Protein AF-A0A9N9MUC9-F1 (afdb_monomer)

Mean predicted aligned error: 13.29 Å

Nearest PDB structures (foldseek):
  4i04-assembly2_B  TM=9.229E-01  e=2.242E-34  Schistosoma mansoni
  4hwy-assembly1_A  TM=8.916E-01  e=1.954E-31  Trypanosoma brucei brucei TREU927
  7e3f-assembly1_A  TM=8.926E-01  e=2.584E-30  Trypanosoma brucei brucei TREU927
  4n4z-assembly1_A  TM=8.932E-01  e=3.618E-29  Trypanosoma brucei brucei
  3mor-assembly2_B  TM=9.149E-01  e=3.365E-27  Trypanosoma brucei

pLDDT: mean 87.18, std 14.9, range [22.72, 98.88]

Secondary structure (DSSP, 8-state):
----------------B---S-TTSHHHHHHHHHH-SSEEE--SS-GGGHHHHHHHT--BPP--S----PEEP---TTS---S-EEHHHH-GGGHHHHT---B-TTS--HHHHHHHHHHHHHHHHHTTTS--PPB-HHHHHHHS-TTTEETTEE-HHHHHHHHHHT-EEB--STT-TTSSS----SPPGGG-TT-S-SPPPPPPP--S-SSTTS-TTTTEE--SEEEEEESHHHHHHHHHHH--EEEEEEEETTGGGEEEEEE---B--EEEEEEEEEEEEEEETTEEEEEEE-SB-TTSTBTTEEEEE-SS-GGG--EEEEEE----TTSHHHHHHHHHH--SEEE--SS-GGGHHHHHHHTT-BPPPSS----PEEP---TTS---S-EEHHHH-GGGHHHHT---B-TTS--HHHHHHHHHHHHHHHHHTTTS--PPB-HHHHHHHSSSEETTEE-HHHHHHHHHHT-EEB--STT-GGG-S---SSPPGGG-SS-S-S--PPPPP--S-SSTTS-GGGGEE-EEEEEEE-SHHHHHHHHHHH--EEEEEEEEGGGGGEEEEEE------EEEEEEEEEEEEEEETTEEEEEEE-SB-TTSTBTTEEEEETTTTGGGTTSSEEEEEE-GGG-

Sequence (635 aa):
MKSLCVLFVAIGLASAFKIGLHPLSDEFIAEINSKQSTWTAGRNFKVEDYPYVKVISSGVKKSQGALKQVKKVVHDENQDIPESFDAREAWPECADVIGLIRDQSKCGSCWAFAAVESMSDRICIQSKGQRKTLVSAQDLTTCAGFRIGNCDGGYPSAAWDFWYQTGIVTGGLFNRTDQGCKAYSLPECDDHPNKCIDFVKTPDCVEQCDDATLTYAKEKTYGLEPYEIYGEKQMQLEILKNGPVEGTMEIFTDFSSYKSGIYQVVSQESLGEHAIKILGWGVENGVKYWLVANSWNERWGEAGYFRILRGKNEAAIGLASAFKIGLHPLSDEYIAEINSKQSSWRAGRNFEVDEYPYVKVLASGVKKPNGLLKQVKKVVHDENEDIPESFDAREAWPKCADVIGMIRDQSRCGSCWAFGAAESMSDRICIHSNGEKKTLVSAQDLLTCGSAGGCDGGYPSYAWESWYEQGIVSGGLYNRTDQGCKSYFLPTCDDHPTKCTDYVDTPECEKQCDDSSLTYKDQKTYGLENYEVTGEKQIQLEIMKNGPVEASMDVYEDFLNYKSGVYQVYSADYLGGHAIKMLGWGVENGVKYWLMANSWNERWGEAGYFKILRGENEAGIEYGVDAGLPDFSKF

InterPro domains:
  IPR000169 Cysteine peptidase, cysteine active site [PS00139] (104-115)
  IPR000169 Cysteine peptidase, cysteine active site [PS00139] (410-421)
  IPR000668 Peptidase C1A, papain C-terminal [PF00112] (81-317)
  IPR000668 Peptidase C1A, papain C-terminal [PF00112] (387-624)
  IPR000668 Peptidase C1A, papain C-terminal [PR00705] (104-119)
  IPR000668 Peptidase C1A, papain C-terminal [PR00705] (274-284)
  IPR000668 Peptidase C1A, papain C-terminal [PR00705] (289-295)
  IPR000668 Peptidase C1A, papain C-terminal [SM00645] (81-327)
  IPR000668 Peptidase C1A, papain C-terminal [SM00645] (387-629)
  IPR012599 Peptidase C1A, propeptide [PF08127] (24-54)
  IPR012599 Peptidase C1A, propeptide [PF08127] (330-361)
  IPR013128 Peptidase C1A [PTHR12411] (64-317)
  IPR025660 Cysteine peptidase, histidine active site [PS00639] (576-586)
  IPR025661 Cysteine peptidase, asparagine active site [PS00640] (289-308)
  IPR025661 Cysteine peptidase, asparagine active site [PS00640] (593-612)
  IPR038765 Papain-like cysteine peptidase superfamily [SSF54001] (22-318)
  IPR038765 Papain-like cysteine peptidase superfamily [SSF54001] (327-631)

Solvent-accessible surface area (backbone atoms only — not comparable to full-atom values): 33164 Å² total; per-residue (Å²): 134,83,86,83,76,84,76,78,80,86,79,79,75,64,82,49,39,87,69,100,52,59,68,57,38,71,68,37,33,52,52,52,49,72,74,50,82,56,37,42,53,41,88,64,56,58,64,84,38,51,70,35,53,42,44,52,29,30,4,37,51,82,82,86,66,87,67,74,87,63,47,73,63,81,70,81,79,87,63,90,74,71,77,54,47,48,50,43,73,76,37,63,78,31,23,73,59,58,62,57,60,45,61,48,33,70,23,7,33,31,19,33,42,16,44,26,52,22,49,19,30,26,47,8,58,78,48,70,41,75,38,85,54,41,36,15,41,38,44,46,37,33,61,59,35,84,90,32,21,31,32,89,16,16,35,52,70,47,47,46,45,40,25,44,57,72,35,34,29,22,5,33,56,63,79,31,50,90,37,42,28,32,29,24,84,59,63,56,55,89,78,41,96,78,50,58,72,71,85,52,80,61,64,78,60,67,92,56,28,74,34,82,91,50,51,40,74,77,40,42,44,68,43,73,48,52,31,37,34,62,47,72,70,44,47,52,53,43,35,74,75,58,37,42,26,20,32,42,31,53,32,34,50,54,61,67,21,46,38,46,57,42,43,72,75,52,44,61,52,70,54,35,29,29,36,27,25,41,42,34,34,30,64,58,97,86,42,42,26,36,34,32,45,40,51,69,27,50,85,30,40,56,62,13,25,50,30,34,49,47,93,73,48,51,52,60,50,53,51,33,42,46,70,50,81,69,70,52,68,53,33,71,66,35,32,50,50,52,49,73,76,47,77,58,37,42,52,39,89,59,54,59,64,80,45,50,59,31,51,46,42,48,32,30,2,32,54,82,77,94,65,89,71,82,86,64,48,74,61,82,72,82,81,88,62,89,76,69,78,54,47,47,48,41,72,76,38,63,79,32,23,77,59,59,64,56,61,44,57,47,38,64,27,6,35,30,20,27,43,12,42,22,52,22,51,17,32,24,38,9,58,79,44,76,41,75,38,82,54,36,35,11,36,36,43,39,37,37,64,35,85,23,44,33,28,88,16,17,36,49,67,39,37,41,40,29,25,37,77,70,37,34,29,22,4,34,56,54,85,30,57,91,38,36,31,30,36,28,88,57,65,61,53,91,80,44,98,57,82,58,68,68,86,50,80,62,63,79,61,69,93,58,28,75,36,82,90,50,55,43,80,81,38,28,40,34,28,69,44,47,32,29,34,59,43,65,68,43,44,53,52,45,34,75,76,59,36,42,30,21,28,35,30,56,33,34,46,52,61,67,21,43,38,48,56,42,43,71,92,79,52,88,51,74,64,27,25,30,30,26,27,39,41,35,32,30,66,58,98,89,42,44,25,35,34,33,44,39,50,67,26,52,82,28,41,56,64,13,25,52,31,34,48,48,82,72,47,50,53,46,42,44,49,70,24,33,42,66,47,66,29,73,90,67,99

Radius of gyration: 29.9 Å; Cα contacts (8 Å, |Δi|>4): 1540; chains: 1; bounding box: 76×68×93 Å

Organism: NCBI:txid467358

Structure (mmCIF, N/CA/C/O backbone):
data_AF-A0A9N9MUC9-F1
#
_entry.id   AF-A0A9N9MUC9-F1
#
loop_
_atom_site.group_PDB
_atom_site.id
_atom_site.type_symbol
_atom_site.label_atom_id
_atom_site.label_alt_id
_atom_site.label_comp_id
_atom_site.label_asym_id
_atom_site.label_entity_id
_atom_site.label_seq_id
_atom_site.pdbx_PDB_ins_code
_atom_site.Cartn_x
_atom_site.Cartn_y
_atom_site.Cartn_z
_atom_site.occupancy
_atom_site.B_iso_or_equiv
_atom_site.auth_seq_id
_atom_site.auth_comp_id
_atom_site.auth_asym_id
_atom_site.auth_atom_id
_atom_site.pdbx_PDB_model_num
ATOM 1 N N . MET A 1 1 ? -11.620 46.314 7.585 1.00 28.44 1 MET A N 1
ATOM 2 C CA . MET A 1 1 ? -13.059 45.966 7.587 1.00 28.44 1 MET A CA 1
ATOM 3 C C . MET A 1 1 ? -13.175 44.450 7.510 1.00 28.44 1 MET A C 1
ATOM 5 O O . MET A 1 1 ? -12.646 43.909 6.555 1.00 28.44 1 MET A O 1
ATOM 9 N N . LYS A 1 2 ? -13.820 43.837 8.527 1.00 28.92 2 LYS A N 1
ATOM 10 C CA . LYS A 1 2 ? -14.186 42.405 8.721 1.00 28.92 2 LYS A CA 1
ATOM 11 C C . LYS A 1 2 ? -13.001 41.415 8.634 1.00 28.92 2 LYS A C 1
ATOM 13 O O . LYS A 1 2 ? -12.548 41.128 7.543 1.00 28.92 2 LYS A O 1
ATOM 18 N N . SER A 1 3 ? -12.359 40.917 9.698 1.00 27.00 3 SER A N 1
ATOM 19 C CA . SER A 1 3 ? -12.833 40.267 10.936 1.00 27.00 3 SER A CA 1
ATOM 20 C C . SER A 1 3 ? -13.937 39.232 10.695 1.00 27.00 3 SER A C 1
ATOM 22 O O . SER A 1 3 ? -15.114 39.585 10.690 1.00 27.00 3 SER A O 1
ATOM 24 N N . LEU A 1 4 ? -13.546 37.968 10.490 1.00 26.67 4 LEU A N 1
ATOM 25 C CA . LEU A 1 4 ? -14.398 36.802 10.731 1.00 26.67 4 LEU A CA 1
ATOM 26 C C . LEU A 1 4 ? -13.796 36.038 11.916 1.00 26.67 4 LEU A C 1
ATOM 28 O O . LEU A 1 4 ? -12.959 35.152 11.777 1.00 26.67 4 LEU A O 1
ATOM 32 N N . CYS A 1 5 ? -14.194 36.485 13.102 1.00 24.03 5 CYS A N 1
ATOM 33 C CA . CYS A 1 5 ? -14.091 35.728 14.335 1.00 24.03 5 CYS A CA 1
ATOM 34 C C . CYS A 1 5 ? -14.993 34.498 14.164 1.00 24.03 5 CYS A C 1
ATOM 36 O O . CYS A 1 5 ? -16.197 34.660 13.950 1.00 24.03 5 CYS A O 1
ATOM 38 N N . VAL A 1 6 ? -14.431 33.289 14.204 1.00 28.08 6 VAL A N 1
ATOM 39 C CA . VAL A 1 6 ? -15.222 32.057 14.293 1.00 28.08 6 VAL A CA 1
ATOM 40 C C . VAL A 1 6 ? -15.877 32.070 15.671 1.00 28.08 6 VAL A C 1
ATOM 42 O O . VAL A 1 6 ? -15.235 31.832 16.691 1.00 28.08 6 VAL A O 1
ATOM 45 N N . LEU A 1 7 ? -17.149 32.463 15.698 1.00 22.72 7 LEU A N 1
ATOM 46 C CA . LEU A 1 7 ? -17.984 32.428 16.885 1.00 22.72 7 LEU A CA 1
ATOM 47 C C . LEU A 1 7 ? -18.225 30.950 17.226 1.00 22.72 7 LEU A C 1
ATOM 49 O O . LEU A 1 7 ? -19.012 30.279 16.562 1.00 22.72 7 LEU A O 1
ATOM 53 N N . PHE A 1 8 ? -17.552 30.444 18.259 1.00 26.22 8 PHE A N 1
ATOM 54 C CA . PHE A 1 8 ? -18.028 29.270 18.983 1.00 26.22 8 PHE A CA 1
ATOM 55 C C . PHE A 1 8 ? -19.387 29.636 19.584 1.00 26.22 8 PHE A C 1
ATOM 57 O O . PHE A 1 8 ? -19.472 30.384 20.558 1.00 26.22 8 PHE A O 1
ATOM 64 N N . VAL A 1 9 ? -20.467 29.159 18.970 1.00 24.09 9 VAL A N 1
ATOM 65 C CA . VAL A 1 9 ? -21.801 29.242 19.562 1.00 24.09 9 VAL A CA 1
ATOM 66 C C . VAL A 1 9 ? -21.855 28.198 20.676 1.00 24.09 9 VAL A C 1
ATOM 68 O O . VAL A 1 9 ? -22.184 27.038 20.456 1.00 24.09 9 VAL A O 1
ATOM 71 N N . ALA A 1 10 ? -21.476 28.621 21.881 1.00 33.66 10 ALA A N 1
ATOM 72 C CA . ALA A 1 10 ? -21.742 27.903 23.116 1.00 33.66 10 ALA A CA 1
ATOM 73 C C . ALA A 1 10 ? -23.249 27.957 23.395 1.00 33.66 10 ALA A C 1
ATOM 75 O O . ALA A 1 10 ? -23.755 28.950 23.916 1.00 33.66 10 ALA A O 1
ATOM 76 N N . ILE A 1 11 ? -23.981 26.904 23.030 1.00 29.80 11 ILE A N 1
ATOM 77 C CA . ILE A 1 11 ? -25.353 26.689 23.494 1.00 29.80 11 ILE A CA 1
ATOM 78 C C . ILE A 1 11 ? -25.487 25.222 23.899 1.00 29.80 11 ILE A C 1
ATOM 80 O O . ILE A 1 11 ? -25.649 24.348 23.053 1.00 29.80 11 ILE A O 1
ATOM 84 N N . GLY A 1 12 ? -25.454 24.981 25.215 1.00 29.58 12 GLY A N 1
ATOM 85 C CA . GLY A 1 12 ? -26.067 23.797 25.810 1.00 29.58 12 GLY A CA 1
ATOM 86 C C . GLY A 1 12 ? -25.203 22.865 26.658 1.00 29.58 12 GLY A C 1
ATOM 87 O O . GLY A 1 12 ? -25.660 21.748 26.866 1.00 29.58 12 GLY A O 1
ATOM 88 N N . LEU A 1 13 ? -24.041 23.282 27.181 1.00 38.06 13 LEU A N 1
ATOM 89 C CA . LEU A 1 13 ? -23.502 22.636 28.387 1.00 38.06 13 LEU A CA 1
ATOM 90 C C . LEU A 1 13 ? -24.505 22.900 29.519 1.00 38.06 13 LEU A C 1
ATOM 92 O O . LEU A 1 13 ? -24.774 24.062 29.841 1.00 38.06 13 LEU A O 1
ATOM 96 N N . ALA A 1 14 ? -25.063 21.852 30.129 1.00 44.03 14 ALA A N 1
ATOM 97 C CA . ALA A 1 14 ? -25.498 21.985 31.515 1.00 44.03 14 ALA A CA 1
ATOM 98 C C . ALA A 1 14 ? -24.294 22.551 32.279 1.00 44.03 14 ALA A C 1
ATOM 100 O O . ALA A 1 14 ? -23.177 22.084 32.079 1.00 44.03 14 ALA A O 1
ATOM 101 N N . SER A 1 15 ? -24.483 23.640 33.022 1.00 48.78 15 SER A N 1
ATOM 102 C CA . SER A 1 15 ? -23.395 24.440 33.582 1.00 48.78 15 SER A CA 1
ATOM 103 C C . SER A 1 15 ? -22.466 23.568 34.430 1.00 48.78 15 SER A C 1
ATOM 105 O O . SER A 1 15 ? -22.755 23.354 35.600 1.00 48.78 15 SER A O 1
ATOM 107 N N . ALA A 1 16 ? -21.375 23.044 33.865 1.00 57.81 16 ALA A N 1
ATOM 108 C CA . ALA A 1 16 ? -20.416 22.260 34.630 1.00 57.81 16 ALA A CA 1
ATOM 109 C C . ALA A 1 16 ? -19.943 23.099 35.825 1.00 57.81 16 ALA A C 1
ATOM 111 O O . ALA A 1 16 ? -19.820 24.322 35.713 1.00 57.81 16 ALA A O 1
ATOM 112 N N . PHE A 1 17 ? -19.677 22.477 36.972 1.00 64.06 17 PHE A N 1
ATOM 113 C CA . PHE A 1 17 ? -19.282 23.168 38.200 1.00 64.06 17 PHE A CA 1
ATOM 114 C C . PHE A 1 17 ? -17.884 22.751 38.659 1.00 64.06 17 PHE A C 1
ATOM 116 O O . PHE A 1 17 ? -17.465 21.604 38.500 1.00 64.06 17 PHE A O 1
ATOM 123 N N . LYS A 1 18 ? -17.163 23.677 39.297 1.00 65.69 18 LYS A N 1
ATOM 124 C CA . LYS A 1 18 ? -15.955 23.335 40.051 1.00 65.69 18 LYS A CA 1
ATOM 125 C C . LYS A 1 18 ? -16.369 22.681 41.368 1.00 65.69 18 LYS A C 1
ATOM 127 O O . LYS A 1 18 ? -17.005 23.325 42.200 1.00 65.69 18 LYS A O 1
ATOM 132 N N . ILE A 1 19 ? -16.006 21.418 41.554 1.00 66.56 19 ILE A N 1
ATOM 133 C CA . ILE A 1 19 ? -16.291 20.662 42.775 1.00 66.56 19 ILE A CA 1
ATOM 134 C C . ILE A 1 19 ? -14.982 20.592 43.565 1.00 66.56 19 ILE A C 1
ATOM 136 O O . ILE A 1 19 ? -14.027 19.964 43.133 1.00 66.56 19 ILE A O 1
ATOM 140 N N . GLY A 1 20 ? -14.898 21.292 44.699 1.00 70.50 20 GLY A N 1
ATOM 141 C CA . GLY A 1 20 ? -13.684 21.377 45.530 1.00 70.50 20 GLY A CA 1
ATOM 142 C C . GLY A 1 20 ? -13.406 20.134 46.386 1.00 70.50 20 GLY A C 1
ATOM 143 O O . GLY A 1 20 ? -12.823 20.264 47.459 1.00 70.50 20 GLY A O 1
ATOM 144 N N . LEU A 1 21 ? -13.877 18.963 45.953 1.00 82.19 21 LEU A N 1
ATOM 145 C CA . LEU A 1 21 ? -13.762 17.678 46.645 1.00 82.19 21 LEU A CA 1
ATOM 146 C C . LEU A 1 21 ? -12.802 16.771 45.874 1.00 82.19 21 LEU A C 1
ATOM 148 O O . LEU A 1 21 ? -12.574 16.973 44.683 1.00 82.19 21 LEU A O 1
ATOM 152 N N . HIS A 1 22 ? -12.239 15.764 46.541 1.00 86.06 22 HIS A N 1
ATOM 153 C CA . HIS A 1 22 ? -11.388 14.797 45.856 1.00 86.06 22 HIS A CA 1
ATOM 154 C C . HIS A 1 22 ? -12.237 13.984 44.854 1.00 86.06 22 HIS A C 1
ATOM 156 O O . HIS A 1 22 ? -13.222 13.388 45.286 1.00 86.06 22 HIS A O 1
ATOM 162 N N . PRO A 1 23 ? -11.869 13.887 43.559 1.00 85.56 23 PRO A N 1
ATOM 163 C CA . PRO A 1 23 ? -12.720 13.286 42.516 1.00 85.56 23 PRO A CA 1
ATOM 164 C C . PRO A 1 23 ? -13.192 11.849 42.756 1.00 85.56 23 PRO A C 1
ATOM 166 O O . PRO A 1 23 ? -14.202 11.420 42.216 1.00 85.56 23 PRO A O 1
ATOM 169 N N . LEU A 1 24 ? -12.465 11.100 43.587 1.00 86.12 24 LEU A N 1
ATOM 170 C CA . LEU A 1 24 ? -12.800 9.720 43.958 1.00 86.12 24 LEU A CA 1
ATOM 171 C C . LEU A 1 24 ? -13.434 9.579 45.361 1.00 86.12 24 LEU A C 1
ATOM 173 O O . LEU A 1 24 ? -13.513 8.464 45.889 1.00 86.12 24 LEU A O 1
ATOM 177 N N . SER A 1 25 ? -13.820 10.677 46.023 1.00 89.12 25 SER A N 1
ATOM 178 C CA . SER A 1 25 ? -14.441 10.634 47.358 1.00 89.12 25 SER A CA 1
ATOM 179 C C . SER A 1 25 ? -15.948 10.360 47.295 1.00 89.12 25 SER A C 1
ATOM 181 O O . SER A 1 25 ? -16.596 10.611 46.278 1.00 89.12 25 SER A O 1
ATOM 183 N N . ASP A 1 26 ? -16.522 9.837 48.384 1.00 91.69 26 ASP A N 1
ATOM 184 C CA . ASP A 1 26 ? -17.969 9.578 48.450 1.00 91.69 26 ASP A CA 1
ATOM 185 C C . ASP A 1 26 ? -18.775 10.885 48.423 1.00 91.69 26 ASP A C 1
ATOM 187 O O . ASP A 1 26 ? -19.865 10.934 47.856 1.00 91.69 26 ASP A O 1
ATOM 191 N N . GLU A 1 27 ? -18.220 11.971 48.969 1.00 91.75 27 GLU A N 1
ATOM 192 C CA . GLU A 1 27 ? -18.830 13.301 48.924 1.00 91.75 27 GLU A CA 1
ATOM 193 C C . GLU A 1 27 ? -18.894 13.836 47.492 1.00 91.75 27 GLU A C 1
ATOM 195 O O . GLU A 1 27 ? -19.902 14.425 47.108 1.00 91.75 27 GLU A O 1
ATOM 200 N N . PHE A 1 28 ? -17.849 13.609 46.685 1.00 89.06 28 PHE A N 1
ATOM 201 C CA . PHE A 1 28 ? -17.854 13.986 45.272 1.00 89.06 28 PHE A CA 1
ATOM 202 C C . PHE A 1 28 ? -18.942 13.217 44.511 1.00 89.06 28 PHE A C 1
ATOM 204 O O . PHE A 1 28 ? -19.733 13.821 43.792 1.00 89.06 28 PHE A O 1
ATOM 211 N N . ILE A 1 29 ? -19.052 11.903 44.730 1.00 92.06 29 ILE A N 1
ATOM 212 C CA . ILE A 1 29 ? -20.102 11.063 44.128 1.00 92.06 29 ILE A CA 1
ATOM 213 C C . ILE A 1 29 ? -21.504 11.551 44.528 1.00 92.06 29 ILE A C 1
ATOM 215 O O . ILE A 1 29 ? -22.387 11.677 43.675 1.00 92.06 29 ILE A O 1
ATOM 219 N N . ALA A 1 30 ? -21.718 11.846 45.813 1.00 90.12 30 ALA A N 1
ATOM 220 C CA . ALA A 1 30 ? -22.993 12.353 46.314 1.00 90.12 30 ALA A CA 1
ATOM 221 C C . ALA A 1 30 ? -23.352 13.711 45.689 1.00 90.12 30 ALA A C 1
ATOM 223 O O . ALA A 1 30 ? -24.498 13.918 45.287 1.00 90.12 30 ALA A O 1
ATOM 224 N N . GLU A 1 31 ? -22.372 14.605 45.546 1.00 87.56 31 GLU A N 1
ATOM 225 C CA . GLU A 1 31 ? -22.545 15.901 44.889 1.00 87.56 31 GLU A CA 1
ATOM 226 C C . GLU A 1 31 ? -22.970 15.733 43.422 1.00 87.56 31 GLU A C 1
ATOM 228 O O . GLU A 1 31 ? -23.917 16.390 42.985 1.00 87.56 31 GLU A O 1
ATOM 233 N N . ILE A 1 32 ? -22.331 14.829 42.669 1.00 89.31 32 ILE A N 1
ATOM 234 C CA . ILE A 1 32 ? -22.681 14.549 41.267 1.00 89.31 32 ILE A CA 1
ATOM 235 C C . ILE A 1 32 ? -24.118 14.037 41.157 1.00 89.31 32 ILE A C 1
ATOM 237 O O . ILE A 1 32 ? -24.907 14.579 40.382 1.00 89.31 32 ILE A O 1
ATOM 241 N N . ASN A 1 33 ? -24.485 13.050 41.976 1.00 91.25 33 ASN A N 1
ATOM 242 C CA . ASN A 1 33 ? -25.841 12.495 42.001 1.00 91.25 33 ASN A CA 1
ATOM 243 C C . ASN A 1 33 ? -26.903 13.525 42.428 1.00 91.25 33 ASN A C 1
ATOM 245 O O . ASN A 1 33 ? -28.070 13.378 42.079 1.00 91.25 33 ASN A O 1
ATOM 249 N N . SER A 1 34 ? -26.526 14.580 43.159 1.00 89.50 34 SER A N 1
ATOM 250 C CA . SER A 1 34 ? -27.452 15.665 43.512 1.00 89.50 34 SER A CA 1
ATOM 251 C C . SER A 1 34 ? -27.699 16.668 42.373 1.00 89.50 34 SER A C 1
ATOM 253 O O . SER A 1 34 ? -28.707 17.377 42.388 1.00 89.50 34 SER A O 1
ATOM 255 N N . LYS A 1 35 ? -26.789 16.746 41.391 1.00 85.19 35 LYS A N 1
ATOM 256 C CA . LYS A 1 35 ? -26.765 17.790 40.347 1.00 85.19 35 LYS A CA 1
ATOM 257 C C . LYS A 1 35 ? -27.328 17.366 38.999 1.00 85.19 35 LYS A C 1
ATOM 259 O O . LYS A 1 35 ? -27.641 18.230 38.182 1.00 85.19 35 LYS A O 1
ATOM 264 N N . GLN A 1 36 ? -27.440 16.069 38.755 1.00 86.50 36 GLN A N 1
ATOM 265 C CA . GLN A 1 36 ? -27.962 15.516 37.511 1.00 86.50 36 GLN A CA 1
ATOM 266 C C . GLN A 1 36 ? -28.775 14.251 37.796 1.00 86.50 36 GLN A C 1
ATOM 268 O O . GLN A 1 36 ? -28.694 13.689 38.884 1.00 86.50 36 GLN A O 1
ATOM 273 N N . SER A 1 37 ? -29.573 13.81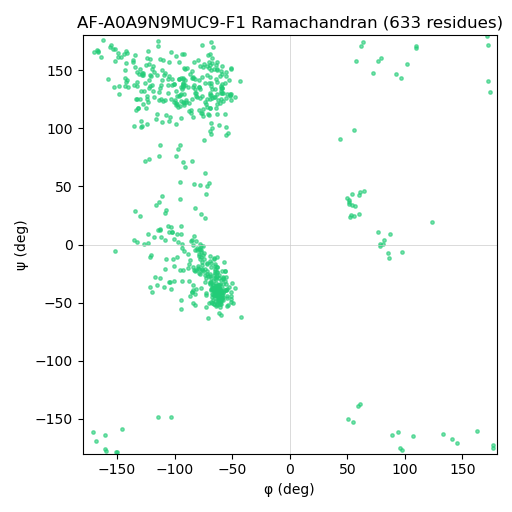9 36.820 1.00 86.50 37 SER A N 1
ATOM 274 C CA . SER A 1 37 ? -30.425 12.630 36.937 1.00 86.50 37 SER A CA 1
ATOM 275 C C . SER A 1 37 ? -30.347 11.673 35.746 1.00 86.50 37 SER A C 1
ATOM 277 O O . SER A 1 37 ? -31.084 10.689 35.718 1.00 86.50 37 SER A O 1
ATOM 279 N N . THR A 1 38 ? -29.513 11.950 34.739 1.00 87.69 38 THR A N 1
ATOM 280 C CA . THR A 1 38 ? -29.433 11.115 33.530 1.00 87.69 38 THR A CA 1
ATOM 281 C C . THR A 1 38 ? -28.510 9.919 33.703 1.00 87.69 38 THR A C 1
ATOM 283 O O . THR A 1 38 ? -28.641 8.955 32.955 1.00 87.69 38 THR A O 1
ATOM 286 N N . TRP A 1 39 ? -27.610 9.948 34.684 1.00 94.81 39 TRP A N 1
ATOM 287 C CA . TRP A 1 39 ? -26.716 8.845 35.014 1.00 94.81 39 TRP A CA 1
ATOM 288 C C . TRP A 1 39 ? -26.536 8.704 36.525 1.00 94.81 39 TRP A C 1
ATOM 290 O O . TRP A 1 39 ? -26.879 9.592 37.301 1.00 94.81 39 TRP A O 1
ATOM 300 N N . THR A 1 40 ? -26.015 7.563 36.963 1.00 95.94 40 THR A N 1
ATOM 301 C CA . THR A 1 40 ? -25.697 7.311 38.372 1.00 95.94 40 THR A CA 1
ATOM 302 C C . THR A 1 40 ? -24.188 7.263 38.548 1.00 95.94 40 THR A C 1
ATOM 304 O O . THR A 1 40 ? -23.512 6.449 37.911 1.00 95.94 40 THR A O 1
ATOM 307 N N . ALA A 1 41 ? -23.671 8.115 39.430 1.00 93.94 41 ALA A N 1
ATOM 308 C CA . ALA A 1 41 ? -22.297 8.062 39.899 1.00 93.94 41 ALA A CA 1
ATOM 309 C C . ALA A 1 41 ? -22.155 7.054 41.047 1.00 93.94 41 ALA A C 1
ATOM 311 O O . ALA A 1 41 ? -23.026 6.935 41.915 1.00 93.94 41 ALA A O 1
ATOM 312 N N . GLY A 1 42 ? -21.028 6.355 41.084 1.00 92.81 42 GLY A N 1
ATOM 313 C CA . GLY A 1 42 ? -20.660 5.402 42.117 1.00 92.81 42 GLY A CA 1
ATOM 314 C C . GLY A 1 42 ? -19.163 5.106 42.112 1.00 92.81 42 GLY A C 1
ATOM 315 O O . GLY A 1 42 ? -18.397 5.579 41.275 1.00 92.81 42 GLY A O 1
ATOM 316 N N . ARG A 1 43 ? -18.720 4.312 43.085 1.00 91.88 43 ARG A N 1
ATOM 317 C CA . ARG A 1 43 ? -17.299 4.010 43.263 1.00 91.88 43 ARG A CA 1
ATOM 318 C C . ARG A 1 43 ? -16.833 2.944 42.263 1.00 91.88 43 ARG A C 1
ATOM 320 O O . ARG A 1 43 ? -17.284 1.801 42.331 1.00 91.88 43 ARG A O 1
ATOM 327 N N . ASN A 1 44 ? -15.928 3.317 41.358 1.00 90.75 44 ASN A N 1
ATOM 328 C CA . ASN A 1 44 ? -15.151 2.380 40.528 1.00 90.75 44 ASN A CA 1
ATOM 329 C C . ASN A 1 44 ? -13.716 2.219 41.038 1.00 90.75 44 ASN A C 1
ATOM 331 O O . ASN A 1 44 ? -13.190 1.116 41.050 1.00 90.75 44 ASN A O 1
ATOM 335 N N . PHE A 1 45 ? -13.120 3.314 41.509 1.00 89.00 45 PHE A N 1
ATOM 336 C CA . PHE A 1 45 ? -11.729 3.373 41.949 1.00 89.00 45 PHE A CA 1
ATOM 337 C C . PHE A 1 45 ? -11.640 3.766 43.428 1.00 89.00 45 PHE A C 1
ATOM 339 O O . PHE A 1 45 ? -12.531 4.442 43.973 1.00 89.00 45 PHE A O 1
ATOM 346 N N . LYS A 1 46 ? -10.571 3.349 44.107 1.00 88.06 46 LYS A N 1
ATOM 347 C CA . LYS A 1 46 ? -10.269 3.818 45.464 1.00 88.06 46 LYS A CA 1
ATOM 348 C C . LYS A 1 46 ? -9.615 5.193 45.386 1.00 88.06 46 LYS A C 1
ATOM 350 O O . LYS A 1 46 ? -9.076 5.583 44.358 1.00 88.06 46 LYS A O 1
ATOM 355 N N . VAL A 1 47 ? -9.661 5.948 46.481 1.00 85.88 47 VAL A N 1
ATOM 356 C CA . VAL A 1 47 ? -9.110 7.314 46.525 1.00 85.88 47 VAL A CA 1
ATOM 357 C C . VAL A 1 47 ? -7.618 7.323 46.182 1.00 85.88 47 VAL A C 1
ATOM 359 O O . VAL A 1 47 ? -7.166 8.212 45.461 1.00 85.88 47 VAL A O 1
ATOM 362 N N . GLU A 1 48 ? -6.874 6.311 46.633 1.00 85.00 48 GLU A N 1
ATOM 363 C CA . GLU A 1 48 ? -5.450 6.148 46.333 1.00 85.00 48 GLU A CA 1
ATOM 364 C C . GLU A 1 48 ? -5.132 5.900 44.847 1.00 85.00 48 GLU A C 1
ATOM 366 O O . GLU A 1 48 ? -4.004 6.149 44.429 1.00 85.00 48 GLU A O 1
ATOM 371 N N . ASP A 1 49 ? -6.111 5.480 44.039 1.00 85.56 49 ASP A N 1
ATOM 372 C CA . ASP A 1 49 ? -5.917 5.140 42.624 1.00 85.56 49 ASP A CA 1
ATOM 373 C C . ASP A 1 49 ? -5.971 6.381 41.710 1.00 85.56 49 ASP A C 1
ATOM 375 O O . ASP A 1 49 ? -5.812 6.276 40.495 1.00 85.56 49 ASP A O 1
ATOM 379 N N . TYR A 1 50 ? -6.184 7.584 42.259 1.00 87.31 50 TYR A N 1
ATOM 380 C CA . TYR A 1 50 ? -6.347 8.798 41.452 1.00 87.31 50 TYR A CA 1
ATOM 381 C C . TYR A 1 50 ? -5.175 9.102 40.498 1.00 87.31 50 TYR A C 1
ATOM 383 O O . TYR A 1 50 ? -5.443 9.500 39.364 1.00 87.31 50 TYR A O 1
ATOM 391 N N . PRO A 1 51 ? -3.891 8.903 40.865 1.00 86.62 51 PRO A N 1
ATOM 392 C CA . PRO A 1 51 ? -2.788 9.037 39.912 1.00 86.62 51 PRO A CA 1
ATOM 393 C C . PRO A 1 51 ? -2.923 8.100 38.704 1.00 86.62 51 PRO A C 1
ATOM 395 O O . PRO A 1 51 ? -2.697 8.532 37.576 1.00 86.62 51 PRO A O 1
ATOM 398 N N . TYR A 1 52 ? -3.352 6.857 38.930 1.00 86.19 52 TYR A N 1
ATOM 399 C CA . TYR A 1 52 ? -3.611 5.877 37.876 1.00 86.19 52 TYR A CA 1
ATOM 400 C C . TYR A 1 52 ? -4.780 6.294 36.980 1.00 86.19 52 TYR A C 1
ATOM 402 O O . TYR A 1 52 ? -4.638 6.282 35.758 1.00 86.19 52 TYR A O 1
ATOM 410 N N . VAL A 1 53 ? -5.884 6.768 37.571 1.00 89.25 53 VAL A N 1
ATOM 411 C CA . VAL A 1 53 ? -7.050 7.273 36.824 1.00 89.25 53 VAL A CA 1
ATOM 412 C C . VAL A 1 53 ? -6.647 8.378 35.843 1.00 89.25 53 VAL A C 1
ATOM 414 O O . VAL A 1 53 ? -7.120 8.389 34.709 1.00 89.25 53 VAL A O 1
ATOM 417 N N . LYS A 1 54 ? -5.730 9.279 36.221 1.00 88.94 54 LYS A N 1
ATOM 418 C CA . LYS A 1 54 ? -5.240 10.324 35.303 1.00 88.94 54 LYS A CA 1
ATOM 419 C C . LYS A 1 54 ? -4.516 9.743 34.093 1.00 88.94 54 LYS A C 1
ATOM 421 O O . LYS A 1 54 ? -4.751 10.209 32.983 1.00 88.94 54 LYS A O 1
ATOM 426 N N . VAL A 1 55 ? -3.662 8.737 34.295 1.00 88.88 55 VAL A N 1
ATOM 427 C CA . VAL A 1 55 ? -2.899 8.098 33.207 1.00 88.88 55 VAL A CA 1
ATOM 428 C C . VAL A 1 55 ? -3.846 7.446 32.203 1.00 88.88 55 VAL A C 1
ATOM 430 O O . VAL A 1 55 ? -3.747 7.707 31.007 1.00 88.88 55 VAL A O 1
ATOM 433 N N . ILE A 1 56 ? -4.807 6.653 32.679 1.00 90.19 56 ILE A N 1
ATOM 434 C CA . ILE A 1 56 ? -5.736 5.942 31.787 1.00 90.19 56 ILE A CA 1
ATOM 435 C C . ILE A 1 56 ? -6.762 6.859 31.114 1.00 90.19 56 ILE A C 1
ATOM 437 O O . ILE A 1 56 ? -7.347 6.453 30.120 1.00 90.19 56 ILE A O 1
ATOM 441 N N . SER A 1 57 ? -6.956 8.079 31.630 1.00 91.06 57 SER A N 1
ATOM 442 C CA . SER A 1 57 ? -7.900 9.079 31.103 1.00 91.06 57 SER A CA 1
ATOM 443 C C . SER A 1 57 ? -7.294 10.042 30.075 1.00 91.06 57 SER A C 1
ATOM 445 O O . SER A 1 57 ? -8.015 10.886 29.551 1.00 91.06 57 SER A O 1
ATOM 447 N N . SER A 1 58 ? -5.979 9.987 29.826 1.00 89.44 58 SER A N 1
ATOM 448 C CA . SER A 1 58 ? -5.256 11.016 29.055 1.00 89.44 58 SER A CA 1
ATOM 449 C C . SER A 1 58 ? -4.297 10.451 28.001 1.00 89.44 58 SER A C 1
ATOM 451 O O . SER A 1 58 ? -3.285 11.064 27.667 1.00 89.44 58 SER A O 1
ATOM 453 N N . GLY A 1 59 ? -4.610 9.267 27.466 1.00 90.19 59 GLY A N 1
ATOM 454 C CA . GLY A 1 59 ? -3.759 8.562 26.504 1.00 90.19 59 GLY A CA 1
ATOM 455 C C . GLY A 1 59 ? -3.791 9.102 25.067 1.00 90.19 59 GLY A C 1
ATOM 456 O O . GLY A 1 59 ? -3.030 8.619 24.231 1.00 90.19 59 GLY A O 1
ATOM 457 N N . VAL A 1 60 ? -4.627 10.090 24.737 1.00 90.50 60 VAL A N 1
ATOM 458 C CA . VAL A 1 60 ? -4.650 10.697 23.394 1.00 90.50 60 VAL A CA 1
ATOM 459 C C . VAL A 1 60 ? -3.807 11.971 23.359 1.00 90.50 60 VAL A C 1
ATOM 461 O O . VAL A 1 60 ? -3.982 12.892 24.159 1.00 90.50 60 VAL A O 1
ATOM 464 N N . LYS A 1 61 ? -2.884 12.044 22.395 1.00 86.94 61 LYS A N 1
ATOM 465 C CA . LYS A 1 61 ? -2.045 13.221 22.143 1.00 86.94 61 LYS A CA 1
ATOM 466 C C . LYS A 1 61 ? -2.693 14.128 21.093 1.00 86.94 61 LYS A C 1
ATOM 468 O O . LYS A 1 61 ? -3.126 13.675 20.038 1.00 86.94 61 LYS A O 1
ATOM 473 N N . LYS A 1 62 ? -2.679 15.442 21.344 1.00 68.62 62 LYS A N 1
ATOM 474 C CA . LYS A 1 62 ? -3.115 16.461 20.371 1.00 68.62 62 LYS A CA 1
ATOM 475 C C . LYS A 1 62 ? -2.086 16.579 19.250 1.00 68.62 62 LYS A C 1
ATOM 477 O O . LYS A 1 62 ? -0.911 16.813 19.530 1.00 68.62 62 LYS A O 1
ATOM 482 N N . SER A 1 63 ? -2.510 16.439 17.994 1.00 57.16 63 SER A N 1
ATOM 483 C CA . SER A 1 63 ? -1.619 16.482 16.826 1.00 57.16 63 SER A CA 1
ATOM 484 C C . SER A 1 63 ? -0.812 17.790 16.773 1.00 57.16 63 SER A C 1
ATOM 486 O O . SER A 1 63 ? -1.373 18.864 16.538 1.00 57.16 63 SER A O 1
ATOM 488 N N . GLN A 1 64 ? 0.508 17.716 16.958 1.00 38.47 64 GLN A N 1
ATOM 489 C CA . GLN A 1 64 ? 1.429 18.822 16.690 1.00 38.47 64 GLN A CA 1
ATOM 490 C C . GLN A 1 64 ? 2.010 18.667 15.279 1.00 38.47 64 GLN A C 1
ATOM 492 O O . GLN A 1 64 ? 3.087 18.113 15.096 1.00 38.47 64 GLN A O 1
ATOM 497 N N . GLY A 1 65 ? 1.292 19.162 14.271 1.00 39.12 65 GLY A N 1
ATOM 498 C CA . GLY A 1 65 ? 1.766 19.168 12.883 1.00 39.12 65 GLY A CA 1
ATOM 499 C C . GLY A 1 65 ? 1.158 18.068 12.016 1.00 39.12 65 GLY A C 1
ATOM 500 O O . GLY A 1 65 ? 0.657 17.066 12.513 1.00 39.12 65 GLY A O 1
ATOM 501 N N . ALA A 1 66 ? 1.141 18.333 10.710 1.00 35.16 66 ALA A N 1
ATOM 502 C CA . ALA A 1 66 ? 0.397 17.610 9.687 1.00 35.16 66 ALA A CA 1
ATOM 503 C C . ALA A 1 66 ? 0.669 16.096 9.687 1.00 35.16 66 ALA A C 1
ATOM 505 O O . ALA A 1 66 ? 1.592 15.620 9.028 1.00 35.16 66 ALA A O 1
ATOM 506 N N . LEU A 1 67 ? -0.192 15.330 10.360 1.00 46.69 67 LEU A N 1
ATOM 507 C CA . LEU A 1 67 ? -0.517 13.991 9.882 1.00 46.69 67 LEU A CA 1
ATOM 508 C C . LEU A 1 67 ? -1.028 14.157 8.440 1.00 46.69 67 LEU A C 1
ATOM 510 O O . LEU A 1 67 ? -1.698 15.156 8.139 1.00 46.69 67 LEU A O 1
ATOM 514 N N . LYS A 1 68 ? -0.632 13.251 7.531 1.00 50.00 68 LYS A N 1
ATOM 515 C CA . LYS A 1 68 ? -1.117 13.230 6.136 1.00 50.00 68 LYS A CA 1
ATOM 516 C C . LYS A 1 68 ? -2.627 13.474 6.150 1.00 50.00 68 LYS A C 1
ATOM 518 O O . LYS A 1 68 ? -3.300 12.990 7.051 1.00 50.00 68 LYS A O 1
ATOM 523 N N . GLN A 1 69 ? -3.153 14.242 5.189 1.00 52.47 69 GLN A N 1
ATOM 524 C CA . GLN A 1 69 ? -4.602 14.428 5.076 1.00 52.47 69 GLN A CA 1
ATOM 525 C C . GLN A 1 69 ? -5.262 13.050 4.974 1.00 52.47 69 GLN A C 1
ATOM 527 O O . GLN A 1 69 ? -5.218 12.424 3.917 1.00 52.47 69 GLN A O 1
ATOM 532 N N . VAL A 1 70 ? -5.825 12.574 6.084 1.00 61.50 70 VAL A N 1
ATOM 533 C CA . VAL A 1 70 ? -6.573 11.326 6.118 1.00 61.50 70 VAL A CA 1
ATOM 534 C C . VAL A 1 70 ? -7.833 11.553 5.293 1.00 61.50 70 VAL A C 1
ATOM 536 O O . VAL A 1 70 ? -8.480 12.606 5.380 1.00 61.50 70 VAL A O 1
ATOM 539 N N . LYS A 1 71 ? -8.145 10.595 4.421 1.00 69.75 71 LYS A N 1
ATOM 540 C CA . LYS A 1 71 ? -9.299 10.685 3.531 1.00 69.75 71 LYS A CA 1
ATOM 541 C C . LYS A 1 71 ? -10.565 10.838 4.364 1.00 69.75 71 LYS A C 1
ATOM 543 O O . LYS A 1 71 ? -10.741 10.178 5.384 1.00 69.75 71 LYS A O 1
ATOM 548 N N . LYS A 1 72 ? -11.464 11.711 3.920 1.00 74.94 72 LYS A N 1
ATOM 549 C CA . LYS A 1 72 ? -12.774 11.888 4.548 1.00 74.94 72 LYS A CA 1
ATOM 550 C C . LYS A 1 72 ? -13.801 11.096 3.766 1.00 74.94 72 LYS A C 1
ATOM 552 O O . LYS A 1 72 ? -13.894 11.259 2.548 1.00 74.94 72 LYS A O 1
ATOM 557 N N . VAL A 1 73 ? -14.571 10.266 4.457 1.00 74.69 73 VAL A N 1
ATOM 558 C CA . VAL A 1 73 ? -15.668 9.510 3.845 1.00 74.69 73 VAL A CA 1
ATOM 559 C C . VAL A 1 73 ? -16.994 10.183 4.178 1.00 74.69 73 VAL A C 1
ATOM 561 O O . VAL A 1 73 ? -17.228 10.616 5.306 1.00 74.69 73 VAL A O 1
ATOM 564 N N . VAL A 1 74 ? -17.857 10.279 3.167 1.00 77.50 74 VAL A N 1
ATOM 565 C CA . VAL A 1 74 ? -19.227 10.778 3.289 1.00 77.50 74 VAL A CA 1
ATOM 566 C C . VAL A 1 74 ? -20.154 9.741 2.668 1.00 77.50 74 VAL A C 1
ATOM 568 O O . VAL A 1 74 ? -20.031 9.400 1.494 1.00 77.50 74 VAL A O 1
ATOM 571 N N . HIS A 1 75 ? -21.071 9.230 3.474 1.00 78.62 75 HIS A N 1
ATOM 572 C CA . HIS A 1 75 ? -22.133 8.317 3.080 1.00 78.62 75 HIS A CA 1
ATOM 573 C C . HIS A 1 75 ? -23.342 9.078 2.541 1.00 78.62 75 HIS A C 1
ATOM 575 O O . HIS A 1 75 ? -23.652 10.177 3.009 1.00 78.62 75 HIS A O 1
ATOM 581 N N . ASP A 1 76 ? -24.060 8.448 1.605 1.00 76.44 76 ASP A N 1
ATOM 582 C CA . ASP A 1 76 ? -25.373 8.922 1.162 1.00 76.44 76 ASP A CA 1
ATOM 583 C C . ASP A 1 76 ? -26.335 9.003 2.354 1.00 76.44 76 ASP A C 1
ATOM 585 O O . ASP A 1 76 ? -26.570 8.035 3.079 1.00 76.44 76 ASP A O 1
ATOM 589 N N . GLU A 1 77 ? -26.880 10.196 2.546 1.00 74.88 77 GLU A N 1
ATOM 590 C CA . GLU A 1 77 ? -27.746 10.556 3.653 1.00 74.88 77 GLU A CA 1
ATOM 591 C C . GLU A 1 77 ? -29.205 10.116 3.480 1.00 74.88 77 GLU A C 1
ATOM 593 O O . GLU A 1 77 ? -29.995 10.292 4.412 1.00 74.88 77 GLU A O 1
ATOM 598 N N . ASN A 1 78 ? -29.576 9.550 2.332 1.00 76.75 78 ASN A N 1
ATOM 599 C CA . ASN A 1 78 ? -30.939 9.084 2.059 1.00 76.75 78 ASN A CA 1
ATOM 600 C C . ASN A 1 78 ? -31.286 7.742 2.725 1.00 76.75 78 ASN A C 1
ATOM 602 O O . ASN A 1 78 ? -32.403 7.253 2.571 1.00 76.75 78 ASN A O 1
ATOM 606 N N . GLN A 1 79 ? -30.344 7.127 3.439 1.00 78.06 79 GLN A N 1
ATOM 607 C CA . GLN A 1 79 ? -30.557 5.849 4.104 1.00 78.06 79 GLN A CA 1
ATOM 608 C C . GLN A 1 79 ? -31.249 6.026 5.464 1.00 78.06 79 GLN A C 1
ATOM 610 O O . GLN A 1 79 ? -30.843 6.860 6.278 1.00 78.06 79 GLN A O 1
ATOM 615 N N . ASP A 1 80 ? -32.269 5.205 5.717 1.00 87.56 80 ASP A N 1
ATOM 616 C CA . ASP A 1 80 ? -32.977 5.174 6.996 1.00 87.56 80 ASP A CA 1
ATOM 617 C C . ASP A 1 80 ? -32.073 4.626 8.108 1.00 87.56 80 ASP A C 1
ATOM 619 O O . ASP A 1 80 ? -31.474 3.555 7.985 1.00 87.56 80 ASP A O 1
ATOM 623 N N . ILE A 1 81 ? -31.988 5.369 9.213 1.00 92.19 81 ILE A N 1
ATOM 624 C CA . ILE A 1 81 ? -31.192 5.014 10.390 1.00 92.19 81 ILE A CA 1
ATOM 625 C C . ILE A 1 81 ? -32.157 4.608 11.510 1.00 92.19 81 ILE A C 1
ATOM 627 O O . ILE A 1 81 ? -33.022 5.414 11.866 1.00 92.19 81 ILE A O 1
ATOM 631 N N . PRO A 1 82 ? -32.031 3.399 12.090 1.00 95.56 82 PRO A N 1
ATOM 632 C CA . PRO A 1 82 ? -32.907 2.966 13.174 1.00 95.56 82 PRO A CA 1
ATOM 633 C C . PRO A 1 82 ? -32.735 3.840 14.426 1.00 95.56 82 PRO A C 1
ATOM 635 O O . PRO A 1 82 ? -31.678 4.435 14.653 1.00 95.56 82 PRO A O 1
ATOM 638 N N . GLU A 1 83 ? -33.772 3.915 15.266 1.00 95.25 83 GLU A N 1
ATOM 639 C CA . GLU A 1 83 ? -33.740 4.719 16.499 1.00 95.25 83 GLU A CA 1
ATOM 640 C C . GLU A 1 83 ? -32.682 4.216 17.496 1.00 95.25 83 GLU A C 1
ATOM 642 O O . GLU A 1 83 ? -31.991 5.024 18.127 1.00 95.25 83 GLU A O 1
ATOM 647 N N . SER A 1 84 ? -32.504 2.895 17.569 1.00 97.56 84 SER A N 1
ATOM 648 C CA . SER A 1 84 ? -31.453 2.217 18.322 1.00 97.56 84 SER A CA 1
ATOM 649 C C . SER A 1 84 ? -30.722 1.191 17.465 1.00 97.56 84 SER A C 1
ATOM 651 O O . SER A 1 84 ? -31.288 0.617 16.535 1.00 97.56 84 SER A O 1
ATOM 653 N N . PHE A 1 85 ? -29.457 0.965 17.789 1.00 98.25 85 PHE A N 1
ATOM 654 C CA . PHE A 1 85 ? -28.589 0.011 17.120 1.00 98.25 85 PHE A CA 1
ATOM 655 C C . PHE A 1 85 ? -27.522 -0.480 18.094 1.00 98.25 85 PHE A C 1
ATOM 657 O O . PHE A 1 85 ? -26.900 0.330 18.782 1.00 98.25 85 PHE A O 1
ATOM 664 N N . ASP A 1 86 ? -27.284 -1.786 18.108 1.00 98.44 86 ASP A N 1
ATOM 665 C CA . ASP A 1 86 ? -26.199 -2.426 18.846 1.00 98.44 86 ASP A CA 1
ATOM 666 C C . ASP A 1 86 ? -25.482 -3.396 17.904 1.00 98.44 86 ASP A C 1
ATOM 668 O O . ASP A 1 86 ? -26.081 -4.356 17.413 1.00 98.44 86 ASP A O 1
ATOM 672 N N . ALA A 1 87 ? -24.197 -3.150 17.636 1.00 98.31 87 ALA A N 1
ATOM 673 C CA . ALA A 1 87 ? -23.411 -3.992 16.738 1.00 98.31 87 ALA A CA 1
ATOM 674 C C . ALA A 1 87 ? -23.361 -5.464 17.189 1.00 98.31 87 ALA A C 1
ATOM 676 O O . ALA A 1 87 ? -23.268 -6.360 16.353 1.00 98.31 87 ALA A O 1
ATOM 677 N N . ARG A 1 88 ? -23.471 -5.742 18.493 1.00 98.44 88 ARG A N 1
ATOM 678 C CA . ARG A 1 88 ? -23.462 -7.117 19.022 1.00 98.44 88 ARG A CA 1
ATOM 679 C C . ARG A 1 88 ? -24.719 -7.885 18.624 1.00 98.44 88 ARG A C 1
ATOM 681 O O . ARG A 1 88 ? -24.664 -9.093 18.429 1.00 98.44 88 ARG A O 1
ATOM 688 N N . GLU A 1 89 ? -25.843 -7.184 18.496 1.00 98.25 89 GLU A N 1
ATOM 689 C CA . GLU A 1 89 ? -27.114 -7.760 18.052 1.00 98.25 89 GLU A CA 1
ATOM 690 C C . GLU A 1 89 ? -27.203 -7.825 16.524 1.00 98.25 89 GLU A C 1
ATOM 692 O O . GLU A 1 89 ? -27.769 -8.771 15.979 1.00 98.25 89 GLU A O 1
ATOM 697 N N . ALA A 1 90 ? -26.635 -6.833 15.832 1.00 97.31 90 ALA A N 1
ATOM 698 C CA . ALA A 1 90 ? -26.635 -6.763 14.373 1.00 97.31 90 ALA A CA 1
ATOM 699 C C . ALA A 1 90 ? -25.744 -7.833 13.718 1.00 97.31 90 ALA A C 1
ATOM 701 O O . ALA A 1 90 ? -26.082 -8.322 12.640 1.00 97.31 90 ALA A O 1
ATOM 702 N N . TRP A 1 91 ? -24.645 -8.215 14.378 1.00 98.06 91 TRP A N 1
ATOM 703 C CA . TRP A 1 91 ? -23.712 -9.255 13.930 1.00 98.06 91 TRP A CA 1
ATOM 704 C C . TRP A 1 91 ? -23.519 -10.322 15.016 1.00 98.06 91 TRP A C 1
ATOM 706 O O . TRP A 1 91 ? -22.457 -10.381 15.648 1.00 98.06 91 TRP A O 1
ATOM 716 N N . PRO A 1 92 ? -24.532 -11.174 15.266 1.00 97.56 92 PRO A N 1
ATOM 717 C CA . PRO A 1 92 ? -24.502 -12.157 16.349 1.00 97.56 92 PRO A CA 1
ATOM 718 C C . PRO A 1 92 ? -23.363 -13.176 16.204 1.00 97.56 92 PRO A C 1
ATOM 720 O O . PRO A 1 92 ? -22.834 -13.666 17.200 1.00 97.56 92 PRO A O 1
ATOM 723 N N . GLU A 1 93 ? -22.935 -13.473 14.977 1.00 97.12 93 GLU A N 1
ATOM 724 C CA . GLU A 1 93 ? -21.778 -14.322 14.695 1.00 97.12 93 GLU A CA 1
ATOM 725 C C . GLU A 1 93 ? -20.454 -13.723 15.189 1.00 97.12 93 GLU A C 1
ATOM 727 O O . GLU A 1 93 ? -19.509 -14.476 15.419 1.00 97.12 93 GLU A O 1
ATOM 732 N N . CYS A 1 94 ? -20.402 -12.406 15.394 1.00 97.94 94 CYS A N 1
ATOM 733 C CA . CYS A 1 94 ? -19.249 -11.644 15.873 1.00 97.94 94 CYS A CA 1
ATOM 734 C C . CYS A 1 94 ? -19.455 -11.055 17.275 1.00 97.94 94 CYS A C 1
ATOM 736 O O . CYS A 1 94 ? -18.610 -10.291 17.741 1.00 97.94 94 CYS A O 1
ATOM 738 N N . ALA A 1 95 ? -20.557 -11.390 17.955 1.00 97.94 95 ALA A N 1
ATOM 739 C CA . ALA A 1 95 ? -20.931 -10.786 19.232 1.00 97.94 95 ALA A CA 1
ATOM 740 C C . ALA A 1 95 ? -19.883 -10.990 20.339 1.00 97.94 95 ALA A C 1
ATOM 742 O O . ALA A 1 95 ? -19.738 -10.131 21.199 1.00 97.94 95 ALA A O 1
ATOM 743 N N . ASP A 1 96 ? -19.132 -12.090 20.307 1.00 95.75 96 ASP A N 1
ATOM 744 C CA . ASP A 1 96 ? -18.031 -12.388 21.230 1.00 95.75 96 ASP A CA 1
ATOM 745 C C . ASP A 1 96 ? -16.776 -11.538 20.977 1.00 95.75 96 ASP A C 1
ATOM 747 O O . ASP A 1 96 ? -16.039 -11.254 21.916 1.00 95.75 96 ASP A O 1
ATOM 751 N N . VAL A 1 97 ? -16.546 -11.105 19.734 1.00 96.94 97 VAL A N 1
ATOM 752 C CA . VAL A 1 97 ? -15.446 -10.195 19.373 1.00 96.94 97 VAL A CA 1
ATOM 753 C C . VAL A 1 97 ? -15.852 -8.747 19.655 1.00 96.94 97 VAL A C 1
ATOM 755 O O . VAL A 1 97 ? -15.177 -8.058 20.414 1.00 96.94 97 VAL A O 1
ATOM 758 N N . ILE A 1 98 ? -17.015 -8.330 19.142 1.00 98.31 98 ILE A N 1
ATOM 759 C CA . ILE A 1 98 ? -17.582 -6.983 19.341 1.00 98.31 98 ILE A CA 1
ATOM 760 C C . ILE A 1 98 ? -17.815 -6.708 20.828 1.00 98.31 98 ILE A C 1
ATOM 762 O O . ILE A 1 98 ? -17.582 -5.600 21.325 1.00 98.31 98 ILE A O 1
ATOM 766 N N . GLY A 1 99 ? -18.275 -7.738 21.535 1.00 97.06 99 GLY A N 1
ATOM 767 C CA . GLY A 1 99 ? -18.578 -7.727 22.955 1.00 97.06 99 GLY A CA 1
ATOM 768 C C . GLY A 1 99 ? -17.358 -7.772 23.879 1.00 97.06 99 GLY A C 1
ATOM 769 O O . GLY A 1 99 ? -17.522 -7.621 25.085 1.00 97.06 99 GLY A O 1
ATOM 770 N N . LEU A 1 100 ? -16.152 -7.994 23.353 1.00 96.69 100 LEU A N 1
ATOM 771 C CA . LEU A 1 100 ? -14.957 -8.131 24.178 1.00 96.69 100 LEU A CA 1
ATOM 772 C C . LEU A 1 100 ? -14.542 -6.777 24.767 1.00 96.69 100 LEU A C 1
ATOM 774 O O . LEU A 1 100 ? -14.181 -5.861 24.026 1.00 96.69 100 LEU A O 1
ATOM 778 N N . ILE A 1 101 ? -14.535 -6.680 26.095 1.00 96.81 101 ILE A N 1
ATOM 779 C CA . ILE A 1 101 ? -13.951 -5.560 26.838 1.00 96.81 101 ILE A CA 1
ATOM 780 C C . ILE A 1 101 ? -12.505 -5.895 27.192 1.00 96.81 101 ILE A C 1
ATOM 782 O O . ILE A 1 101 ? -12.199 -7.003 27.637 1.00 96.81 101 ILE A O 1
ATOM 786 N N . ARG A 1 102 ? -11.603 -4.931 27.003 1.00 95.44 102 ARG A N 1
ATOM 787 C CA . ARG A 1 102 ? -10.179 -5.082 27.321 1.00 95.44 102 ARG A CA 1
ATOM 788 C C . ARG A 1 102 ? -9.755 -4.146 28.461 1.00 95.44 102 ARG A C 1
ATOM 790 O O . ARG A 1 102 ? -10.510 -3.279 28.900 1.00 95.44 102 ARG A O 1
ATOM 797 N N . ASP A 1 103 ? -8.532 -4.337 28.953 1.00 94.12 103 ASP A N 1
ATOM 798 C CA . ASP A 1 103 ? -7.918 -3.501 29.990 1.00 94.12 103 ASP A CA 1
ATOM 799 C C . ASP A 1 103 ? -6.568 -2.965 29.498 1.00 94.12 103 ASP A C 1
ATOM 801 O O . ASP A 1 103 ? -5.642 -3.733 29.225 1.00 94.12 103 ASP A O 1
ATOM 805 N N . GLN A 1 104 ? -6.447 -1.642 29.388 1.00 92.81 104 GLN A N 1
ATOM 806 C CA . GLN A 1 104 ? -5.191 -0.979 29.027 1.00 92.81 104 GLN A CA 1
ATOM 807 C C . GLN A 1 104 ? -4.166 -0.974 30.169 1.00 92.81 104 GLN A C 1
ATOM 809 O O . GLN A 1 104 ? -3.005 -0.600 29.962 1.00 92.81 104 GLN A O 1
ATOM 814 N N . SER A 1 105 ? -4.557 -1.420 31.366 1.00 90.81 105 SER A N 1
ATOM 815 C CA . SER A 1 105 ? -3.764 -1.369 32.588 1.00 90.81 105 SER A CA 1
ATOM 816 C C . SER A 1 105 ? -3.310 0.071 32.869 1.00 90.81 105 SER A C 1
ATOM 818 O O . SER A 1 105 ? -3.957 1.043 32.488 1.00 90.81 105 SER A O 1
ATOM 820 N N . LYS A 1 106 ? -2.188 0.258 33.555 1.00 87.06 106 LYS A N 1
ATOM 821 C CA . LYS A 1 106 ? -1.591 1.560 33.900 1.00 87.06 106 LYS A CA 1
ATOM 822 C C . LYS A 1 106 ? -0.756 2.186 32.775 1.00 87.06 106 LYS A C 1
ATOM 824 O O . LYS A 1 106 ? 0.223 2.883 33.034 1.00 87.06 106 LYS A O 1
ATOM 829 N N . CYS A 1 107 ? -1.140 1.920 31.533 1.00 90.94 107 CYS A N 1
ATOM 830 C CA . CYS A 1 107 ? -0.540 2.460 30.320 1.00 90.94 107 CYS A CA 1
ATOM 831 C C . CYS A 1 107 ? -1.554 3.393 29.648 1.00 90.94 107 CYS A C 1
ATOM 833 O O . CYS A 1 107 ? -2.732 3.055 29.523 1.00 90.94 107 CYS A O 1
ATOM 835 N N . GLY A 1 108 ? -1.120 4.572 29.200 1.00 93.19 108 GLY A N 1
ATOM 836 C CA . GLY A 1 108 ? -1.938 5.504 28.417 1.00 93.19 108 GLY A CA 1
ATOM 837 C C . GLY A 1 108 ? -2.164 5.028 26.976 1.00 93.19 108 GLY A C 1
ATOM 838 O O . GLY A 1 108 ? -2.022 5.812 26.047 1.00 93.19 108 GLY A O 1
ATOM 839 N N . SER A 1 109 ? -2.456 3.744 26.764 1.00 95.06 109 SER A N 1
ATOM 840 C CA . SER A 1 109 ? -2.557 3.095 25.451 1.00 95.06 109 SER A CA 1
ATOM 841 C C . SER A 1 109 ? -3.977 3.049 24.882 1.00 95.06 109 SER A C 1
ATOM 843 O O . SER A 1 109 ? -4.213 2.325 23.923 1.00 95.06 109 SER A O 1
ATOM 845 N N . CYS A 1 110 ? -4.933 3.827 25.401 1.00 95.88 110 CYS A N 1
ATOM 846 C CA . CYS A 1 110 ? -6.313 3.826 24.893 1.00 95.88 110 CYS A CA 1
ATOM 847 C C . CYS A 1 110 ? -6.417 4.059 23.376 1.00 95.88 110 CYS A C 1
ATOM 849 O O . CYS A 1 110 ? -7.221 3.407 22.720 1.00 95.88 110 CYS A O 1
ATOM 851 N N . TRP A 1 111 ? -5.545 4.908 22.815 1.00 94.94 111 TRP A N 1
ATOM 852 C CA . TRP A 1 111 ? -5.401 5.150 21.371 1.00 94.94 111 TRP A CA 1
ATOM 853 C C . TRP A 1 111 ? -5.071 3.880 20.568 1.00 94.94 111 TRP A C 1
ATOM 855 O O . TRP A 1 111 ? -5.415 3.771 19.400 1.00 94.94 111 TRP A O 1
ATOM 865 N N . ALA A 1 112 ? -4.381 2.915 21.178 1.00 96.69 112 ALA A N 1
ATOM 866 C CA . ALA A 1 112 ? -4.103 1.628 20.564 1.00 96.69 112 ALA A CA 1
ATOM 867 C C . ALA A 1 112 ? -5.271 0.661 20.781 1.00 96.69 112 ALA A C 1
ATOM 869 O O . ALA A 1 112 ? -5.650 -0.055 19.861 1.00 96.69 112 ALA A O 1
ATOM 870 N N . PHE A 1 113 ? -5.859 0.652 21.981 1.00 97.75 113 PHE A N 1
ATOM 871 C CA . PHE A 1 113 ? -6.960 -0.246 22.342 1.00 97.75 113 PHE A CA 1
ATOM 872 C C . PHE A 1 113 ? -8.217 0.007 21.511 1.00 97.75 113 PHE A C 1
ATOM 874 O O . PHE A 1 113 ? -8.708 -0.916 20.865 1.00 97.75 113 PHE A O 1
ATOM 881 N N . ALA A 1 114 ? -8.695 1.249 21.459 1.00 96.94 114 ALA A N 1
ATOM 882 C CA . ALA A 1 114 ? -9.896 1.593 20.706 1.00 96.94 114 ALA A CA 1
ATOM 883 C C . ALA A 1 114 ? -9.740 1.300 19.200 1.00 96.94 114 ALA A C 1
ATOM 885 O O . ALA A 1 114 ? -10.673 0.788 18.567 1.00 96.94 114 ALA A O 1
ATOM 886 N N . ALA A 1 115 ? -8.544 1.541 18.651 1.00 95.94 115 ALA A N 1
ATOM 887 C CA . ALA A 1 115 ? -8.179 1.158 17.293 1.00 95.94 115 ALA A CA 1
ATOM 888 C C . ALA A 1 115 ? -8.240 -0.368 17.094 1.00 95.94 115 ALA A C 1
ATOM 890 O O . ALA A 1 115 ? -9.028 -0.839 16.274 1.00 95.94 115 ALA A O 1
ATOM 891 N N . VAL A 1 116 ? -7.479 -1.167 17.857 1.00 97.62 116 VAL A N 1
ATOM 892 C CA . VAL A 1 116 ? -7.412 -2.627 17.630 1.00 97.62 116 VAL A CA 1
ATOM 893 C C . VAL A 1 116 ? -8.709 -3.357 17.961 1.00 97.62 116 VAL A C 1
ATOM 895 O O . VAL A 1 116 ? -8.998 -4.384 17.346 1.00 97.62 116 VAL A O 1
ATOM 898 N N . GLU A 1 117 ? -9.513 -2.853 18.897 1.00 98.25 117 GLU A N 1
ATOM 899 C CA . GLU A 1 117 ? -10.852 -3.385 19.159 1.00 98.25 117 GLU A CA 1
ATOM 900 C C . GLU A 1 117 ? -11.754 -3.163 17.943 1.00 98.25 117 GLU A C 1
ATOM 902 O O . GLU A 1 117 ? -12.345 -4.115 17.440 1.00 98.25 117 GLU A O 1
ATOM 907 N N . SER A 1 118 ? -11.779 -1.946 17.395 1.00 97.19 118 SER A N 1
ATOM 908 C CA . SER A 1 118 ? -12.543 -1.644 16.179 1.00 97.19 118 SER A CA 1
ATOM 909 C C . SER A 1 118 ? -12.031 -2.437 14.968 1.00 97.19 118 SER A C 1
ATOM 911 O O . SER A 1 118 ? -12.829 -2.941 14.179 1.00 97.19 118 SER A O 1
ATOM 913 N N . MET A 1 119 ? -10.712 -2.610 14.823 1.00 96.50 119 MET A N 1
ATOM 914 C CA . MET A 1 119 ? -10.112 -3.449 13.774 1.00 96.50 119 MET A CA 1
ATOM 915 C C . MET A 1 119 ? -10.553 -4.912 13.905 1.00 96.50 119 MET A C 1
ATOM 917 O O . MET A 1 119 ? -10.973 -5.511 12.917 1.00 96.50 119 MET A O 1
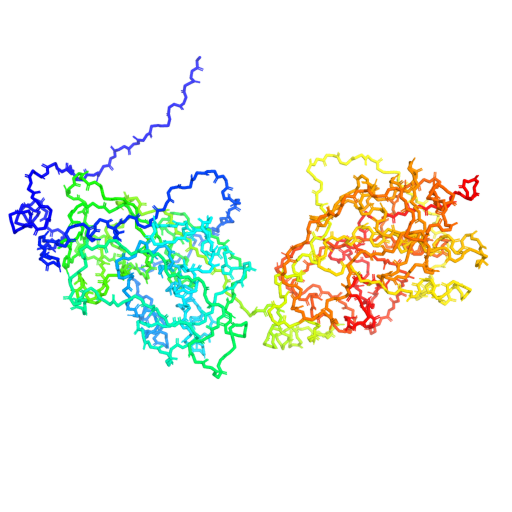ATOM 921 N N . SER A 1 120 ? -10.506 -5.476 15.118 1.00 97.12 120 SER A N 1
ATOM 922 C CA . SER A 1 120 ? -10.914 -6.865 15.396 1.00 97.12 120 SER A CA 1
ATOM 923 C C . SER A 1 120 ? -12.382 -7.098 15.031 1.00 97.12 120 SER A C 1
ATOM 925 O O . SER A 1 120 ? -12.713 -8.053 14.322 1.00 97.12 120 SER A O 1
ATOM 927 N N . ASP A 1 121 ? -13.254 -6.179 15.452 1.00 97.81 121 ASP A N 1
ATOM 928 C CA . ASP A 1 121 ? -14.690 -6.225 15.175 1.00 97.81 121 ASP A CA 1
ATOM 929 C C . ASP A 1 121 ? -14.952 -6.218 13.670 1.00 97.81 121 ASP A C 1
ATOM 931 O O . ASP A 1 121 ? -15.679 -7.063 13.141 1.00 97.81 121 ASP A O 1
ATOM 935 N N . ARG A 1 122 ? -14.303 -5.296 12.956 1.00 95.50 122 ARG A N 1
ATOM 936 C CA . ARG A 1 122 ? -14.456 -5.147 11.510 1.00 95.50 122 ARG A CA 1
ATOM 937 C C . ARG A 1 122 ? -13.912 -6.351 10.743 1.00 95.50 122 ARG A C 1
ATOM 939 O O . ARG A 1 122 ? -14.545 -6.752 9.767 1.00 95.50 122 ARG A O 1
ATOM 946 N N . ILE A 1 123 ? -12.798 -6.961 11.168 1.00 92.56 123 ILE A N 1
ATOM 947 C CA . ILE A 1 123 ? -12.287 -8.204 10.556 1.00 92.56 123 ILE A CA 1
ATOM 948 C C . ILE A 1 123 ? -13.362 -9.295 10.637 1.00 92.56 123 ILE A C 1
ATOM 950 O O . ILE A 1 123 ? -13.639 -9.972 9.642 1.00 92.56 123 ILE A O 1
ATOM 954 N N . CYS A 1 124 ? -14.009 -9.441 11.794 1.00 94.62 124 CYS A N 1
ATOM 955 C CA . CYS A 1 124 ? -15.073 -10.422 11.968 1.00 94.62 124 CYS A CA 1
ATOM 956 C C . CYS A 1 124 ? -16.300 -10.107 11.106 1.00 94.62 124 CYS A C 1
ATOM 958 O O . CYS A 1 124 ? -16.740 -10.961 10.334 1.00 94.62 124 CYS A O 1
ATOM 960 N N . ILE A 1 125 ? -16.813 -8.877 11.179 1.00 92.25 125 ILE A N 1
ATOM 961 C CA . ILE A 1 125 ? -18.014 -8.449 10.446 1.00 92.25 125 ILE A CA 1
ATOM 962 C C . ILE A 1 125 ? -17.827 -8.644 8.939 1.00 92.25 125 ILE A C 1
ATOM 964 O O 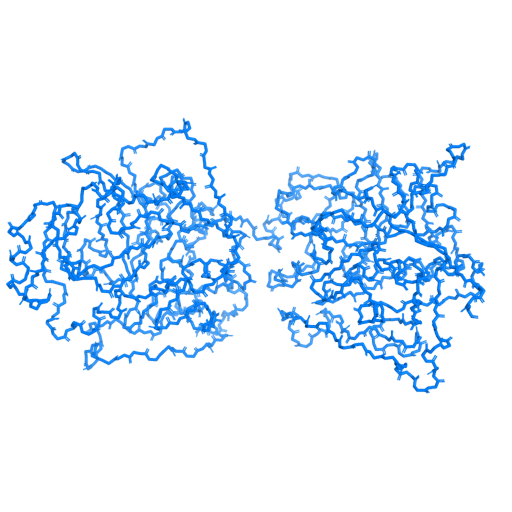. ILE A 1 125 ? -18.668 -9.237 8.264 1.00 92.25 125 ILE A O 1
ATOM 968 N N . GLN A 1 126 ? -16.694 -8.198 8.400 1.00 88.31 126 GLN A N 1
ATOM 969 C CA . GLN A 1 126 ? -16.463 -8.195 6.955 1.00 88.31 126 GLN A CA 1
ATOM 970 C C . GLN A 1 126 ? -16.084 -9.582 6.422 1.00 88.31 126 GLN A C 1
ATOM 972 O O . GLN A 1 126 ? -16.385 -9.905 5.273 1.00 88.31 126 GLN A O 1
ATOM 977 N N . SER A 1 127 ? -15.537 -10.451 7.278 1.00 83.50 127 SER A N 1
ATOM 978 C CA . SER A 1 127 ? -15.400 -11.883 6.988 1.00 83.50 127 SER A CA 1
ATOM 979 C C . SER A 1 127 ? -16.683 -12.688 7.238 1.00 83.50 127 SER A C 1
ATOM 981 O O . SER A 1 127 ? -16.667 -13.908 7.080 1.00 83.50 127 SER A O 1
ATOM 983 N N . LYS A 1 128 ? -17.797 -12.044 7.622 1.00 87.00 128 LYS A N 1
ATOM 984 C CA . LYS A 1 128 ? -19.079 -12.696 7.949 1.00 87.00 128 LYS A CA 1
ATOM 985 C C . LYS A 1 128 ? -18.922 -13.788 9.015 1.00 87.00 128 LYS A C 1
ATOM 987 O O . LYS A 1 128 ? -19.413 -14.907 8.857 1.00 87.00 128 LYS A O 1
ATOM 992 N N . GLY A 1 129 ? -18.145 -13.491 10.055 1.00 89.00 129 GLY A N 1
ATOM 993 C CA . GLY A 1 129 ? -17.866 -14.403 11.165 1.00 89.00 129 GLY A CA 1
ATOM 994 C C . GLY A 1 129 ? -16.826 -15.490 10.880 1.00 89.00 129 GLY A C 1
ATOM 995 O O . GLY A 1 129 ? -16.510 -16.263 11.783 1.00 89.00 129 GLY A O 1
ATOM 996 N N . GLN A 1 130 ? -16.265 -15.564 9.667 1.00 85.88 130 GLN A N 1
ATOM 997 C CA . GLN A 1 130 ? -15.259 -16.579 9.325 1.00 85.88 130 GLN A CA 1
ATOM 998 C C . GLN A 1 130 ? -13.913 -16.334 10.019 1.00 85.88 130 GLN A C 1
ATOM 1000 O O . GLN A 1 130 ? -13.171 -17.284 10.266 1.00 85.88 130 GLN A O 1
ATOM 1005 N N . ARG A 1 131 ? -13.588 -15.077 10.345 1.00 88.00 131 ARG A N 1
ATOM 1006 C CA . ARG A 1 131 ? -12.339 -14.695 11.018 1.00 88.00 131 ARG A CA 1
ATOM 1007 C C . ARG A 1 131 ? -12.632 -13.922 12.298 1.00 88.00 131 ARG A C 1
ATOM 1009 O O . ARG A 1 131 ? -12.922 -12.734 12.261 1.00 88.00 131 ARG A O 1
ATOM 1016 N N . LYS A 1 132 ? -12.485 -14.579 13.446 1.00 92.94 132 LYS A N 1
ATOM 1017 C CA . LYS A 1 132 ? -12.621 -13.964 14.779 1.00 92.94 132 LYS A CA 1
ATOM 1018 C C . LYS A 1 132 ? -11.270 -13.529 15.341 1.00 92.94 132 LYS A C 1
ATOM 1020 O O . LYS A 1 132 ? -10.844 -13.968 16.405 1.00 92.94 132 LYS A O 1
ATOM 1025 N N . THR A 1 133 ? -10.548 -12.735 14.562 1.00 90.50 133 THR A N 1
ATOM 1026 C CA . THR A 1 133 ? -9.176 -12.343 14.884 1.00 90.50 133 THR A CA 1
ATOM 1027 C C . THR A 1 133 ? -9.159 -11.192 15.884 1.00 90.50 133 THR A C 1
ATOM 1029 O O . THR A 1 133 ? -9.772 -10.156 15.645 1.00 90.50 133 THR A O 1
ATOM 1032 N N . LEU A 1 134 ? -8.406 -11.355 16.973 1.00 96.50 134 LEU A N 1
ATOM 1033 C CA . LEU A 1 134 ? -8.069 -10.263 17.882 1.00 96.50 134 LEU A CA 1
ATOM 1034 C C . LEU A 1 134 ? -6.770 -9.613 17.412 1.00 96.50 134 LEU A C 1
ATOM 1036 O O . LEU A 1 134 ? -5.758 -10.297 17.291 1.00 96.50 134 LEU A O 1
ATOM 1040 N N . VAL A 1 135 ? -6.796 -8.311 17.142 1.00 97.31 135 VAL A N 1
ATOM 1041 C CA . VAL A 1 135 ? -5.606 -7.526 16.785 1.00 97.31 135 VAL A CA 1
ATOM 1042 C C . VAL A 1 135 ? -4.870 -7.103 18.063 1.00 97.31 135 VAL A C 1
ATOM 1044 O O . VAL A 1 135 ? -5.502 -6.725 19.060 1.00 97.31 135 VAL A O 1
ATOM 1047 N N . SER A 1 136 ? -3.538 -7.205 18.053 1.00 97.75 136 SER A N 1
ATOM 1048 C CA . SER A 1 136 ? -2.699 -7.028 19.239 1.00 97.75 136 SER A CA 1
ATOM 1049 C C . SER A 1 136 ? -2.541 -5.559 19.633 1.00 97.75 136 SER A C 1
ATOM 1051 O O . SER A 1 136 ? -1.852 -4.782 18.971 1.00 97.75 136 SER A O 1
ATOM 1053 N N . ALA A 1 137 ? -3.103 -5.193 20.789 1.00 97.00 137 ALA A N 1
ATOM 1054 C CA . ALA A 1 137 ? -2.815 -3.903 21.420 1.00 97.00 137 ALA A CA 1
ATOM 1055 C C . ALA A 1 137 ? -1.345 -3.804 21.864 1.00 97.00 137 ALA A C 1
ATOM 1057 O O . ALA A 1 137 ? -0.786 -2.709 21.902 1.00 97.00 137 ALA A O 1
ATOM 1058 N N . GLN A 1 138 ? -0.718 -4.942 22.196 1.00 96.31 138 GLN A N 1
ATOM 1059 C CA . GLN A 1 138 ? 0.685 -5.010 22.597 1.00 96.31 138 GLN A CA 1
ATOM 1060 C C . GLN A 1 138 ? 1.590 -4.568 21.454 1.00 96.31 138 GLN A C 1
ATOM 1062 O O . GLN A 1 138 ? 2.408 -3.672 21.641 1.00 96.31 138 GLN A O 1
ATOM 1067 N N . ASP A 1 139 ? 1.399 -5.169 20.283 1.00 96.81 139 ASP A N 1
ATOM 1068 C CA . ASP A 1 139 ? 2.208 -4.904 19.100 1.00 96.81 139 ASP A CA 1
ATOM 1069 C C . ASP A 1 139 ? 2.090 -3.447 18.647 1.00 96.81 139 ASP A C 1
ATOM 1071 O O . ASP A 1 139 ? 3.090 -2.746 18.500 1.00 96.81 139 ASP A O 1
ATOM 1075 N N . LEU A 1 140 ? 0.859 -2.937 18.550 1.00 96.31 140 LEU A N 1
ATOM 1076 C CA . LEU A 1 140 ? 0.626 -1.538 18.204 1.00 96.31 140 LEU A CA 1
ATOM 1077 C C . LEU A 1 140 ? 1.241 -0.575 19.234 1.00 96.31 140 LEU A C 1
ATOM 1079 O O . LEU A 1 140 ? 1.845 0.425 18.856 1.00 96.31 140 LEU A O 1
ATOM 1083 N N . THR A 1 141 ? 1.130 -0.869 20.533 1.00 95.19 141 THR A N 1
ATOM 1084 C CA . THR A 1 141 ? 1.649 0.022 21.586 1.00 95.19 141 THR A CA 1
ATOM 1085 C C . THR A 1 141 ? 3.178 0.063 21.621 1.00 95.19 141 THR A C 1
ATOM 1087 O O . THR A 1 141 ? 3.741 1.104 21.967 1.00 95.19 141 THR A O 1
ATOM 1090 N N . THR A 1 142 ? 3.866 -1.041 21.304 1.00 93.88 142 THR A N 1
ATOM 1091 C CA . THR A 1 142 ? 5.327 -1.131 21.475 1.00 93.88 142 THR A CA 1
ATOM 1092 C C . THR A 1 142 ? 6.119 -1.037 20.179 1.00 93.88 142 THR A C 1
ATOM 1094 O O . THR A 1 142 ? 7.214 -0.475 20.202 1.00 93.88 142 THR A O 1
ATOM 1097 N N . CYS A 1 143 ? 5.585 -1.521 19.055 1.00 89.88 143 CYS A N 1
ATOM 1098 C CA . CYS A 1 143 ? 6.303 -1.619 17.780 1.00 89.88 143 CYS A CA 1
ATOM 1099 C C . CYS A 1 143 ? 5.954 -0.517 16.768 1.00 89.88 143 CYS A C 1
ATOM 1101 O O . CYS A 1 143 ? 6.710 -0.299 15.825 1.00 89.88 143 CYS A O 1
ATOM 1103 N N . ALA A 1 144 ? 4.891 0.265 16.990 1.00 84.06 144 ALA A N 1
ATOM 1104 C CA . ALA A 1 144 ? 4.569 1.408 16.127 1.00 84.06 144 ALA A CA 1
ATOM 1105 C C . ALA A 1 144 ? 5.571 2.575 16.230 1.00 84.06 144 ALA A C 1
ATOM 1107 O O . ALA A 1 144 ? 5.625 3.458 15.375 1.00 84.06 144 ALA A O 1
ATOM 1108 N N . GLY A 1 145 ? 6.402 2.579 17.272 1.00 79.19 145 GLY A N 1
ATOM 1109 C CA . GLY A 1 145 ? 7.424 3.594 17.485 1.00 79.19 145 GLY A CA 1
ATOM 1110 C C . GLY A 1 145 ? 6.887 4.905 18.070 1.00 79.19 145 GLY A C 1
ATOM 1111 O O . GLY A 1 145 ? 5.708 5.250 18.005 1.00 79.19 145 GLY A O 1
ATOM 1112 N N . PHE A 1 146 ? 7.806 5.689 18.641 1.00 73.50 146 PHE A N 1
ATOM 1113 C CA . PHE A 1 146 ? 7.477 6.859 19.467 1.00 73.50 146 PHE A CA 1
ATOM 1114 C C . PHE A 1 146 ? 6.728 7.986 18.731 1.00 73.50 146 PHE A C 1
ATOM 1116 O O . PHE A 1 146 ? 6.140 8.850 19.381 1.00 73.50 146 PHE A O 1
ATOM 1123 N N . ARG A 1 147 ? 6.781 8.015 17.389 1.00 72.19 147 ARG A N 1
ATOM 1124 C CA . ARG A 1 147 ? 6.081 9.017 16.566 1.00 72.19 147 ARG A CA 1
ATOM 1125 C C . ARG A 1 147 ? 4.577 8.752 16.475 1.00 72.19 147 ARG A C 1
ATOM 1127 O O . ARG A 1 147 ? 3.836 9.694 16.220 1.00 72.19 147 ARG A O 1
ATOM 1134 N N . ILE A 1 148 ? 4.148 7.509 16.700 1.00 82.56 148 ILE A N 1
ATOM 1135 C CA . ILE A 1 148 ? 2.739 7.104 16.703 1.00 82.56 148 ILE A CA 1
ATOM 1136 C C . ILE A 1 148 ? 2.201 7.144 18.132 1.00 82.56 148 ILE A C 1
ATOM 1138 O O . ILE A 1 148 ? 1.239 7.857 18.415 1.00 82.56 148 ILE A O 1
ATOM 1142 N N . GLY A 1 149 ? 2.849 6.441 19.056 1.00 87.81 149 GLY A N 1
ATOM 1143 C CA . GLY A 1 149 ? 2.406 6.417 20.441 1.00 87.81 149 GLY A CA 1
ATOM 1144 C C . GLY A 1 149 ? 3.151 5.410 21.299 1.00 87.81 149 GLY A C 1
ATOM 1145 O O . GLY A 1 149 ? 3.978 4.642 20.818 1.00 87.81 149 GLY A O 1
ATOM 1146 N N . ASN A 1 150 ? 2.887 5.479 22.600 1.00 92.44 150 ASN A N 1
ATOM 1147 C CA . ASN A 1 150 ? 3.438 4.606 23.633 1.00 92.44 150 ASN A CA 1
ATOM 1148 C C . ASN A 1 150 ? 2.544 4.685 24.898 1.00 92.44 150 ASN A C 1
ATOM 1150 O O . ASN A 1 150 ? 1.420 5.191 24.826 1.00 92.44 150 ASN A O 1
ATOM 1154 N N . CYS A 1 151 ? 3.026 4.238 26.066 1.00 92.50 151 CYS A N 1
ATOM 1155 C CA . CYS A 1 151 ? 2.284 4.367 27.331 1.00 92.50 151 CYS A CA 1
ATOM 1156 C C . CYS A 1 151 ? 2.139 5.802 27.867 1.00 92.50 151 CYS A C 1
ATOM 1158 O O . CYS A 1 151 ? 1.351 6.004 28.789 1.00 92.50 151 CYS A O 1
ATOM 1160 N N . ASP A 1 152 ? 2.835 6.792 27.297 1.00 90.69 152 ASP A N 1
ATOM 1161 C CA . ASP A 1 152 ? 2.610 8.222 27.569 1.00 90.69 152 ASP A CA 1
ATOM 1162 C C . ASP A 1 152 ? 1.502 8.815 26.677 1.00 90.69 152 ASP A C 1
ATOM 1164 O O . ASP A 1 152 ? 1.287 10.027 26.664 1.00 90.69 152 ASP A O 1
ATOM 1168 N N . GLY A 1 153 ? 0.869 7.986 25.846 1.00 91.56 153 GLY A N 1
ATOM 1169 C CA . GLY A 1 153 ? -0.161 8.374 24.896 1.00 91.56 153 GLY A CA 1
ATOM 1170 C C . GLY A 1 153 ? 0.278 8.318 23.436 1.00 91.56 153 GLY A C 1
ATOM 1171 O O . GLY A 1 153 ? 1.464 8.171 23.112 1.00 91.56 153 GLY A O 1
ATOM 1172 N N . GLY A 1 154 ? -0.685 8.474 22.537 1.00 91.75 154 GLY A N 1
ATOM 1173 C CA . GLY A 1 154 ? -0.489 8.333 21.098 1.00 91.75 154 GLY A CA 1
ATOM 1174 C C . GLY A 1 154 ? -1.563 9.017 20.266 1.00 91.75 154 GLY A C 1
ATOM 1175 O O . GLY A 1 154 ? -2.444 9.697 20.796 1.00 91.75 154 GLY A O 1
ATOM 1176 N N . TYR A 1 155 ? -1.442 8.866 18.952 1.00 89.44 155 TYR A N 1
ATOM 1177 C CA . TYR A 1 155 ? -2.318 9.485 17.963 1.00 89.44 155 TYR A CA 1
ATOM 1178 C C . TYR A 1 155 ? -3.237 8.424 17.331 1.00 89.44 155 TYR A C 1
ATOM 1180 O O . TYR A 1 155 ? -2.742 7.597 16.564 1.00 89.44 155 TYR A O 1
ATOM 1188 N N . PRO A 1 156 ? -4.557 8.459 17.596 1.00 89.25 156 PRO A N 1
ATOM 1189 C CA . PRO A 1 156 ? -5.533 7.515 17.042 1.00 89.25 156 PRO A CA 1
ATOM 1190 C C . PRO A 1 156 ? -5.436 7.318 15.523 1.00 89.25 156 PRO A C 1
ATOM 1192 O O . PRO A 1 156 ? -5.276 6.203 15.042 1.00 89.25 156 PRO A O 1
ATOM 1195 N N . SER A 1 157 ? -5.415 8.395 14.732 1.00 83.00 157 SER A N 1
ATOM 1196 C CA . SER A 1 157 ? -5.308 8.287 13.266 1.00 83.00 157 SER A CA 1
ATOM 1197 C C . SER A 1 157 ? -4.016 7.605 12.802 1.00 83.00 157 SER A C 1
ATOM 1199 O O . SER A 1 157 ? -4.034 6.828 11.849 1.00 83.00 157 SER A O 1
ATOM 1201 N N . ALA A 1 158 ? -2.909 7.814 13.518 1.00 85.81 158 ALA A N 1
ATOM 1202 C CA . ALA A 1 158 ? -1.637 7.178 13.197 1.00 85.81 158 ALA A CA 1
ATOM 1203 C C . ALA A 1 158 ? -1.625 5.668 13.516 1.00 85.81 158 ALA A C 1
ATOM 1205 O O . ALA A 1 158 ? -0.856 4.926 12.904 1.00 85.81 158 ALA A O 1
ATOM 1206 N N . ALA A 1 159 ? -2.488 5.189 14.422 1.00 90.75 159 ALA A N 1
ATOM 1207 C CA . ALA A 1 159 ? -2.673 3.756 14.654 1.00 90.75 159 ALA A CA 1
ATOM 1208 C C . ALA A 1 159 ? -3.273 3.049 13.432 1.00 90.75 159 ALA A C 1
ATOM 1210 O O . ALA A 1 159 ? -2.798 1.986 13.028 1.00 90.75 159 ALA A O 1
ATOM 1211 N N . TRP A 1 160 ? -4.285 3.656 12.808 1.00 88.50 160 TRP A N 1
ATOM 1212 C CA . TRP A 1 160 ? -4.885 3.126 11.583 1.00 88.50 160 TRP A CA 1
ATOM 1213 C C . TRP A 1 160 ? -3.924 3.200 10.392 1.00 88.50 160 TRP A C 1
ATOM 1215 O O . TRP A 1 160 ? -3.845 2.249 9.614 1.00 88.50 160 TRP A O 1
ATOM 1225 N N . ASP A 1 161 ? -3.140 4.278 10.283 1.00 81.88 161 ASP A N 1
ATOM 1226 C CA . ASP A 1 161 ? -2.059 4.375 9.293 1.00 81.88 161 ASP A CA 1
ATOM 1227 C C . ASP A 1 161 ? -1.019 3.264 9.475 1.00 81.88 161 ASP A C 1
ATOM 1229 O O . ASP A 1 161 ? -0.577 2.670 8.493 1.00 81.88 161 ASP A O 1
ATOM 1233 N N . PHE A 1 162 ? -0.642 2.946 10.715 1.00 85.00 162 PHE A N 1
ATOM 1234 C CA . PHE A 1 162 ? 0.300 1.863 10.995 1.00 85.00 162 PHE A CA 1
ATOM 1235 C C . PHE A 1 162 ? -0.248 0.502 10.575 1.00 85.00 162 PHE A C 1
ATOM 1237 O O . PHE A 1 162 ? 0.462 -0.293 9.960 1.00 85.00 162 PHE A O 1
ATOM 1244 N N . TRP A 1 163 ? -1.529 0.247 10.838 1.00 87.94 163 TRP A N 1
ATOM 1245 C CA . TRP A 1 163 ? -2.180 -0.977 10.388 1.00 87.94 163 TRP A CA 1
ATOM 1246 C C . TRP A 1 163 ? -2.212 -1.108 8.857 1.00 87.94 163 TRP A C 1
ATOM 1248 O O . TRP A 1 163 ? -2.035 -2.205 8.329 1.00 87.94 163 TRP A O 1
ATOM 1258 N N . TYR A 1 164 ? -2.370 0.007 8.138 1.00 79.94 164 TYR A N 1
ATOM 1259 C CA . TYR A 1 164 ? -2.300 0.054 6.673 1.00 79.94 164 TYR A CA 1
ATOM 1260 C C . TYR A 1 164 ? -0.876 -0.099 6.114 1.00 79.94 164 TYR A C 1
ATOM 1262 O O . TYR A 1 164 ? -0.647 -0.761 5.096 1.00 79.94 164 TYR A O 1
ATOM 1270 N N . GLN A 1 165 ? 0.100 0.569 6.722 1.00 72.12 165 GLN A N 1
ATOM 1271 C CA . GLN A 1 165 ? 1.460 0.644 6.186 1.00 72.12 165 GLN A CA 1
ATOM 1272 C C . GLN A 1 165 ? 2.308 -0.553 6.595 1.00 72.12 165 GLN A C 1
ATOM 1274 O O . GLN A 1 165 ? 3.045 -1.080 5.769 1.00 72.12 165 GLN A O 1
ATOM 1279 N N . THR A 1 166 ? 2.183 -0.984 7.846 1.00 80.31 166 THR A N 1
ATOM 1280 C CA . THR A 1 166 ? 3.090 -1.949 8.472 1.00 80.31 166 THR A CA 1
ATOM 1281 C C . THR A 1 166 ? 2.385 -3.240 8.868 1.00 80.31 166 THR A C 1
ATOM 1283 O O . THR A 1 166 ? 3.034 -4.289 8.899 1.00 80.31 166 THR A O 1
ATOM 1286 N N . GLY A 1 167 ? 1.083 -3.178 9.153 1.00 85.38 167 GLY A N 1
ATOM 1287 C CA . GLY A 1 167 ? 0.307 -4.282 9.714 1.00 85.38 167 GLY A CA 1
ATOM 1288 C C . GLY A 1 167 ? 0.559 -4.484 11.211 1.00 85.38 167 GLY A C 1
ATOM 1289 O O . GLY A 1 167 ? 1.591 -4.076 11.742 1.00 85.38 167 GLY A O 1
ATOM 1290 N N . ILE A 1 168 ? -0.398 -5.117 11.888 1.00 93.25 168 ILE A N 1
ATOM 1291 C CA . ILE A 1 168 ? -0.370 -5.402 13.331 1.00 93.25 168 ILE A CA 1
ATOM 1292 C C . ILE A 1 168 ? -0.663 -6.885 13.530 1.00 93.25 168 ILE A C 1
ATOM 1294 O O . ILE A 1 168 ? -1.626 -7.402 12.950 1.00 93.25 168 ILE A O 1
ATOM 1298 N N . VAL A 1 169 ? 0.139 -7.581 14.334 1.00 92.94 169 VAL A N 1
ATOM 1299 C CA . VAL A 1 169 ? -0.065 -9.018 14.570 1.00 92.94 169 VAL A CA 1
ATOM 1300 C C . VAL A 1 169 ? -1.323 -9.315 15.386 1.00 92.94 169 VAL A C 1
ATOM 1302 O O . VAL A 1 169 ? -1.896 -8.444 16.047 1.00 92.94 169 VAL A O 1
ATOM 1305 N N . THR A 1 170 ? -1.766 -10.569 15.359 1.00 96.19 170 THR A N 1
ATOM 1306 C CA . THR A 1 170 ? -2.843 -11.046 16.233 1.00 96.19 170 THR A CA 1
ATOM 1307 C C . THR A 1 170 ? -2.425 -11.020 17.709 1.00 96.19 170 THR A C 1
ATOM 1309 O O . THR A 1 170 ? -1.246 -11.147 18.040 1.00 96.19 170 THR A O 1
ATOM 1312 N N . GLY A 1 171 ? -3.371 -10.837 18.628 1.00 95.00 171 GLY A N 1
ATOM 1313 C CA . GLY A 1 171 ? -3.077 -10.769 20.055 1.00 95.00 171 GLY A CA 1
ATOM 1314 C C . GLY A 1 171 ? -4.276 -10.420 20.928 1.00 95.00 171 GLY A C 1
ATOM 1315 O O . GLY A 1 171 ? -4.997 -9.457 20.658 1.00 95.00 171 GLY A O 1
ATOM 1316 N N . GLY A 1 172 ? -4.472 -11.205 21.983 1.00 89.56 172 GLY A N 1
ATOM 1317 C CA . GLY A 1 172 ? -5.612 -11.098 22.886 1.00 89.56 172 GLY A CA 1
ATOM 1318 C C . GLY A 1 172 ? -5.312 -10.427 24.224 1.00 89.56 172 GLY A C 1
ATOM 1319 O O . GLY A 1 172 ? -4.489 -9.515 24.335 1.00 89.56 172 GLY A O 1
ATOM 1320 N N . LEU A 1 173 ? -6.043 -10.877 25.244 1.00 92.19 173 LEU A N 1
ATOM 1321 C CA . LEU A 1 173 ? -6.018 -10.329 26.599 1.00 92.19 173 LEU A CA 1
ATOM 1322 C C . LEU A 1 173 ? -4.688 -10.599 27.319 1.00 92.19 173 LEU A C 1
ATOM 1324 O O . LEU A 1 173 ? -3.817 -11.318 26.824 1.00 92.19 173 LEU A O 1
ATOM 1328 N N . PHE A 1 174 ? -4.549 -10.027 28.516 1.00 89.12 174 PHE A N 1
ATOM 1329 C CA . PHE A 1 174 ? -3.359 -10.188 29.341 1.00 89.12 174 PHE A CA 1
ATOM 1330 C C . PHE A 1 174 ? -2.970 -11.663 29.523 1.00 89.12 174 PHE A C 1
ATOM 1332 O O . PHE A 1 174 ? -3.771 -12.477 29.984 1.00 89.12 174 PHE A O 1
ATOM 1339 N N . ASN A 1 175 ? -1.724 -11.994 29.169 1.00 80.00 175 ASN A N 1
ATOM 1340 C CA . ASN A 1 175 ? -1.122 -13.321 29.350 1.00 80.00 175 ASN A CA 1
ATOM 1341 C C . ASN A 1 175 ? -1.904 -14.495 28.708 1.00 80.00 175 ASN A C 1
ATOM 1343 O O . ASN A 1 175 ? -1.793 -15.643 29.143 1.00 80.00 175 ASN A O 1
ATOM 1347 N N . ARG A 1 176 ? -2.704 -14.221 27.669 1.00 86.06 176 ARG A N 1
ATOM 1348 C CA . ARG A 1 176 ? -3.437 -15.225 26.883 1.00 86.06 176 ARG A CA 1
ATOM 1349 C C . ARG A 1 176 ? -2.701 -15.553 25.589 1.00 86.06 176 ARG A C 1
ATOM 1351 O O . ARG A 1 176 ? -3.079 -15.105 24.510 1.00 86.06 176 ARG A O 1
ATOM 1358 N N . THR A 1 177 ? -1.638 -16.347 25.698 1.00 82.69 177 THR A N 1
ATOM 1359 C CA . THR A 1 177 ? -0.814 -16.771 24.547 1.00 82.69 177 THR A CA 1
ATOM 1360 C C . THR A 1 177 ? -1.563 -17.678 23.566 1.00 82.69 177 THR A C 1
ATOM 1362 O O . THR A 1 177 ? -1.094 -17.909 22.462 1.00 82.69 177 THR A O 1
ATOM 1365 N N . ASP A 1 178 ? -2.733 -18.192 23.953 1.00 83.62 178 ASP A N 1
ATOM 1366 C CA . ASP A 1 178 ? -3.654 -18.941 23.094 1.00 83.62 178 ASP A CA 1
ATOM 1367 C C . ASP A 1 178 ? -4.528 -18.035 22.204 1.00 83.62 178 ASP A C 1
ATOM 1369 O O . ASP A 1 178 ? -5.316 -18.530 21.401 1.00 83.62 178 ASP A O 1
ATOM 1373 N N . GLN A 1 179 ? -4.407 -16.709 22.339 1.00 88.19 179 GLN A N 1
ATOM 1374 C CA . GLN A 1 179 ? -5.207 -15.711 21.622 1.00 88.19 179 GLN A CA 1
ATOM 1375 C C . GLN A 1 179 ? -4.381 -14.918 20.595 1.00 88.19 179 GLN A C 1
ATOM 1377 O O . GLN A 1 179 ? -4.540 -13.704 20.464 1.00 88.19 179 GLN A O 1
ATOM 1382 N N . GLY A 1 180 ? -3.506 -15.599 19.855 1.00 91.88 180 GLY A N 1
ATOM 1383 C CA . GLY A 1 180 ? -2.731 -15.022 18.754 1.00 91.88 180 GLY A CA 1
ATOM 1384 C C . GLY A 1 180 ? -1.249 -14.821 19.069 1.00 91.88 180 GLY A C 1
ATOM 1385 O O . GLY A 1 180 ? -0.711 -15.380 20.019 1.00 91.88 180 GLY A O 1
ATOM 1386 N N . CYS A 1 181 ? -0.581 -14.027 18.238 1.00 94.94 181 CYS A N 1
ATOM 1387 C CA . CYS A 1 181 ? 0.864 -13.845 18.252 1.00 94.94 181 CYS A CA 1
ATOM 1388 C C . CYS A 1 181 ? 1.377 -13.125 19.499 1.00 94.94 181 CYS A C 1
ATOM 1390 O O . CYS A 1 181 ? 2.323 -13.605 20.118 1.00 94.94 181 CYS A O 1
ATOM 1392 N N . LYS A 1 182 ? 0.797 -11.973 19.856 1.00 95.88 182 LYS A N 1
ATOM 1393 C CA . LYS A 1 182 ? 1.275 -11.134 20.963 1.00 95.88 182 LYS A CA 1
ATOM 1394 C C . LYS A 1 182 ? 0.171 -10.749 21.932 1.00 95.88 182 LYS A C 1
ATOM 1396 O O . LYS A 1 182 ? -0.580 -9.804 21.679 1.00 95.88 182 LYS A O 1
ATOM 1401 N N . ALA A 1 183 ? 0.106 -11.443 23.062 1.00 94.62 183 ALA A N 1
ATOM 1402 C CA . ALA A 1 183 ? -0.798 -11.111 24.155 1.00 94.62 183 ALA A CA 1
ATOM 1403 C C . ALA A 1 183 ? -0.382 -9.797 24.839 1.00 94.62 183 ALA A C 1
ATOM 1405 O O . ALA A 1 183 ? 0.790 -9.410 24.832 1.00 94.62 183 ALA A O 1
ATOM 1406 N N . TYR A 1 184 ? -1.339 -9.102 25.459 1.00 94.94 184 TYR A N 1
ATOM 1407 C CA . TYR A 1 184 ? -1.007 -7.921 26.254 1.00 94.94 184 TYR A CA 1
ATOM 1408 C C . TYR A 1 184 ? -0.148 -8.312 27.464 1.00 94.94 184 TYR A C 1
ATOM 1410 O O . TYR A 1 184 ? -0.431 -9.293 28.151 1.00 94.94 184 TYR A O 1
ATOM 1418 N N . SER A 1 185 ? 0.928 -7.569 27.718 1.00 90.94 185 SER A N 1
ATOM 1419 C CA . SER A 1 185 ? 1.927 -7.937 28.735 1.00 90.94 185 SER A CA 1
ATOM 1420 C C . SER A 1 185 ? 1.745 -7.238 30.084 1.00 90.94 185 SER A C 1
ATOM 1422 O O . SER A 1 185 ? 2.394 -7.614 31.061 1.00 90.94 185 SER A O 1
ATOM 1424 N N . LEU A 1 186 ? 0.875 -6.226 30.163 1.00 89.06 186 LEU A N 1
ATOM 1425 C CA . LEU A 1 186 ? 0.625 -5.485 31.398 1.00 89.06 186 LEU A CA 1
ATOM 1426 C C . LEU A 1 186 ? -0.582 -6.080 32.146 1.00 89.06 186 LEU A C 1
ATOM 1428 O O . LEU A 1 186 ? -1.657 -6.163 31.552 1.00 89.06 186 LEU A O 1
ATOM 1432 N N . PRO A 1 187 ? -0.425 -6.489 33.421 1.00 84.44 187 PRO A N 1
ATOM 1433 C CA . PRO A 1 187 ? -1.503 -7.105 34.195 1.00 84.44 187 PRO A CA 1
ATOM 1434 C C . PRO A 1 187 ? -2.600 -6.102 34.553 1.00 84.44 187 PRO A C 1
ATOM 1436 O O . PRO A 1 187 ? -2.355 -4.895 34.630 1.00 84.44 187 PRO A O 1
ATOM 1439 N N . GLU A 1 188 ? -3.800 -6.611 34.827 1.00 80.81 188 GLU A N 1
ATOM 1440 C CA . GLU A 1 188 ? -4.899 -5.806 35.364 1.00 80.81 188 GLU A CA 1
ATOM 1441 C C . GLU A 1 188 ? -4.517 -5.171 36.709 1.00 80.81 188 GLU A C 1
ATOM 1443 O O . GLU A 1 188 ? -3.755 -5.727 37.509 1.00 80.81 188 GLU A O 1
ATOM 1448 N N . CYS A 1 189 ? -5.078 -3.996 36.994 1.00 71.12 189 CYS A N 1
ATOM 1449 C CA . CYS A 1 189 ? -4.737 -3.251 38.205 1.00 71.12 189 CYS A CA 1
ATOM 1450 C C . CYS A 1 189 ? -5.142 -3.918 39.521 1.00 71.12 189 CYS A C 1
ATOM 1452 O O . CYS A 1 189 ? -4.470 -3.706 40.535 1.00 71.12 189 CYS A O 1
ATOM 1454 N N . ASP A 1 190 ? -6.167 -4.767 39.504 1.00 61.56 190 ASP A N 1
ATOM 1455 C CA . ASP A 1 190 ? -6.605 -5.509 40.690 1.00 61.56 190 ASP A CA 1
ATOM 1456 C C . ASP A 1 190 ? -5.685 -6.697 41.037 1.00 61.56 190 ASP A C 1
ATOM 1458 O O . ASP A 1 190 ? -5.662 -7.126 42.191 1.00 61.56 190 ASP A O 1
ATOM 1462 N N . ASP A 1 191 ? -4.848 -7.143 40.093 1.00 54.84 191 ASP A N 1
ATOM 1463 C CA . ASP A 1 191 ? -3.894 -8.249 40.266 1.00 54.84 191 ASP A CA 1
ATOM 1464 C C . ASP A 1 191 ? -2.464 -7.773 40.604 1.00 54.84 191 ASP A C 1
ATOM 1466 O O . ASP A 1 191 ? -1.535 -8.574 40.750 1.00 54.84 191 ASP A O 1
ATOM 1470 N N . HIS A 1 192 ? -2.246 -6.460 40.754 1.00 56.47 192 HIS A N 1
ATOM 1471 C CA . HIS A 1 192 ? -0.927 -5.900 41.052 1.00 56.47 192 HIS A CA 1
ATOM 1472 C C . HIS A 1 192 ? -0.529 -6.063 42.543 1.00 56.47 192 HIS A C 1
ATOM 1474 O O . HIS A 1 192 ? -1.207 -5.520 43.419 1.00 56.47 192 HIS A O 1
ATOM 1480 N N . PRO A 1 193 ? 0.643 -6.662 42.866 1.00 45.91 193 PRO A N 1
ATOM 1481 C CA . PRO A 1 193 ? 1.086 -6.875 44.253 1.00 45.91 193 PRO A CA 1
ATOM 1482 C C . PRO A 1 193 ? 1.276 -5.588 45.078 1.00 45.91 193 PRO A C 1
ATOM 1484 O O . PRO A 1 193 ? 1.160 -5.621 46.299 1.00 45.91 193 PRO A O 1
ATOM 1487 N N . ASN A 1 194 ? 1.554 -4.456 44.417 1.00 53.47 194 ASN A N 1
ATOM 1488 C CA . ASN A 1 194 ? 1.811 -3.154 45.050 1.00 53.47 194 ASN A CA 1
ATOM 1489 C C . ASN A 1 194 ? 0.741 -2.090 44.737 1.00 53.47 194 ASN A C 1
ATOM 1491 O O . ASN A 1 194 ? 0.968 -0.917 45.030 1.00 53.47 194 ASN A O 1
ATOM 1495 N N . LYS A 1 195 ? -0.416 -2.485 44.174 1.00 58.03 195 LYS A N 1
ATOM 1496 C CA . LYS A 1 195 ? -1.427 -1.585 43.577 1.00 58.03 195 LYS A CA 1
ATOM 1497 C C . LYS A 1 195 ? -0.841 -0.707 42.443 1.00 58.03 195 LYS A C 1
ATOM 1499 O O . LYS A 1 195 ? 0.368 -0.510 42.334 1.00 58.03 195 LYS A O 1
ATOM 1504 N N . CYS A 1 196 ? -1.679 -0.195 41.543 1.00 64.19 196 CYS A N 1
ATOM 1505 C CA . CYS A 1 196 ? -1.259 0.614 40.386 1.00 64.19 196 CYS A CA 1
ATOM 1506 C C . CYS A 1 196 ? -0.825 2.046 40.764 1.00 64.19 196 CYS A C 1
ATOM 1508 O O . CYS A 1 196 ? -1.434 3.015 40.333 1.00 64.19 196 CYS A O 1
ATOM 1510 N N . ILE A 1 197 ? 0.216 2.200 41.587 1.00 57.72 197 ILE A N 1
ATOM 1511 C CA . ILE A 1 197 ? 0.633 3.512 42.119 1.00 57.72 197 ILE A CA 1
ATOM 1512 C C . ILE A 1 197 ? 1.719 4.171 41.242 1.00 57.72 197 ILE A C 1
ATOM 1514 O O . ILE A 1 197 ? 1.730 5.392 41.098 1.00 57.72 197 ILE A O 1
ATOM 1518 N N . ASP A 1 198 ? 2.581 3.374 40.595 1.00 63.22 198 ASP A N 1
ATOM 1519 C CA . ASP A 1 198 ? 3.719 3.862 39.799 1.00 63.22 198 ASP A CA 1
ATOM 1520 C C . ASP A 1 198 ? 3.500 3.738 38.282 1.00 63.22 198 ASP A C 1
ATOM 1522 O O . ASP A 1 198 ? 3.072 2.686 37.787 1.00 63.22 198 ASP A O 1
ATOM 1526 N N . PHE A 1 199 ? 3.880 4.792 37.548 1.00 67.31 199 PHE A N 1
ATOM 1527 C CA . PHE A 1 199 ? 3.864 4.866 36.082 1.00 67.31 199 PHE A CA 1
ATOM 1528 C C . PHE A 1 199 ? 4.613 3.690 35.425 1.00 67.31 199 PHE A C 1
ATOM 1530 O O . PHE A 1 199 ? 5.658 3.255 35.916 1.00 67.31 199 PHE A O 1
ATOM 1537 N N . VAL A 1 200 ? 4.096 3.172 34.304 1.00 79.81 200 VAL A N 1
ATOM 1538 C CA . VAL A 1 200 ? 4.740 2.085 33.545 1.00 79.81 200 VAL A CA 1
ATOM 1539 C C . VAL A 1 200 ? 5.501 2.620 32.356 1.00 79.81 200 VAL A C 1
ATOM 1541 O O . VAL A 1 200 ? 4.935 3.231 31.456 1.00 79.81 200 VAL A O 1
ATOM 1544 N N . LYS A 1 201 ? 6.790 2.280 32.309 1.00 86.44 201 LYS A N 1
ATOM 1545 C CA . LYS A 1 201 ? 7.563 2.373 31.077 1.00 86.44 201 LYS A CA 1
ATOM 1546 C C . LYS A 1 201 ? 6.966 1.413 30.045 1.00 86.44 201 LYS A C 1
ATOM 1548 O O . LYS A 1 201 ? 6.804 0.230 30.336 1.00 86.44 201 LYS A O 1
ATOM 1553 N N . THR A 1 202 ? 6.708 1.920 28.843 1.00 90.12 202 THR A N 1
ATOM 1554 C CA . THR A 1 202 ? 6.314 1.114 27.680 1.00 90.12 202 THR A CA 1
ATOM 1555 C C . THR A 1 202 ? 7.239 -0.100 27.530 1.00 90.12 202 THR A C 1
ATOM 1557 O O . THR A 1 202 ? 8.461 0.099 27.528 1.00 90.12 202 THR A O 1
ATOM 1560 N N . PRO A 1 203 ? 6.700 -1.332 27.433 1.00 91.12 203 PRO A N 1
ATOM 1561 C CA . PRO A 1 203 ? 7.513 -2.509 27.152 1.00 91.12 203 PRO A CA 1
ATOM 1562 C C . PRO A 1 203 ? 8.263 -2.362 25.824 1.00 91.12 203 PRO A C 1
ATOM 1564 O O . PRO A 1 203 ? 7.827 -1.632 24.932 1.00 91.12 203 PRO A O 1
ATOM 1567 N N . ASP A 1 204 ? 9.393 -3.049 25.693 1.00 90.38 204 ASP A N 1
ATOM 1568 C CA . ASP A 1 204 ? 10.181 -3.000 24.462 1.00 90.38 204 ASP A CA 1
ATOM 1569 C C . ASP A 1 204 ? 9.430 -3.699 23.307 1.00 90.38 204 ASP A C 1
ATOM 1571 O O . ASP A 1 204 ? 8.650 -4.633 23.522 1.00 90.38 204 ASP A O 1
ATOM 1575 N N . CYS A 1 205 ? 9.651 -3.247 22.069 1.00 92.00 205 CYS A N 1
ATOM 1576 C CA . CYS A 1 205 ? 9.144 -3.947 20.888 1.00 92.00 205 CYS A CA 1
ATOM 1577 C C . CYS A 1 205 ? 9.857 -5.295 20.733 1.00 92.00 205 CYS A C 1
ATOM 1579 O O . CYS A 1 205 ? 11.087 -5.350 20.692 1.00 92.00 205 CYS A O 1
ATOM 1581 N N . VAL A 1 206 ? 9.081 -6.374 20.629 1.00 92.94 206 VAL A N 1
ATOM 1582 C CA . VAL A 1 206 ? 9.587 -7.731 20.404 1.00 92.94 206 VAL A CA 1
ATOM 1583 C C . VAL A 1 206 ? 8.839 -8.331 19.218 1.00 92.94 206 VAL A C 1
ATOM 1585 O O . VAL A 1 206 ? 7.714 -8.804 19.370 1.00 92.94 206 VAL A O 1
ATOM 1588 N N . GLU A 1 207 ? 9.486 -8.347 18.053 1.00 91.44 207 GLU A N 1
ATOM 1589 C CA . GLU A 1 207 ? 8.946 -8.871 16.786 1.00 91.44 207 GLU A CA 1
ATOM 1590 C C . GLU A 1 207 ? 8.992 -10.411 16.710 1.00 91.44 207 GLU A C 1
ATOM 1592 O O . GLU A 1 207 ? 9.528 -11.018 15.783 1.00 91.44 207 GLU A O 1
ATOM 1597 N N . GLN A 1 208 ? 8.473 -11.076 17.740 1.00 91.94 208 GLN A N 1
ATOM 1598 C CA . GLN A 1 208 ? 8.391 -12.536 17.845 1.00 91.94 208 GLN A CA 1
ATOM 1599 C C . GLN A 1 208 ? 7.077 -12.907 18.511 1.00 91.94 208 GLN A C 1
ATOM 1601 O O . GLN A 1 208 ? 6.704 -12.247 19.468 1.00 91.94 208 GLN A O 1
ATOM 1606 N N . CYS A 1 209 ? 6.382 -13.954 18.080 1.00 93.06 209 CYS A N 1
ATOM 1607 C CA . CYS A 1 209 ? 5.170 -14.375 18.785 1.00 93.06 209 CYS A CA 1
ATOM 1608 C C . CYS A 1 209 ? 5.498 -14.989 20.156 1.00 93.06 209 CYS A C 1
ATOM 1610 O O . CYS A 1 209 ? 6.585 -15.531 20.358 1.00 93.06 209 CYS A O 1
ATOM 1612 N N . ASP A 1 210 ? 4.567 -14.881 21.104 1.00 92.88 210 ASP A N 1
ATOM 1613 C CA . ASP A 1 210 ? 4.655 -15.534 22.414 1.00 92.88 210 ASP A CA 1
ATOM 1614 C C . ASP A 1 210 ? 4.549 -17.061 22.264 1.00 92.88 210 ASP A C 1
ATOM 1616 O O . ASP A 1 210 ? 5.247 -17.810 22.948 1.00 92.88 210 ASP A O 1
ATOM 1620 N N . ASP A 1 211 ? 3.719 -17.521 21.322 1.00 89.44 211 ASP A N 1
ATOM 1621 C CA . ASP A 1 211 ? 3.690 -18.905 20.857 1.00 89.44 211 ASP A CA 1
ATOM 1622 C C . ASP A 1 211 ? 4.726 -19.113 19.740 1.00 89.44 211 ASP A C 1
ATOM 1624 O O . ASP A 1 211 ? 4.615 -18.554 18.647 1.00 89.44 211 ASP A O 1
ATOM 1628 N N . ALA A 1 212 ? 5.721 -19.961 20.004 1.00 87.50 212 ALA A N 1
ATOM 1629 C CA . ALA A 1 212 ? 6.797 -20.277 19.065 1.00 87.50 212 ALA A CA 1
ATOM 1630 C C . ALA A 1 212 ? 6.336 -21.027 17.797 1.00 87.50 212 ALA A C 1
ATOM 1632 O O . ALA A 1 212 ? 7.123 -21.177 16.861 1.00 87.50 212 ALA A O 1
ATOM 1633 N N . THR A 1 213 ? 5.097 -21.527 17.751 1.00 88.19 213 THR A N 1
ATOM 1634 C CA . THR A 1 213 ? 4.509 -22.136 16.546 1.00 88.19 213 THR A CA 1
ATOM 1635 C C . THR A 1 213 ? 4.009 -21.097 15.543 1.00 88.19 213 THR A C 1
ATOM 1637 O O . THR A 1 213 ? 3.885 -21.401 14.353 1.00 88.19 213 THR A O 1
ATOM 1640 N N . LEU A 1 214 ? 3.768 -19.866 15.998 1.00 85.94 214 LEU A N 1
ATOM 1641 C CA . LEU A 1 214 ? 3.345 -18.747 15.169 1.00 85.94 214 LEU A CA 1
ATOM 1642 C C . LEU A 1 214 ? 4.556 -17.953 14.670 1.00 85.94 214 LEU A C 1
ATOM 1644 O O . LEU A 1 214 ? 5.611 -17.893 15.301 1.00 85.94 214 LEU A O 1
ATOM 1648 N N . THR A 1 215 ? 4.412 -17.321 13.508 1.00 85.56 215 THR A N 1
ATOM 1649 C CA . THR A 1 215 ? 5.453 -16.456 12.937 1.00 85.56 215 THR A CA 1
ATOM 1650 C C . THR A 1 215 ? 4.959 -15.021 12.922 1.00 85.56 215 THR A C 1
ATOM 1652 O O . THR A 1 215 ? 3.941 -14.744 12.295 1.00 85.56 215 THR A O 1
ATOM 1655 N N . TYR A 1 216 ? 5.716 -14.108 13.535 1.00 82.94 216 TYR A N 1
ATOM 1656 C CA . TYR A 1 216 ? 5.329 -12.703 13.693 1.00 82.94 216 TYR A CA 1
ATOM 1657 C C . TYR A 1 216 ? 4.888 -12.058 12.369 1.00 82.94 216 TYR A C 1
ATOM 1659 O O . TYR A 1 216 ? 3.783 -11.538 12.274 1.00 82.94 216 TYR A O 1
ATOM 1667 N N . ALA A 1 217 ? 5.677 -12.208 11.301 1.00 75.25 217 ALA A N 1
ATOM 1668 C CA . ALA A 1 217 ? 5.325 -11.671 9.984 1.00 75.25 217 ALA A CA 1
ATOM 1669 C C . ALA A 1 217 ? 4.042 -12.280 9.378 1.00 75.25 217 ALA A C 1
ATOM 1671 O O . ALA A 1 217 ? 3.283 -11.574 8.724 1.00 75.25 217 ALA A O 1
ATOM 1672 N N . LYS A 1 218 ? 3.767 -13.572 9.614 1.00 76.50 218 LYS A N 1
ATOM 1673 C CA . LYS A 1 218 ? 2.575 -14.257 9.074 1.00 76.50 218 LYS A CA 1
ATOM 1674 C C . LYS A 1 218 ? 1.299 -13.922 9.839 1.00 76.50 218 LYS A C 1
ATOM 1676 O O . LYS A 1 218 ? 0.215 -14.003 9.276 1.00 76.50 218 LYS A O 1
ATOM 1681 N N . GLU A 1 219 ? 1.437 -13.551 11.107 1.00 87.06 219 GLU A N 1
ATOM 1682 C CA . GLU A 1 219 ? 0.318 -13.167 11.965 1.00 87.06 219 GLU A CA 1
ATOM 1683 C C . GLU A 1 219 ? -0.105 -11.710 11.772 1.00 87.06 219 GLU A C 1
ATOM 1685 O O . GLU A 1 219 ? -1.098 -11.280 12.364 1.00 87.06 219 GLU A O 1
ATOM 1690 N N . LYS A 1 220 ? 0.618 -10.938 10.949 1.00 84.81 220 LYS A N 1
ATOM 1691 C CA . LYS A 1 220 ? 0.233 -9.566 10.638 1.00 84.81 220 LYS A CA 1
ATOM 1692 C C . LYS A 1 220 ? -1.119 -9.527 9.942 1.00 84.81 220 LYS A C 1
ATOM 1694 O O . LYS A 1 220 ? -1.352 -10.125 8.894 1.00 84.81 220 LYS A O 1
ATOM 1699 N N . THR A 1 221 ? -2.009 -8.757 10.541 1.00 85.38 221 THR A N 1
ATOM 1700 C CA . THR A 1 221 ? -3.227 -8.274 9.914 1.00 85.38 221 THR A CA 1
ATOM 1701 C C . THR A 1 221 ? -2.938 -6.913 9.310 1.00 85.38 221 THR A C 1
ATOM 1703 O O . THR A 1 221 ? -2.196 -6.116 9.885 1.00 85.38 221 THR A O 1
ATOM 1706 N N . TYR A 1 222 ? -3.542 -6.646 8.163 1.00 81.81 222 TYR A N 1
ATOM 1707 C CA . TYR A 1 222 ? -3.382 -5.389 7.456 1.00 81.81 222 TYR A CA 1
ATOM 1708 C C . TYR A 1 222 ? -4.745 -4.824 7.143 1.00 81.81 222 TYR A C 1
ATOM 1710 O O . TYR A 1 222 ? -5.697 -5.557 6.855 1.00 81.81 222 TYR A O 1
ATOM 1718 N N . GLY A 1 223 ? -4.792 -3.509 7.135 1.00 75.06 223 GLY A N 1
ATOM 1719 C CA . GLY A 1 223 ? -5.868 -2.800 6.501 1.00 75.06 223 GLY A CA 1
ATOM 1720 C C . GLY A 1 223 ? -5.513 -2.353 5.064 1.00 75.06 223 GLY A C 1
ATOM 1721 O O . GLY A 1 223 ? -4.345 -2.156 4.767 1.00 75.06 223 GLY A O 1
ATOM 1722 N N . LEU A 1 224 ? -6.522 -2.116 4.210 1.00 71.25 224 LEU A N 1
ATOM 1723 C CA . LEU A 1 224 ? -6.528 -1.355 2.946 1.00 71.25 224 LEU A CA 1
ATOM 1724 C C . LEU A 1 224 ? -6.405 0.191 3.005 1.00 71.25 224 LEU A C 1
ATOM 1726 O O . LEU A 1 224 ? -5.461 0.713 2.449 1.00 71.25 224 LEU A O 1
ATOM 1730 N N . GLU A 1 225 ? -7.331 0.970 3.590 1.00 75.75 225 GLU A N 1
ATOM 1731 C CA . GLU A 1 225 ? -7.203 2.447 3.654 1.00 75.75 225 GLU A CA 1
ATOM 1732 C C . GLU A 1 225 ? -7.845 3.060 4.923 1.00 75.75 225 GLU A C 1
ATOM 1734 O O . GLU A 1 225 ? -9.021 2.779 5.202 1.00 75.75 225 GLU A O 1
ATOM 1739 N N . PRO A 1 226 ? -7.119 3.914 5.682 1.00 80.94 226 PRO A N 1
ATOM 1740 C CA . PRO A 1 226 ? -7.660 4.622 6.838 1.00 80.94 226 PRO A CA 1
ATOM 1741 C C . PRO A 1 226 ? -8.423 5.882 6.424 1.00 80.94 226 PRO A C 1
ATOM 1743 O O . PRO A 1 226 ? -8.021 6.607 5.510 1.00 80.94 226 PRO A O 1
ATOM 1746 N N . TYR A 1 227 ? -9.523 6.169 7.118 1.00 81.75 227 TYR A N 1
ATOM 1747 C CA . TYR A 1 227 ? -10.329 7.359 6.869 1.00 81.75 227 TYR A CA 1
ATOM 1748 C C . TYR A 1 227 ? -10.971 7.921 8.136 1.00 81.75 227 TYR A C 1
ATOM 1750 O O . TYR A 1 227 ? -11.144 7.241 9.146 1.00 81.75 227 TYR A O 1
ATOM 1758 N N . GLU A 1 228 ? -11.372 9.185 8.049 1.00 83.56 228 GLU A N 1
ATOM 1759 C CA . GLU A 1 228 ? -12.089 9.891 9.104 1.00 83.56 228 GLU A CA 1
ATOM 1760 C C . GLU A 1 228 ? -13.548 10.138 8.719 1.00 83.56 228 GLU A C 1
ATOM 1762 O O . GLU A 1 228 ? -13.887 10.417 7.560 1.00 83.56 228 GLU A O 1
ATOM 1767 N N . ILE A 1 229 ? -14.411 10.088 9.731 1.00 81.94 229 ILE A N 1
ATOM 1768 C CA . ILE A 1 229 ? -15.843 10.352 9.636 1.00 81.94 229 ILE A CA 1
ATOM 1769 C C . ILE A 1 229 ? -16.194 11.499 10.568 1.00 81.94 229 ILE A C 1
ATOM 1771 O O . ILE A 1 229 ? -15.768 11.556 11.723 1.00 81.94 229 ILE A O 1
ATOM 1775 N N . TYR A 1 230 ? -17.021 12.403 10.053 1.00 80.44 230 TYR A N 1
ATOM 1776 C CA . TYR A 1 230 ? -17.424 13.609 10.750 1.00 80.44 230 TYR A CA 1
ATOM 1777 C C . TYR A 1 230 ? -18.941 13.717 10.794 1.00 80.44 230 TYR A C 1
ATOM 1779 O O . TYR A 1 230 ? -19.615 13.639 9.767 1.00 80.44 230 TYR A O 1
ATOM 1787 N N . GLY A 1 231 ? -19.459 13.995 11.985 1.00 80.19 231 GLY A N 1
ATOM 1788 C CA . GLY A 1 231 ? -20.876 14.253 12.202 1.00 80.19 231 GLY A CA 1
ATOM 1789 C C . GLY A 1 231 ? -21.681 13.007 12.565 1.00 80.19 231 GLY A C 1
ATOM 1790 O O . GLY A 1 231 ? -21.436 11.899 12.095 1.00 80.19 231 GLY A O 1
ATOM 1791 N N . GLU A 1 232 ? -22.694 13.226 13.403 1.00 85.56 232 GLU A N 1
ATOM 1792 C CA . GLU A 1 232 ? -23.507 12.174 14.023 1.00 85.56 232 GLU A CA 1
ATOM 1793 C C . GLU A 1 232 ? -24.096 11.197 13.001 1.00 85.56 232 GLU A C 1
ATOM 1795 O O . GLU A 1 232 ? -23.907 9.989 13.118 1.00 85.56 232 GLU A O 1
ATOM 1800 N N . LYS A 1 233 ? -24.772 11.721 11.973 1.00 86.75 233 LYS A N 1
ATOM 1801 C CA . LYS A 1 233 ? -25.443 10.901 10.961 1.00 86.75 233 LYS A CA 1
ATOM 1802 C C . LYS A 1 233 ? -24.455 10.033 10.181 1.00 86.75 233 LYS A C 1
ATOM 1804 O O . LYS A 1 233 ? -24.724 8.864 9.934 1.00 86.75 233 LYS A O 1
ATOM 1809 N N . GLN A 1 234 ? -23.298 10.591 9.834 1.00 87.12 234 GLN A N 1
ATOM 1810 C CA . GLN A 1 234 ? -22.253 9.888 9.092 1.00 87.12 234 GLN A CA 1
ATOM 1811 C C . GLN A 1 234 ? -21.616 8.780 9.935 1.00 87.12 234 GLN A C 1
ATOM 1813 O O . GLN A 1 234 ? -21.406 7.680 9.431 1.00 87.12 234 GLN A O 1
ATOM 1818 N N . MET A 1 235 ? -21.398 9.025 11.231 1.00 89.19 235 MET A N 1
ATOM 1819 C CA . MET A 1 235 ? -20.938 7.997 12.170 1.00 89.19 235 MET A CA 1
ATOM 1820 C C . MET A 1 235 ? -21.957 6.862 12.319 1.00 89.19 235 MET A C 1
ATOM 1822 O O . MET A 1 235 ? -21.575 5.697 12.293 1.00 89.19 235 MET A O 1
ATOM 1826 N N . GLN A 1 236 ? -23.255 7.173 12.424 1.00 92.56 236 GLN A N 1
ATOM 1827 C CA . GLN A 1 236 ? -24.299 6.141 12.468 1.00 92.56 236 GLN A CA 1
ATOM 1828 C C . GLN A 1 236 ? -24.315 5.301 11.182 1.00 92.56 236 GLN A C 1
ATOM 1830 O O . GLN A 1 236 ? -24.362 4.077 11.260 1.00 92.56 236 GLN A O 1
ATOM 1835 N N . LEU A 1 237 ? -24.248 5.942 10.009 1.00 89.81 237 LEU A N 1
ATOM 1836 C CA . LEU A 1 237 ? -24.220 5.251 8.714 1.00 89.81 237 LEU A CA 1
ATOM 1837 C C . LEU A 1 237 ? -22.975 4.380 8.549 1.00 89.81 237 LEU A C 1
ATOM 1839 O O . LEU A 1 237 ? -23.078 3.269 8.034 1.00 89.81 237 LEU A O 1
ATOM 1843 N N . GLU A 1 238 ? -21.820 4.861 9.003 1.00 92.38 238 GLU A N 1
ATOM 1844 C CA . GLU A 1 238 ? -20.600 4.066 9.018 1.00 92.38 238 GLU A CA 1
ATOM 1845 C C . GLU A 1 238 ? -20.767 2.823 9.890 1.00 92.38 238 GLU A C 1
ATOM 1847 O O . GLU A 1 238 ? -20.518 1.714 9.418 1.00 92.38 238 GLU A O 1
ATOM 1852 N N . ILE A 1 239 ? -21.183 3.005 11.147 1.00 94.88 239 ILE A N 1
ATOM 1853 C CA . ILE A 1 239 ? -21.317 1.900 12.097 1.00 94.88 239 ILE A CA 1
ATOM 1854 C C . ILE A 1 239 ? -22.317 0.875 11.564 1.00 94.88 239 ILE A C 1
ATOM 1856 O O . ILE A 1 239 ? -22.037 -0.316 11.623 1.00 94.88 239 ILE A O 1
ATOM 1860 N N . LEU A 1 240 ? -23.429 1.328 10.976 1.00 93.06 240 LEU A N 1
ATOM 1861 C CA . LEU A 1 240 ? -24.455 0.471 10.380 1.00 93.06 240 LEU A CA 1
ATOM 1862 C C . LEU A 1 240 ? -23.918 -0.390 9.224 1.00 93.06 240 LEU A C 1
ATOM 1864 O O . LEU A 1 240 ? -24.339 -1.532 9.062 1.00 93.06 240 LEU A O 1
ATOM 1868 N N . LYS A 1 241 ? -23.027 0.163 8.396 1.00 90.38 241 LYS A N 1
ATOM 1869 C CA . LYS A 1 241 ? -22.514 -0.507 7.191 1.00 90.38 241 LYS A CA 1
ATOM 1870 C C . LYS A 1 241 ? -21.314 -1.397 7.477 1.00 90.38 241 LYS A C 1
ATOM 1872 O O . LYS A 1 241 ? -21.233 -2.500 6.948 1.00 90.38 241 LYS A O 1
ATOM 1877 N N . ASN A 1 242 ? -20.380 -0.887 8.272 1.00 92.19 242 ASN A N 1
ATOM 1878 C CA . ASN A 1 242 ? -19.022 -1.413 8.347 1.00 92.19 242 ASN A CA 1
ATOM 1879 C C . ASN A 1 242 ? -18.633 -1.880 9.752 1.00 92.19 242 ASN A C 1
ATOM 1881 O O . ASN A 1 242 ? -17.579 -2.497 9.893 1.00 92.19 242 ASN A O 1
ATOM 1885 N N . GLY A 1 243 ? -19.457 -1.611 10.768 1.00 95.75 243 GLY A N 1
ATOM 1886 C CA . GLY A 1 243 ? -19.200 -1.983 12.156 1.00 95.75 243 GLY A CA 1
ATOM 1887 C C . GLY A 1 243 ? -18.559 -0.876 13.005 1.00 95.75 243 GLY A C 1
ATOM 1888 O O . GLY A 1 243 ? -18.383 0.253 12.536 1.00 95.75 243 GLY A O 1
ATOM 1889 N N . PRO A 1 244 ? -18.210 -1.190 14.267 1.00 97.81 244 PRO A N 1
ATOM 1890 C CA . PRO A 1 244 ? -17.717 -0.229 15.257 1.00 97.81 244 PRO A CA 1
ATOM 1891 C C . PRO A 1 244 ? -16.557 0.653 14.776 1.00 97.81 244 PRO A C 1
ATOM 1893 O O . PRO A 1 244 ? -15.780 0.264 13.900 1.00 97.81 244 PRO A O 1
ATOM 1896 N N . VAL A 1 245 ? -16.458 1.856 15.339 1.00 95.69 245 VAL A N 1
ATOM 1897 C CA . VAL A 1 245 ? -15.445 2.871 14.996 1.00 95.69 245 VAL A CA 1
ATOM 1898 C C . VAL A 1 245 ? -14.671 3.308 16.234 1.00 95.69 245 VAL A C 1
ATOM 1900 O O . VAL A 1 245 ? -15.205 3.277 17.346 1.00 95.69 245 VAL A O 1
ATOM 1903 N N . GLU A 1 246 ? -13.446 3.788 16.034 1.00 94.94 246 GLU A N 1
ATOM 1904 C CA . GLU A 1 246 ? -12.705 4.476 17.086 1.00 94.94 246 GLU A CA 1
ATOM 1905 C C . GLU A 1 246 ? -13.165 5.936 17.150 1.00 94.94 246 GLU A C 1
ATOM 1907 O O . GLU A 1 246 ? -13.202 6.622 16.131 1.00 94.94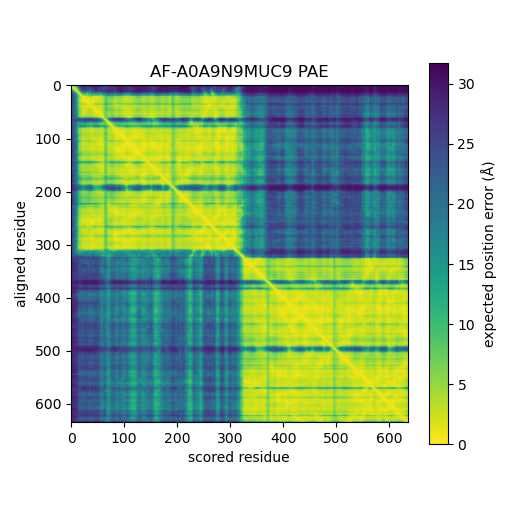 246 GLU A O 1
ATOM 1912 N N . GLY A 1 247 ? -13.495 6.427 18.341 1.00 91.00 247 GLY A N 1
ATOM 1913 C CA . GLY A 1 247 ? -13.742 7.842 18.609 1.00 91.00 247 GLY A CA 1
ATOM 1914 C C . GLY A 1 247 ? -12.828 8.366 19.709 1.00 91.00 247 GLY A C 1
ATOM 1915 O O . GLY A 1 247 ? -12.219 7.594 20.448 1.00 91.00 247 GLY A O 1
ATOM 1916 N N . THR A 1 248 ? -12.761 9.685 19.855 1.00 89.19 248 THR A N 1
ATOM 1917 C CA . THR A 1 248 ? -12.102 10.330 20.996 1.00 89.19 248 THR A CA 1
ATOM 1918 C C . THR A 1 248 ? -13.089 11.178 21.785 1.00 89.19 248 THR A C 1
ATOM 1920 O O . THR A 1 248 ? -14.071 11.690 21.243 1.00 89.19 248 THR A O 1
ATOM 1923 N N . MET A 1 249 ? -12.839 11.310 23.086 1.00 89.06 249 MET A N 1
ATOM 1924 C CA . MET A 1 249 ? -13.602 12.183 23.972 1.00 89.06 249 MET A CA 1
ATOM 1925 C C . MET A 1 249 ? -12.701 12.837 25.016 1.00 89.06 249 MET A C 1
ATOM 1927 O O . MET A 1 249 ? -11.699 12.263 25.445 1.00 89.06 249 MET A O 1
ATOM 1931 N N . GLU A 1 250 ? -13.077 14.033 25.451 1.00 87.38 250 GLU A N 1
ATOM 1932 C CA . GLU A 1 250 ? -12.475 14.674 26.614 1.00 87.38 250 GLU A CA 1
ATOM 1933 C C . GLU A 1 250 ? -13.016 14.033 27.899 1.00 87.38 250 GLU A C 1
ATOM 1935 O O . GLU A 1 250 ? -14.228 13.919 28.097 1.00 87.38 250 GLU A O 1
ATOM 1940 N N . ILE A 1 251 ? -12.119 13.603 28.783 1.00 89.62 251 ILE A N 1
ATOM 1941 C CA . ILE A 1 251 ? -12.476 12.996 30.063 1.00 89.62 251 ILE A CA 1
ATOM 1942 C C . ILE A 1 251 ? -12.460 14.056 31.148 1.00 89.62 251 ILE A C 1
ATOM 1944 O O . ILE A 1 251 ? -11.460 14.739 31.350 1.00 89.62 251 ILE A O 1
ATOM 1948 N N . PHE A 1 252 ? -13.547 14.135 31.908 1.00 88.81 252 PHE A N 1
ATOM 1949 C CA . PHE A 1 252 ? -13.650 14.982 33.088 1.00 88.81 252 PHE A CA 1
ATOM 1950 C C . PHE A 1 252 ? -13.562 14.146 34.366 1.00 88.81 252 PHE A C 1
ATOM 1952 O O . PHE A 1 252 ? -13.826 12.942 34.369 1.00 88.81 252 PHE A O 1
ATOM 1959 N N . THR A 1 253 ? -13.180 14.783 35.474 1.00 87.50 253 THR A N 1
ATOM 1960 C CA . THR A 1 253 ? -12.999 14.124 36.783 1.00 87.50 253 THR A CA 1
ATOM 1961 C C . THR A 1 253 ? -14.174 13.245 37.229 1.00 87.50 253 THR A C 1
ATOM 1963 O O . THR A 1 253 ? -13.960 12.200 37.848 1.00 87.50 253 THR A O 1
ATOM 1966 N N . ASP A 1 254 ? -15.403 13.619 36.878 1.00 88.06 254 ASP A N 1
ATOM 1967 C CA . ASP A 1 254 ? -16.617 12.873 37.208 1.00 88.06 254 ASP A CA 1
ATOM 1968 C C . ASP A 1 254 ? -16.812 11.569 36.431 1.00 88.06 254 ASP A C 1
ATOM 1970 O O . ASP A 1 254 ? -17.427 10.644 36.965 1.00 88.06 254 ASP A O 1
ATOM 1974 N N . PHE A 1 255 ? -16.249 11.436 35.231 1.00 93.88 255 PHE A N 1
ATOM 1975 C CA . PHE A 1 255 ? -16.424 10.250 34.390 1.00 93.88 255 PHE A CA 1
ATOM 1976 C C . PHE A 1 255 ? -15.908 8.971 35.057 1.00 93.88 255 PHE A C 1
ATOM 1978 O O . PHE A 1 255 ? -16.514 7.906 34.947 1.00 93.88 255 PHE A O 1
ATOM 1985 N N . SER A 1 256 ? -14.834 9.084 35.844 1.00 91.69 256 SER A N 1
ATOM 1986 C CA . SER A 1 256 ? -14.277 7.969 36.620 1.00 91.69 256 SER A CA 1
ATOM 1987 C C . SER A 1 256 ? -15.298 7.317 37.567 1.00 91.69 256 SER A C 1
ATOM 1989 O O . SER A 1 256 ? -15.166 6.138 37.906 1.00 91.69 256 SER A O 1
ATOM 1991 N N . SER A 1 257 ? -16.350 8.048 37.950 1.00 92.88 257 SER A N 1
ATOM 1992 C CA . SER A 1 257 ? -17.428 7.583 38.825 1.00 92.88 257 SER A CA 1
ATOM 1993 C C . SER A 1 257 ? -18.647 7.011 38.090 1.00 92.88 257 SER A C 1
ATOM 1995 O O . SER A 1 257 ? -19.604 6.602 38.738 1.00 92.88 257 SER A O 1
ATOM 1997 N N . TYR A 1 258 ? -18.659 6.953 36.757 1.00 96.44 258 TYR A N 1
ATOM 1998 C CA . TYR A 1 258 ? -19.806 6.440 36.003 1.00 96.44 258 TYR A CA 1
ATOM 1999 C C . TYR A 1 258 ? -20.162 4.987 36.376 1.00 96.44 258 TYR A C 1
ATOM 2001 O O . TYR A 1 258 ? -19.294 4.111 36.386 1.00 96.44 258 TYR A O 1
ATOM 2009 N N . LYS A 1 259 ? -21.443 4.717 36.669 1.00 95.88 259 LYS A N 1
ATOM 2010 C CA . LYS A 1 259 ? -21.966 3.356 36.898 1.00 95.88 259 LYS A CA 1
ATOM 2011 C C . LYS A 1 259 ? -23.056 2.931 35.928 1.00 95.88 259 LYS A C 1
ATOM 2013 O O . LYS A 1 259 ? -23.088 1.766 35.559 1.00 95.88 259 LYS A O 1
ATOM 2018 N N . SER A 1 260 ? -23.981 3.823 35.584 1.00 97.19 260 SER A N 1
ATOM 2019 C CA . SER A 1 260 ? -25.068 3.508 34.648 1.00 97.19 260 SER A CA 1
ATOM 2020 C C . SER A 1 260 ? -25.788 4.757 34.156 1.00 97.19 260 SER A C 1
ATOM 2022 O O . SER A 1 260 ? -25.649 5.831 34.746 1.00 97.19 260 SER A O 1
ATOM 2024 N N . GLY A 1 261 ? -26.590 4.603 33.104 1.00 96.56 261 GLY A N 1
ATOM 2025 C CA . GLY A 1 261 ? -27.402 5.669 32.506 1.00 96.56 261 GLY A CA 1
ATOM 2026 C C . GLY A 1 261 ? -26.651 6.451 31.429 1.00 96.56 261 GLY A C 1
ATOM 2027 O O . GLY A 1 261 ? -25.632 5.997 30.921 1.00 96.56 261 GLY A O 1
ATOM 2028 N N . ILE A 1 262 ? -27.147 7.626 31.055 1.00 96.00 262 ILE A N 1
ATOM 2029 C CA . ILE A 1 262 ? -26.588 8.451 29.977 1.00 96.00 262 ILE A CA 1
ATOM 2030 C C . ILE A 1 262 ? -25.712 9.553 30.573 1.00 96.00 262 ILE A C 1
ATOM 2032 O O . ILE A 1 262 ? -26.213 10.554 31.101 1.00 96.00 262 ILE A O 1
ATOM 2036 N N . TYR A 1 263 ? -24.399 9.357 30.471 1.00 94.12 263 TYR A N 1
ATOM 2037 C CA . TYR A 1 263 ? -23.381 10.285 30.941 1.00 94.12 263 TYR A CA 1
ATOM 2038 C C . TYR A 1 263 ? -23.513 11.653 30.263 1.00 94.12 263 TYR A C 1
ATOM 2040 O O . TYR A 1 263 ? -23.695 11.765 29.045 1.00 94.12 263 TYR A O 1
ATOM 2048 N N . GLN A 1 264 ? -23.416 12.682 31.099 1.00 87.56 264 GLN A N 1
ATOM 2049 C CA . GLN A 1 264 ? -23.319 14.097 30.754 1.00 87.56 264 GLN A CA 1
ATOM 2050 C C . GLN A 1 264 ? -22.331 14.733 31.723 1.00 87.56 264 GLN A C 1
ATOM 2052 O O . GLN A 1 264 ? -22.336 14.388 32.911 1.00 87.56 264 GLN A O 1
ATOM 2057 N N . VAL A 1 265 ? -21.512 15.654 31.226 1.00 83.81 265 VAL A N 1
ATOM 2058 C CA . VAL A 1 265 ? -20.456 16.280 32.018 1.00 83.81 265 VAL A CA 1
ATOM 2059 C C . VAL A 1 265 ? -21.078 17.188 33.083 1.00 83.81 265 VAL A C 1
ATOM 2061 O O . VAL A 1 265 ? -21.899 18.057 32.791 1.00 83.81 265 VAL A O 1
ATOM 2064 N N . VAL A 1 266 ? -20.667 17.008 34.337 1.00 83.44 266 VAL A N 1
ATOM 2065 C CA . VAL A 1 266 ? -21.071 17.829 35.491 1.00 83.44 266 VAL A CA 1
ATOM 2066 C C . VAL A 1 266 ? -19.874 18.577 36.073 1.00 83.44 266 VAL A C 1
ATOM 2068 O O . VAL A 1 266 ? -20.016 19.704 36.555 1.00 83.44 266 VAL A O 1
ATOM 2071 N N . SER A 1 267 ? -18.691 17.966 36.058 1.00 79.56 267 SER A N 1
ATOM 2072 C CA . SER A 1 267 ? -17.455 18.550 36.585 1.00 79.56 267 SER A CA 1
ATOM 2073 C C . SER A 1 267 ? -16.721 19.409 35.546 1.00 79.56 267 SER A C 1
ATOM 2075 O O . SER A 1 267 ? -16.765 19.129 34.356 1.00 79.56 267 SER A O 1
ATOM 2077 N N . GLN A 1 268 ? -16.040 20.476 35.984 1.00 77.19 268 GLN A N 1
ATOM 2078 C CA . GLN A 1 268 ? -15.254 21.348 35.087 1.00 77.19 268 GLN A CA 1
ATOM 2079 C C . GLN A 1 268 ? -13.805 20.885 34.857 1.00 77.19 268 GLN A C 1
ATOM 2081 O O . GLN A 1 268 ? -13.145 21.400 33.957 1.00 77.19 268 GLN A O 1
ATOM 2086 N N . GLU A 1 269 ? -13.265 19.996 35.696 1.00 84.56 269 GLU A N 1
ATOM 2087 C CA . GLU A 1 269 ? -11.851 19.609 35.627 1.00 84.56 269 GLU A CA 1
ATOM 2088 C C . GLU A 1 269 ? -11.645 18.499 34.591 1.00 84.56 269 GLU A C 1
ATOM 2090 O O . GLU A 1 269 ? -12.075 17.363 34.791 1.00 84.56 269 GLU A O 1
ATOM 2095 N N . SER A 1 270 ? -10.991 18.860 33.486 1.00 87.12 270 SER A N 1
ATOM 2096 C CA . SER A 1 270 ? -10.564 17.942 32.429 1.00 87.12 270 SER A CA 1
ATOM 2097 C C . SER A 1 270 ? -9.298 17.192 32.844 1.00 87.12 270 SER A C 1
ATOM 2099 O O . SER A 1 270 ? -8.354 17.781 33.378 1.00 87.12 270 SER A O 1
ATOM 2101 N N . LEU A 1 271 ? -9.292 15.885 32.599 1.00 88.19 271 LEU A N 1
ATOM 2102 C CA . LEU A 1 271 ? -8.165 14.984 32.814 1.00 88.19 271 LEU A CA 1
ATOM 2103 C C . LEU A 1 271 ? -7.339 14.774 31.540 1.00 88.19 271 LEU A C 1
ATOM 2105 O O . LEU A 1 271 ? -6.170 14.414 31.649 1.00 88.19 271 LEU A O 1
ATOM 2109 N N . GLY A 1 272 ? -7.912 15.018 30.360 1.00 88.00 272 GLY A N 1
ATOM 2110 C CA . GLY A 1 272 ? -7.261 14.811 29.068 1.00 88.00 272 GLY A CA 1
ATOM 2111 C C . GLY A 1 272 ? -8.211 14.244 28.018 1.00 88.00 272 GLY A C 1
ATOM 2112 O O . GLY A 1 272 ? -9.425 14.238 28.204 1.00 88.00 272 GLY A O 1
ATOM 2113 N N . GLU A 1 273 ? -7.648 13.780 26.905 1.00 90.38 273 GLU A N 1
ATOM 2114 C CA . GLU A 1 273 ? -8.395 13.091 25.850 1.00 90.38 273 GLU A CA 1
ATOM 2115 C C . GLU A 1 273 ? -8.168 11.577 25.927 1.00 90.38 273 GLU A C 1
ATOM 2117 O O . GLU A 1 273 ? -7.059 11.100 26.198 1.00 90.38 273 GLU A O 1
ATOM 2122 N N . HIS A 1 274 ? -9.229 10.825 25.653 1.00 93.44 274 HIS A N 1
ATOM 2123 C CA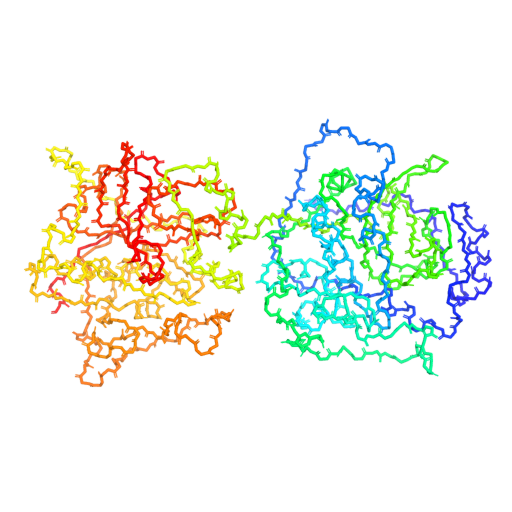 . HIS A 1 274 ? -9.278 9.369 25.722 1.00 93.44 274 HIS A CA 1
ATOM 2124 C C . HIS A 1 274 ? -9.922 8.799 24.462 1.00 93.44 274 HIS A C 1
ATOM 2126 O O . HIS A 1 274 ? -10.896 9.361 23.957 1.00 93.44 274 HIS A O 1
ATOM 2132 N N . ALA A 1 275 ? -9.377 7.697 23.951 1.00 94.62 275 ALA A N 1
ATOM 2133 C CA . ALA A 1 275 ? -9.927 6.998 22.796 1.00 94.62 275 ALA A CA 1
ATOM 2134 C C . ALA A 1 275 ? -10.854 5.864 23.246 1.00 94.62 275 ALA A C 1
ATOM 2136 O O . ALA A 1 275 ? -10.613 5.214 24.263 1.00 94.62 275 ALA A O 1
ATOM 2137 N N . ILE A 1 276 ? -11.925 5.653 22.489 1.00 95.88 276 ILE A N 1
ATOM 2138 C CA . ILE A 1 276 ? -13.042 4.767 22.822 1.00 95.88 276 ILE A CA 1
ATOM 2139 C C . ILE A 1 276 ? -13.550 4.036 21.579 1.00 95.88 276 ILE A C 1
ATOM 2141 O O . ILE A 1 276 ? -13.437 4.544 20.462 1.00 95.88 276 ILE A O 1
ATOM 2145 N N . LYS A 1 277 ? -14.189 2.880 21.765 1.00 97.81 277 LYS A N 1
ATOM 2146 C CA . LYS A 1 277 ? -14.888 2.177 20.683 1.00 97.81 277 LYS A CA 1
ATOM 2147 C C . LYS A 1 277 ? -16.383 2.491 20.710 1.00 97.81 277 LYS A C 1
ATOM 2149 O O . LYS A 1 277 ? -17.080 2.138 21.661 1.00 97.81 277 LYS A O 1
ATOM 2154 N N . ILE A 1 278 ? -16.899 3.105 19.647 1.00 97.38 278 ILE A N 1
ATOM 2155 C CA . ILE A 1 278 ? -18.331 3.390 19.475 1.00 97.38 278 ILE A CA 1
ATOM 2156 C C . ILE A 1 278 ? -18.951 2.265 18.645 1.00 97.38 278 ILE A C 1
ATOM 2158 O O . ILE A 1 278 ? -18.572 2.058 17.492 1.00 97.38 278 ILE A O 1
ATOM 2162 N N . LEU A 1 279 ? -19.919 1.551 19.222 1.00 98.19 279 LEU A N 1
ATOM 2163 C CA . LEU A 1 279 ? -20.504 0.342 18.625 1.00 98.19 279 LEU A CA 1
ATOM 2164 C C . LEU A 1 279 ? -22.026 0.401 18.441 1.00 98.19 279 LEU A C 1
ATOM 2166 O O . LEU A 1 279 ? -22.636 -0.564 17.986 1.00 98.19 279 LEU A O 1
ATOM 2170 N N . GLY A 1 280 ? -22.663 1.514 18.799 1.00 97.81 280 GLY A N 1
ATOM 2171 C CA . GLY A 1 280 ? -24.107 1.632 18.665 1.00 97.81 280 GLY A CA 1
ATOM 2172 C C . GLY A 1 280 ? -24.675 2.934 19.196 1.00 97.81 280 GLY A C 1
ATOM 2173 O O . GLY A 1 280 ? -23.943 3.834 19.601 1.00 97.81 280 GLY A O 1
ATOM 2174 N N . TRP A 1 281 ? -25.996 3.040 19.195 1.00 97.75 281 TRP A N 1
ATOM 2175 C CA . TRP A 1 281 ? -26.731 4.200 19.694 1.00 97.75 281 TRP A CA 1
ATOM 2176 C C . TRP A 1 281 ? -28.131 3.802 20.153 1.00 97.75 281 TRP A C 1
ATOM 2178 O O . TRP A 1 281 ? -28.625 2.718 19.854 1.00 97.75 281 TRP A O 1
ATOM 2188 N N . GLY A 1 282 ? -28.808 4.709 20.846 1.00 97.00 282 GLY A N 1
ATOM 2189 C CA . GLY A 1 282 ? -30.209 4.519 21.194 1.00 97.00 282 GLY A CA 1
ATOM 2190 C C . GLY A 1 282 ? -30.866 5.771 21.738 1.00 97.00 282 GLY A C 1
ATOM 2191 O O . GLY A 1 282 ? -30.314 6.878 21.657 1.00 97.00 282 GLY A O 1
ATOM 2192 N N . VAL A 1 283 ? -32.065 5.570 22.275 1.00 95.44 283 VAL A N 1
ATOM 2193 C CA . VAL A 1 283 ? -32.855 6.574 22.982 1.00 95.44 283 VAL A CA 1
ATOM 2194 C C . VAL A 1 283 ? -33.381 5.937 24.260 1.00 95.44 283 VAL A C 1
ATOM 2196 O O . VAL A 1 283 ? -34.044 4.907 24.210 1.00 95.44 283 VAL A O 1
ATOM 2199 N N . GLU A 1 284 ? -33.110 6.554 25.404 1.00 93.44 284 GLU A N 1
ATOM 2200 C CA . GLU A 1 284 ? -33.701 6.159 26.684 1.00 93.44 284 GLU A CA 1
ATOM 2201 C C . GLU A 1 284 ? -34.400 7.374 27.286 1.00 93.44 284 GLU A C 1
ATOM 2203 O O . GLU A 1 284 ? -33.806 8.444 27.411 1.00 93.44 284 GLU A O 1
ATOM 2208 N N . ASN A 1 285 ? -35.688 7.239 27.617 1.00 90.81 285 ASN A N 1
ATOM 2209 C CA . ASN A 1 285 ? -36.498 8.322 28.192 1.00 90.81 285 ASN A CA 1
ATOM 2210 C C . ASN A 1 285 ? -36.443 9.638 27.380 1.00 90.81 285 ASN A C 1
ATOM 2212 O O . ASN A 1 285 ? -36.431 10.733 27.940 1.00 90.81 285 ASN A O 1
ATOM 2216 N N . GLY A 1 286 ? -36.386 9.536 26.046 1.00 89.19 286 GLY A N 1
ATOM 2217 C CA . GLY A 1 286 ? -36.285 10.682 25.133 1.00 89.19 286 GLY A CA 1
ATOM 2218 C C . GLY A 1 286 ? -34.881 11.290 25.006 1.00 89.19 286 GLY A C 1
ATOM 2219 O O . GLY A 1 286 ? -34.699 12.245 24.251 1.00 89.19 286 GLY A O 1
ATOM 2220 N N . VAL A 1 287 ? -33.879 10.745 25.701 1.00 90.50 287 VAL A N 1
ATOM 2221 C CA . VAL A 1 287 ? -32.482 11.181 25.626 1.00 90.50 287 VAL A CA 1
ATOM 2222 C C . VAL A 1 287 ? -31.711 10.255 24.690 1.00 90.50 287 VAL A C 1
ATOM 2224 O O . VAL A 1 287 ? -31.626 9.048 24.907 1.00 90.50 287 VAL A O 1
ATOM 2227 N N . LYS A 1 288 ? -31.142 10.830 23.628 1.00 94.06 288 LYS A N 1
ATOM 2228 C CA . LYS A 1 288 ? -30.301 10.108 22.667 1.00 94.06 288 LYS A CA 1
ATOM 2229 C C . LYS A 1 288 ? -28.935 9.805 23.275 1.00 94.06 288 LYS A C 1
ATOM 2231 O O . LYS A 1 288 ? -28.330 10.691 23.878 1.00 94.06 288 LYS A O 1
ATOM 2236 N N . TYR A 1 289 ? -28.408 8.610 23.032 1.00 95.19 289 TYR A N 1
ATOM 2237 C CA . TYR A 1 289 ? -27.067 8.229 23.474 1.00 95.19 289 TYR A CA 1
ATOM 2238 C C . TYR A 1 289 ? -26.266 7.493 22.396 1.00 95.19 289 TYR A C 1
ATOM 2240 O O . TYR A 1 289 ? -26.840 6.937 21.455 1.00 95.19 289 TYR A O 1
ATOM 2248 N N . TRP A 1 290 ? -24.943 7.507 22.552 1.00 96.44 290 TRP A N 1
ATOM 2249 C CA . TRP A 1 290 ? -24.001 6.566 21.944 1.00 96.44 290 TRP A CA 1
ATOM 2250 C C . TRP A 1 290 ? -23.743 5.411 22.911 1.00 96.44 290 TRP A C 1
ATOM 2252 O O . TRP A 1 290 ? -23.597 5.651 24.110 1.00 96.44 290 TRP A O 1
ATOM 2262 N N . LEU A 1 291 ? -23.702 4.181 22.399 1.00 98.06 291 LEU A N 1
ATOM 2263 C CA . LEU A 1 291 ? -23.251 2.991 23.120 1.00 98.06 291 LEU A CA 1
ATOM 2264 C C . LEU A 1 291 ? -21.754 2.812 22.868 1.00 98.06 291 LEU A C 1
ATOM 2266 O O . LEU A 1 291 ? -21.326 2.702 21.712 1.00 98.06 291 LEU A O 1
ATOM 2270 N N . VAL A 1 292 ? -20.976 2.792 23.945 1.00 98.19 292 VAL A N 1
ATOM 2271 C CA . VAL A 1 292 ? -19.518 2.875 23.884 1.00 98.19 292 VAL A CA 1
ATOM 2272 C C . VAL A 1 292 ? -18.883 1.811 24.775 1.00 98.19 292 VAL A C 1
ATOM 2274 O O . VAL A 1 292 ? -19.328 1.596 25.902 1.00 98.19 292 VAL A O 1
ATOM 2277 N N . ALA A 1 293 ? -17.843 1.152 24.269 1.00 98.31 293 ALA A N 1
ATOM 2278 C CA . ALA A 1 293 ? -16.970 0.274 25.040 1.00 98.31 293 ALA A CA 1
ATOM 2279 C C . ALA A 1 293 ? -15.737 1.053 25.520 1.00 98.31 293 ALA A C 1
ATOM 2281 O O . ALA A 1 293 ? -15.141 1.824 24.761 1.00 98.31 293 ALA A O 1
ATOM 2282 N N . ASN A 1 294 ? -15.381 0.860 26.789 1.00 96.50 294 ASN A N 1
ATOM 2283 C CA . ASN A 1 294 ? -14.187 1.427 27.403 1.00 96.50 294 ASN A CA 1
ATOM 2284 C C . ASN A 1 294 ? -13.087 0.358 27.536 1.00 96.50 294 ASN A C 1
ATOM 2286 O O . ASN A 1 294 ? -13.356 -0.839 27.464 1.00 96.50 294 ASN A O 1
ATOM 2290 N N . SER A 1 295 ? -11.856 0.794 27.794 1.00 96.00 295 SER A N 1
ATOM 2291 C CA . SER A 1 295 ? -10.659 -0.048 27.926 1.00 96.00 295 SER A CA 1
ATOM 2292 C C . SER A 1 295 ? -10.173 -0.162 29.378 1.00 96.00 295 SER A C 1
ATOM 2294 O O . SER A 1 295 ? -8.973 -0.267 29.635 1.00 96.00 295 SER A O 1
ATOM 2296 N N . TRP A 1 296 ? -11.095 -0.079 30.346 1.00 94.25 296 TRP A N 1
ATOM 2297 C CA . TRP A 1 296 ? -10.822 -0.081 31.794 1.00 94.25 296 TRP A CA 1
ATOM 2298 C C . TRP A 1 296 ? -11.419 -1.308 32.498 1.00 94.25 296 TRP A C 1
ATOM 2300 O O . TRP A 1 296 ? -11.859 -1.189 33.639 1.00 94.25 296 TRP A O 1
ATOM 2310 N N . ASN A 1 297 ? -11.451 -2.455 31.809 1.00 92.69 297 ASN A N 1
ATOM 2311 C CA . ASN A 1 297 ? -12.043 -3.730 32.233 1.00 92.69 297 ASN A CA 1
ATOM 2312 C C . ASN A 1 297 ? -13.565 -3.726 32.493 1.00 92.69 297 ASN A C 1
ATOM 2314 O O . ASN A 1 297 ? -14.245 -2.701 32.513 1.00 92.69 297 ASN A O 1
ATOM 2318 N N . GLU A 1 298 ? -14.110 -4.930 32.684 1.00 93.69 298 GLU A N 1
ATOM 2319 C CA . GLU A 1 298 ? -15.547 -5.176 32.854 1.00 93.69 298 GLU A CA 1
ATOM 2320 C C . GLU A 1 298 ? -16.094 -4.761 34.232 1.00 93.69 298 GLU A C 1
ATOM 2322 O O . GLU A 1 298 ? -17.305 -4.707 34.427 1.00 93.69 298 GLU A O 1
ATOM 2327 N N . ARG A 1 299 ? -15.246 -4.466 35.227 1.00 91.62 299 ARG A N 1
ATOM 2328 C CA . ARG A 1 299 ? -15.707 -4.054 36.571 1.00 91.62 299 ARG A CA 1
ATOM 2329 C C . ARG A 1 299 ? -16.113 -2.580 36.616 1.00 91.62 299 ARG A C 1
ATOM 2331 O O . ARG A 1 299 ? -16.815 -2.158 37.544 1.00 91.62 299 ARG A O 1
ATOM 2338 N N . TRP A 1 300 ? -15.670 -1.798 35.637 1.00 94.75 300 TRP A N 1
ATOM 2339 C CA . TRP A 1 300 ? -16.016 -0.392 35.486 1.00 94.75 300 TRP A CA 1
ATOM 2340 C C . TRP A 1 300 ? -17.350 -0.214 34.739 1.00 94.75 300 TRP A C 1
ATOM 2342 O O . TRP A 1 300 ? -17.649 -0.949 33.804 1.00 94.75 300 TRP A O 1
ATOM 2352 N N . GLY A 1 301 ? -18.150 0.785 35.126 1.00 96.38 301 GLY A N 1
ATOM 2353 C CA . GLY A 1 301 ? -19.360 1.170 34.387 1.00 96.38 301 GLY A CA 1
ATOM 2354 C C . GLY A 1 301 ? -20.411 0.058 34.249 1.00 96.38 301 GLY A C 1
ATOM 2355 O O . GLY A 1 301 ? -20.685 -0.682 35.196 1.00 96.38 301 GLY A O 1
ATOM 2356 N N . GLU A 1 302 ? -21.005 -0.043 33.060 1.00 97.44 302 GLU A N 1
ATOM 2357 C CA . GLU A 1 302 ? -22.025 -1.031 32.690 1.00 97.44 302 GLU A CA 1
ATOM 2358 C C . GLU A 1 302 ? -21.357 -2.277 32.085 1.00 97.44 302 GLU A C 1
ATOM 2360 O O . GLU A 1 302 ? -21.499 -2.551 30.897 1.00 97.44 302 GLU A O 1
ATOM 2365 N N . ALA A 1 303 ? -20.596 -3.019 32.895 1.00 96.56 303 ALA A N 1
ATOM 2366 C CA . ALA A 1 303 ? -19.784 -4.158 32.448 1.00 96.56 303 ALA A CA 1
ATOM 2367 C C . ALA A 1 303 ? -18.707 -3.775 31.408 1.00 96.56 303 ALA A C 1
ATOM 2369 O O . ALA A 1 303 ? -18.567 -4.423 30.377 1.00 96.56 303 ALA A O 1
ATOM 2370 N N . GLY A 1 304 ? -17.988 -2.675 31.648 1.00 96.56 304 GLY A N 1
ATOM 2371 C CA . GLY A 1 304 ? -16.993 -2.092 30.738 1.00 96.56 304 GLY A CA 1
ATOM 2372 C C . GLY A 1 304 ? -17.572 -1.134 29.695 1.00 96.56 304 GLY A C 1
ATOM 2373 O O . GLY A 1 304 ? -16.831 -0.381 29.061 1.00 96.56 304 GLY A O 1
ATOM 2374 N N . TYR A 1 305 ? -18.896 -1.107 29.544 1.00 98.50 305 TYR A N 1
ATOM 2375 C CA . TYR A 1 305 ? -19.589 -0.179 28.658 1.00 98.50 305 TYR A CA 1
ATOM 2376 C C . TYR A 1 305 ? -20.033 1.086 29.382 1.00 98.50 305 TYR A C 1
ATOM 2378 O O . TYR A 1 305 ? -20.136 1.150 30.611 1.00 98.50 305 TYR A O 1
ATOM 2386 N N . PHE A 1 306 ? -20.353 2.096 28.587 1.00 98.12 306 PHE A N 1
ATOM 2387 C CA . PHE A 1 306 ? -21.094 3.257 29.037 1.00 98.12 306 PHE A CA 1
ATOM 2388 C C . PHE A 1 306 ? -21.949 3.829 27.915 1.00 98.12 306 PHE A C 1
ATOM 2390 O O . PHE A 1 306 ? -21.771 3.537 26.726 1.00 98.12 306 PHE A O 1
ATOM 2397 N N . ARG A 1 307 ? -22.888 4.681 28.312 1.00 97.25 307 ARG A N 1
ATOM 2398 C CA . ARG A 1 307 ? -23.731 5.443 27.398 1.00 97.25 307 ARG A CA 1
ATOM 2399 C C . ARG A 1 307 ? -23.489 6.921 27.621 1.00 97.25 307 ARG A C 1
ATOM 2401 O O . ARG A 1 307 ? -23.499 7.381 28.758 1.00 97.25 307 ARG A O 1
ATOM 2408 N N . ILE A 1 308 ? -23.278 7.668 26.544 1.00 93.12 308 ILE A N 1
ATOM 2409 C CA . ILE A 1 308 ? -23.004 9.112 26.587 1.00 93.12 308 ILE A CA 1
ATOM 2410 C C . ILE A 1 308 ? -23.959 9.866 25.675 1.00 93.12 308 ILE A C 1
ATOM 2412 O O . ILE A 1 308 ? -24.367 9.354 24.632 1.00 93.12 308 ILE A O 1
ATOM 2416 N N . LEU A 1 309 ? -24.336 11.079 26.080 1.00 89.50 309 LEU A N 1
ATOM 2417 C CA . LEU A 1 309 ? -25.259 11.929 25.339 1.00 89.50 309 LEU A CA 1
ATOM 2418 C C . LEU A 1 309 ? -24.840 12.106 23.868 1.00 89.50 309 LEU A C 1
ATOM 2420 O O . LEU A 1 309 ? -23.724 12.517 23.555 1.00 89.50 309 LEU A O 1
ATOM 2424 N N . ARG A 1 310 ? -25.783 11.853 22.957 1.00 88.62 310 ARG A N 1
ATOM 2425 C CA . ARG A 1 310 ? -25.604 11.989 21.504 1.00 88.62 310 ARG A CA 1
ATOM 2426 C C . ARG A 1 310 ? -26.301 13.243 20.966 1.00 88.62 310 ARG A C 1
ATOM 2428 O O . ARG A 1 310 ? -27.376 13.618 21.430 1.00 88.62 310 ARG A O 1
ATOM 2435 N N . GLY A 1 311 ? -25.689 13.876 19.961 1.00 73.75 311 GLY A N 1
ATOM 2436 C CA . GLY A 1 311 ? -26.265 14.993 19.195 1.00 73.75 311 GLY A CA 1
ATOM 2437 C C . GLY A 1 311 ? -26.048 16.395 19.764 1.00 73.75 311 GLY A C 1
ATOM 2438 O O . GLY A 1 311 ? -26.618 17.359 19.256 1.00 73.75 311 GLY A O 1
ATOM 2439 N N . LYS A 1 312 ? -25.205 16.531 20.794 1.00 70.00 312 LYS A N 1
ATOM 2440 C CA . LYS A 1 312 ? -24.764 17.832 21.332 1.00 70.00 312 LYS A CA 1
ATOM 2441 C C . LYS A 1 312 ? -23.245 18.032 21.342 1.00 70.00 312 LYS A C 1
ATOM 2443 O O . LYS A 1 312 ? -22.781 19.016 21.904 1.00 70.00 312 LYS A O 1
ATOM 2448 N N . ASN A 1 313 ? -22.487 17.125 20.712 1.00 64.56 313 ASN A N 1
ATOM 2449 C CA . ASN A 1 313 ? -21.021 17.080 20.803 1.00 64.56 313 AS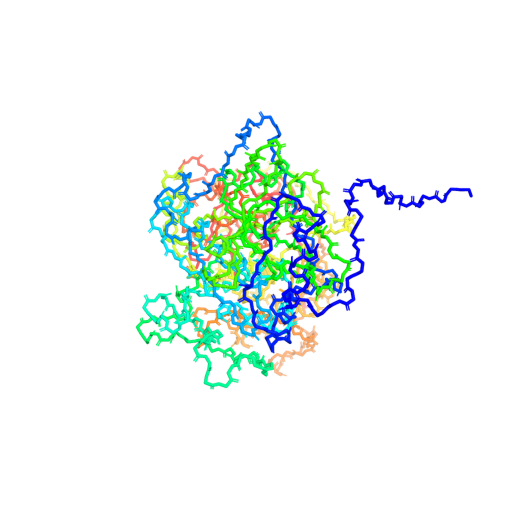N A CA 1
ATOM 2450 C C . ASN A 1 313 ? -20.537 17.089 22.272 1.00 64.56 313 ASN A C 1
ATOM 2452 O O . ASN A 1 313 ? -19.573 17.769 22.623 1.00 64.56 313 ASN A O 1
ATOM 2456 N N . GLU A 1 314 ? -21.272 16.382 23.139 1.00 56.22 314 GLU A N 1
ATOM 2457 C CA . GLU A 1 314 ? -20.954 16.250 24.562 1.00 56.22 314 GLU A CA 1
ATOM 2458 C C . GLU A 1 314 ? -19.569 15.608 24.708 1.00 56.22 314 GLU A C 1
ATOM 2460 O O . GLU A 1 314 ? -19.260 14.655 23.990 1.00 56.22 314 GLU A O 1
ATOM 2465 N N . ALA A 1 315 ? -18.726 16.155 25.592 1.00 55.00 315 ALA A N 1
ATOM 2466 C CA . ALA A 1 315 ? -17.327 15.739 25.754 1.00 55.00 315 ALA A CA 1
ATOM 2467 C C . ALA A 1 315 ? -16.498 15.743 24.445 1.00 55.00 315 ALA A C 1
ATOM 2469 O O . ALA A 1 315 ? -15.525 15.005 24.321 1.00 55.00 315 ALA A O 1
ATOM 2470 N N . ALA A 1 316 ? -16.886 16.568 23.462 1.00 58.50 316 ALA A N 1
ATOM 2471 C CA . ALA A 1 316 ? -16.254 16.667 22.145 1.00 58.50 316 ALA A CA 1
ATOM 2472 C C . ALA A 1 316 ? -16.263 15.371 21.301 1.00 58.50 316 ALA A C 1
ATOM 2474 O O . ALA A 1 316 ? -15.425 15.217 20.411 1.00 58.50 316 ALA A O 1
ATOM 2475 N N . ILE A 1 317 ? -17.234 14.470 21.515 1.00 55.94 317 ILE A N 1
ATOM 2476 C CA . ILE A 1 317 ? -17.452 13.312 20.629 1.00 55.94 317 ILE A CA 1
ATOM 2477 C C . ILE A 1 317 ? -17.967 13.797 19.267 1.00 55.94 317 ILE A C 1
ATOM 2479 O O . ILE A 1 317 ? -19.172 13.995 19.070 1.00 55.94 317 ILE A O 1
ATOM 2483 N N . GLY A 1 318 ? -17.049 13.980 18.317 1.00 43.03 318 GLY A N 1
ATOM 2484 C CA . GLY A 1 318 ? -17.379 14.486 16.979 1.00 43.03 318 GLY A CA 1
ATOM 2485 C C . GLY A 1 318 ? -16.460 14.035 15.843 1.00 43.03 318 GLY A C 1
ATOM 2486 O O . GLY A 1 318 ? -16.762 14.334 14.685 1.00 43.03 318 GLY A O 1
ATOM 2487 N N . LEU A 1 319 ? -15.378 13.317 16.157 1.00 54.66 319 LEU A N 1
ATOM 2488 C CA . LEU A 1 319 ? -14.449 12.731 15.194 1.00 54.66 319 LEU A CA 1
ATOM 2489 C C . LEU A 1 319 ? -14.347 11.228 15.449 1.00 54.66 319 LEU A C 1
ATOM 2491 O O . LEU A 1 319 ? -14.096 10.815 16.583 1.00 54.66 319 LEU A O 1
ATOM 2495 N N . ALA A 1 320 ? -14.537 10.434 14.398 1.00 56.66 320 ALA A N 1
ATOM 2496 C CA . ALA A 1 320 ? -14.292 9.001 14.437 1.00 56.66 320 ALA A CA 1
ATOM 2497 C C . ALA A 1 320 ? -13.335 8.583 13.321 1.00 56.66 320 ALA A C 1
ATOM 2499 O O . ALA A 1 320 ? -13.459 9.044 12.183 1.00 56.66 320 ALA A O 1
ATOM 2500 N N . SER A 1 321 ? -12.411 7.692 13.656 1.00 52.44 321 SER A N 1
ATOM 2501 C CA . SER A 1 321 ? -11.507 7.038 12.719 1.00 52.44 321 SER A CA 1
ATOM 2502 C C . SER A 1 321 ? -12.024 5.638 12.423 1.00 52.44 321 SER A C 1
ATOM 2504 O O . SER A 1 321 ? -12.511 4.918 13.301 1.00 52.44 321 SER A O 1
ATOM 2506 N N . ALA A 1 322 ? -11.951 5.264 11.156 1.00 52.19 322 ALA A N 1
ATOM 2507 C CA . ALA A 1 322 ? -12.421 3.987 10.664 1.00 52.19 322 ALA A CA 1
ATOM 2508 C C . ALA A 1 322 ? -11.593 3.552 9.461 1.00 52.19 322 ALA A C 1
ATOM 2510 O O . ALA A 1 322 ? -10.627 4.202 9.054 1.00 52.19 322 ALA A O 1
ATOM 2511 N N . PHE A 1 323 ? -11.963 2.396 8.920 1.00 46.41 323 PHE A N 1
ATOM 2512 C CA . PHE A 1 323 ? -11.116 1.698 7.981 1.00 46.41 323 PHE A CA 1
ATOM 2513 C C . PHE A 1 323 ? -11.887 0.733 7.084 1.00 46.41 323 PHE A C 1
ATOM 2515 O O . PHE A 1 323 ? -12.806 0.045 7.549 1.00 46.41 323 PHE A O 1
ATOM 2522 N N . LYS A 1 324 ? -11.483 0.651 5.811 1.00 47.66 324 LYS A N 1
ATOM 2523 C CA . LYS A 1 324 ? -12.077 -0.234 4.799 1.00 47.66 324 LYS A CA 1
ATOM 2524 C C . LYS A 1 324 ? -11.376 -1.585 4.878 1.00 47.66 324 LYS A C 1
ATOM 2526 O O . LYS A 1 324 ? -10.189 -1.646 4.592 1.00 47.66 324 LYS A O 1
ATOM 2531 N N . ILE A 1 325 ? -12.061 -2.664 5.249 1.00 46.69 325 ILE A N 1
ATOM 2532 C CA . ILE A 1 325 ? -11.461 -4.002 5.152 1.00 46.69 325 ILE A CA 1
ATOM 2533 C C . ILE A 1 325 ? -11.916 -4.620 3.829 1.00 46.69 325 ILE A C 1
ATOM 2535 O O . ILE A 1 325 ? -13.016 -4.401 3.329 1.00 46.69 325 ILE A O 1
ATOM 2539 N N . GLY A 1 326 ? -11.009 -5.345 3.205 1.00 57.09 326 GLY A N 1
ATOM 2540 C CA . GLY A 1 326 ? -11.276 -6.194 2.059 1.00 57.09 326 GLY A CA 1
ATOM 2541 C C . GLY A 1 326 ? -10.271 -7.331 2.087 1.00 57.09 326 GLY A C 1
ATOM 2542 O O . GLY A 1 326 ? -9.473 -7.442 3.025 1.00 57.09 326 GLY A O 1
ATOM 2543 N N . LEU A 1 327 ? -10.330 -8.209 1.093 1.00 63.38 327 LEU A N 1
ATOM 2544 C CA . LEU A 1 327 ? -9.306 -9.237 0.959 1.00 63.38 327 LEU A CA 1
ATOM 2545 C C . LEU A 1 327 ? -7.954 -8.547 0.779 1.00 63.38 327 LEU A C 1
ATOM 2547 O O . LEU A 1 327 ? -7.853 -7.563 0.050 1.00 63.38 327 LEU A O 1
ATOM 2551 N N . HIS A 1 328 ? -6.927 -9.039 1.473 1.00 73.31 328 HIS A N 1
ATOM 2552 C CA . HIS A 1 328 ? -5.597 -8.465 1.330 1.00 73.31 328 HIS A CA 1
ATOM 2553 C C . HIS A 1 328 ? -5.172 -8.579 -0.145 1.00 73.31 328 HIS A C 1
ATOM 2555 O O . HIS A 1 328 ? -5.326 -9.667 -0.709 1.00 73.31 328 HIS A O 1
ATOM 2561 N N . PRO A 1 329 ? -4.607 -7.534 -0.769 1.00 81.69 329 PRO A N 1
ATOM 2562 C CA . PRO A 1 329 ? -4.349 -7.519 -2.212 1.00 81.69 329 PRO A CA 1
ATOM 2563 C C . PRO A 1 329 ? -3.441 -8.636 -2.718 1.00 81.69 329 PRO A C 1
ATOM 2565 O O . PRO A 1 329 ? -3.487 -8.991 -3.884 1.00 81.69 329 PRO A O 1
ATOM 2568 N N . LEU A 1 330 ? -2.615 -9.213 -1.847 1.00 84.12 330 LEU A N 1
ATOM 2569 C CA . LEU A 1 330 ? -1.740 -10.349 -2.170 1.00 84.12 330 LEU A CA 1
ATOM 2570 C C . LEU A 1 330 ? -2.234 -11.693 -1.595 1.00 84.12 330 LEU A C 1
ATOM 2572 O O . LEU A 1 330 ? -1.483 -12.663 -1.545 1.00 84.12 330 LEU A O 1
ATOM 2576 N N . SER A 1 331 ? -3.464 -11.757 -1.073 1.00 79.44 331 SER A N 1
ATOM 2577 C CA . SER A 1 331 ? -4.036 -12.994 -0.514 1.00 79.44 331 SER A CA 1
ATOM 2578 C C . SER A 1 331 ? -4.533 -13.956 -1.594 1.00 79.44 331 SER A C 1
ATOM 2580 O O . SER A 1 331 ? -4.937 -13.536 -2.681 1.00 79.44 331 SER A O 1
ATOM 2582 N N . ASP A 1 332 ? -4.562 -15.255 -1.276 1.00 82.81 332 ASP A N 1
ATOM 2583 C CA . ASP A 1 332 ? -5.098 -16.273 -2.190 1.00 82.81 332 ASP A CA 1
ATOM 2584 C C . ASP A 1 332 ? -6.591 -16.064 -2.442 1.00 82.81 332 ASP A C 1
ATOM 2586 O O . ASP A 1 332 ? -7.074 -16.299 -3.550 1.00 82.81 332 ASP A O 1
ATOM 2590 N N . GLU A 1 333 ? -7.323 -15.572 -1.442 1.00 78.69 333 GLU A N 1
ATOM 2591 C CA . GLU A 1 333 ? -8.735 -15.241 -1.571 1.00 78.69 333 GLU A CA 1
ATOM 2592 C C . GLU A 1 333 ? -8.953 -14.115 -2.589 1.00 78.69 333 GLU A C 1
ATOM 2594 O O . GLU A 1 333 ? -9.862 -14.215 -3.412 1.00 78.69 333 GLU A O 1
ATOM 2599 N N . TYR A 1 334 ? -8.118 -13.068 -2.578 1.00 79.94 334 TYR A N 1
ATOM 2600 C CA . TYR A 1 334 ? -8.223 -11.966 -3.540 1.00 79.94 334 TYR A CA 1
ATOM 2601 C C . TYR A 1 334 ? -7.894 -12.424 -4.964 1.00 79.94 334 TYR A C 1
ATOM 2603 O O . TYR A 1 334 ? -8.622 -12.121 -5.911 1.00 79.94 334 TYR A O 1
ATOM 2611 N N . ILE A 1 335 ? -6.850 -13.244 -5.113 1.00 88.81 335 ILE A N 1
ATOM 2612 C CA . ILE A 1 335 ? -6.493 -13.882 -6.387 1.00 88.81 335 ILE A CA 1
ATOM 2613 C C . ILE A 1 335 ? -7.653 -14.746 -6.908 1.00 88.81 335 ILE A C 1
ATOM 2615 O O . ILE A 1 335 ? -7.990 -14.696 -8.097 1.00 88.81 335 ILE A O 1
ATOM 2619 N N . ALA A 1 336 ? -8.277 -15.542 -6.036 1.00 83.31 336 ALA A N 1
ATOM 2620 C CA . ALA A 1 336 ? -9.429 -16.365 -6.389 1.00 83.31 336 ALA A CA 1
ATOM 2621 C C . ALA A 1 336 ? -10.637 -15.504 -6.789 1.00 83.31 336 ALA A C 1
ATOM 2623 O O . ALA A 1 336 ? -11.318 -15.827 -7.765 1.00 83.31 336 ALA A O 1
ATOM 2624 N N . GLU A 1 337 ? -10.873 -14.391 -6.091 1.00 81.62 337 GLU A N 1
ATOM 2625 C CA . GLU A 1 337 ? -11.933 -13.441 -6.424 1.00 81.62 337 GLU A CA 1
ATOM 2626 C C . GLU A 1 337 ? -11.740 -12.864 -7.832 1.00 81.62 337 GLU A C 1
ATOM 2628 O O . GLU A 1 337 ? -12.665 -12.959 -8.646 1.00 81.62 337 GLU A O 1
ATOM 2633 N N . ILE A 1 338 ? -10.548 -12.344 -8.150 1.00 87.31 338 ILE A N 1
ATOM 2634 C CA . ILE A 1 338 ? -10.222 -11.801 -9.480 1.00 87.31 338 ILE A CA 1
ATOM 2635 C C . ILE A 1 338 ? -10.507 -12.850 -10.562 1.00 87.31 338 ILE A C 1
ATOM 2637 O O . ILE A 1 338 ? -11.268 -12.602 -11.500 1.00 87.31 338 ILE A O 1
ATOM 2641 N N . ASN A 1 339 ? -9.952 -14.055 -10.403 1.00 92.25 339 ASN A N 1
ATOM 2642 C CA . ASN A 1 339 ? -10.097 -15.135 -11.382 1.00 92.25 339 ASN A CA 1
ATOM 2643 C C . ASN A 1 339 ? -11.547 -15.628 -11.539 1.00 92.25 339 ASN A C 1
ATOM 2645 O O . ASN A 1 339 ? -11.882 -16.211 -12.571 1.00 92.25 339 ASN A O 1
ATOM 2649 N N . SER A 1 340 ? -12.403 -15.417 -10.535 1.00 85.06 340 SER A N 1
ATOM 2650 C CA . SER A 1 340 ? -13.824 -15.779 -10.596 1.00 85.06 340 SER A CA 1
ATOM 2651 C C . SER A 1 340 ? -14.690 -14.753 -11.333 1.00 85.06 340 SER A C 1
ATOM 2653 O O . SER A 1 340 ? -15.774 -15.100 -11.804 1.00 85.06 340 SER A O 1
ATOM 2655 N N . LYS A 1 341 ? -14.234 -13.498 -11.433 1.00 83.50 341 LYS A N 1
ATOM 2656 C CA . LYS A 1 341 ? -15.040 -12.369 -11.925 1.00 83.50 341 LYS A CA 1
ATOM 2657 C C . LYS A 1 341 ? -14.638 -11.858 -13.302 1.00 83.50 341 LYS A C 1
ATOM 2659 O O . LYS A 1 341 ? -15.465 -11.240 -13.967 1.00 83.50 341 LYS A O 1
ATOM 2664 N N . GLN A 1 342 ? -13.415 -12.135 -13.745 1.00 88.44 342 GLN A N 1
ATOM 2665 C CA . GLN A 1 342 ? -12.946 -11.799 -15.089 1.00 88.44 342 GLN A CA 1
ATOM 2666 C C . GLN A 1 342 ? -12.192 -12.971 -15.737 1.00 88.44 342 GLN A C 1
ATOM 2668 O O . GLN A 1 342 ? -11.794 -13.931 -15.071 1.00 88.44 342 GLN A O 1
ATOM 2673 N N . SER A 1 343 ? -12.021 -12.917 -17.060 1.00 89.12 343 SER A N 1
ATOM 2674 C CA . SER A 1 343 ? -11.305 -13.949 -17.820 1.00 89.12 343 SER A CA 1
ATOM 2675 C C . SER A 1 343 ? -10.310 -13.433 -18.863 1.00 89.12 343 SER A C 1
ATOM 2677 O O . SER A 1 343 ? -9.781 -14.253 -19.611 1.00 89.12 343 SER A O 1
ATOM 2679 N N . SER A 1 344 ? -10.085 -12.121 -18.969 1.00 89.81 344 SER A N 1
ATOM 2680 C CA . SER A 1 344 ? -9.131 -11.544 -19.930 1.00 89.81 344 SER A CA 1
ATOM 2681 C C . SER A 1 344 ? -7.679 -11.784 -19.521 1.00 89.81 344 SER A C 1
ATOM 2683 O O . SER A 1 344 ? -6.811 -11.884 -20.386 1.00 89.81 344 SER A O 1
ATOM 2685 N N . TRP A 1 345 ? -7.424 -11.949 -18.223 1.00 96.38 345 TRP A N 1
ATOM 2686 C CA . TRP A 1 345 ? -6.113 -12.278 -17.676 1.00 96.38 345 TRP A CA 1
ATOM 2687 C C . TRP A 1 345 ? -6.225 -13.241 -16.491 1.00 96.38 345 TRP A C 1
ATOM 2689 O O . TRP A 1 345 ? -7.310 -13.501 -15.960 1.00 96.38 345 TRP A O 1
ATOM 2699 N N . ARG A 1 346 ? -5.100 -13.825 -16.080 1.00 96.88 346 ARG A N 1
ATOM 2700 C CA . ARG A 1 346 ? -5.022 -14.722 -14.922 1.00 96.88 346 ARG A CA 1
ATOM 2701 C C . ARG A 1 346 ? -4.230 -14.076 -13.804 1.00 96.88 346 ARG A C 1
ATOM 2703 O O . ARG A 1 346 ? -3.080 -13.687 -14.008 1.00 96.88 346 ARG A O 1
ATOM 2710 N N . ALA A 1 347 ? -4.856 -14.011 -12.632 1.00 96.12 347 ALA A N 1
ATOM 2711 C CA . ALA A 1 347 ? -4.205 -13.605 -11.402 1.00 96.12 347 ALA A CA 1
ATOM 2712 C C . ALA A 1 347 ? -3.485 -14.797 -10.758 1.00 96.12 347 ALA A C 1
ATOM 2714 O O . ALA A 1 347 ? -3.984 -15.927 -10.782 1.00 96.12 347 ALA A O 1
ATOM 2715 N N . GLY A 1 348 ? -2.337 -14.540 -10.148 1.00 93.94 348 GLY A N 1
ATOM 2716 C CA . GLY A 1 348 ? -1.573 -15.496 -9.365 1.00 93.94 348 GLY A CA 1
ATOM 2717 C C . GLY A 1 348 ? -0.490 -14.799 -8.549 1.00 93.94 348 GLY A C 1
ATOM 2718 O O . GLY A 1 348 ? -0.157 -13.641 -8.778 1.00 93.94 348 GLY A O 1
ATOM 2719 N N . ARG A 1 349 ? 0.074 -15.520 -7.583 1.00 91.56 349 ARG A N 1
ATOM 2720 C CA . ARG A 1 349 ? 1.004 -14.942 -6.612 1.00 91.56 349 ARG A CA 1
ATOM 2721 C C . ARG A 1 349 ? 2.337 -14.554 -7.259 1.00 91.56 349 ARG A C 1
ATOM 2723 O O . ARG A 1 349 ? 3.040 -15.418 -7.787 1.00 91.56 349 ARG A O 1
ATOM 2730 N N . ASN A 1 350 ? 2.667 -13.264 -7.233 1.00 91.56 350 ASN A N 1
ATOM 2731 C CA . ASN A 1 350 ? 4.011 -12.751 -7.541 1.00 91.56 350 ASN A CA 1
ATOM 2732 C C . ASN A 1 350 ? 4.781 -12.348 -6.283 1.00 91.56 350 ASN A C 1
ATOM 2734 O O . ASN A 1 350 ? 5.993 -12.491 -6.255 1.00 91.56 350 ASN A O 1
ATOM 2738 N N . PHE A 1 351 ? 4.062 -11.872 -5.269 1.00 88.38 351 PHE A N 1
ATOM 2739 C CA . PHE A 1 351 ? 4.609 -11.357 -4.023 1.00 88.38 351 PHE A CA 1
ATOM 2740 C C . PHE A 1 351 ? 3.913 -12.042 -2.850 1.00 88.38 351 PHE A C 1
ATOM 2742 O O . PHE A 1 351 ? 2.719 -12.358 -2.927 1.00 88.38 351 PHE A O 1
ATOM 2749 N N . GLU A 1 352 ? 4.638 -12.263 -1.764 1.00 85.44 352 GLU A N 1
ATOM 2750 C CA . GLU A 1 352 ? 4.067 -12.741 -0.513 1.00 85.44 352 GLU A CA 1
ATOM 2751 C C . GLU A 1 352 ? 3.292 -11.635 0.210 1.00 85.44 352 GLU A C 1
ATOM 2753 O O . GLU A 1 352 ? 3.533 -10.442 0.042 1.00 85.44 352 GLU A O 1
ATOM 2758 N N . VAL A 1 353 ? 2.335 -12.037 1.052 1.00 78.00 353 VAL A N 1
ATOM 2759 C CA . VAL A 1 353 ? 1.427 -11.107 1.750 1.00 78.00 353 VAL A CA 1
ATOM 2760 C C . VAL A 1 353 ? 2.182 -10.048 2.552 1.00 78.00 353 VAL A C 1
ATOM 2762 O O . VAL A 1 353 ? 1.795 -8.882 2.538 1.00 78.00 353 VAL A O 1
ATOM 2765 N N . ASP A 1 354 ? 3.279 -10.424 3.206 1.00 73.88 354 ASP A N 1
ATOM 2766 C CA . ASP A 1 354 ? 4.069 -9.510 4.031 1.00 73.88 354 ASP A CA 1
ATOM 2767 C C . ASP A 1 354 ? 4.996 -8.579 3.230 1.00 73.88 354 ASP A C 1
ATOM 2769 O O . ASP A 1 354 ? 5.597 -7.673 3.806 1.00 73.88 354 ASP A O 1
ATOM 2773 N N . GLU A 1 355 ? 5.065 -8.739 1.905 1.00 80.44 355 GLU A N 1
ATOM 2774 C CA . GLU A 1 355 ? 5.820 -7.868 0.996 1.00 80.44 355 GLU A CA 1
ATOM 2775 C C . GLU A 1 355 ? 4.995 -6.677 0.492 1.00 80.44 355 GLU A C 1
ATOM 2777 O O . GLU A 1 355 ? 5.545 -5.745 -0.095 1.00 80.44 355 GLU A O 1
ATOM 2782 N N . TYR A 1 356 ? 3.687 -6.645 0.771 1.00 81.69 356 TYR A N 1
ATOM 2783 C CA . TYR A 1 356 ? 2.780 -5.588 0.314 1.00 81.69 356 TYR A CA 1
ATOM 2784 C C . TYR A 1 356 ? 3.258 -4.149 0.603 1.00 81.69 356 TYR A C 1
ATOM 27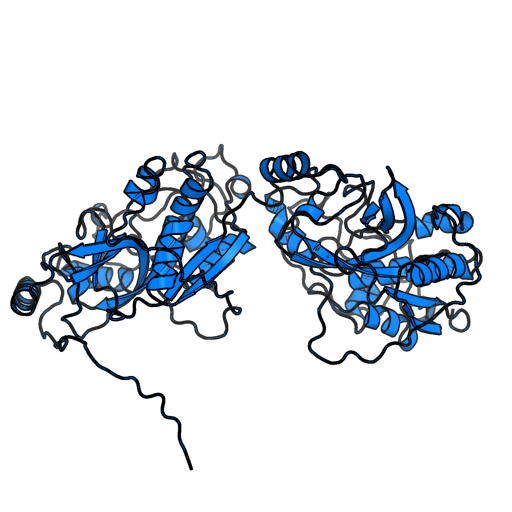86 O O . TYR A 1 356 ? 3.152 -3.312 -0.297 1.00 81.69 356 TYR A O 1
ATOM 2794 N N . PRO A 1 357 ? 3.844 -3.814 1.776 1.00 76.56 357 PRO A N 1
ATOM 2795 C CA . PRO A 1 357 ? 4.384 -2.473 2.017 1.00 76.56 357 PRO A CA 1
ATOM 2796 C C . PRO A 1 357 ? 5.455 -2.052 1.001 1.00 76.56 357 PRO A C 1
ATOM 2798 O O . PRO A 1 357 ? 5.435 -0.919 0.521 1.00 76.56 357 PRO A O 1
ATOM 2801 N N . TYR A 1 358 ? 6.351 -2.970 0.640 1.00 80.56 358 TYR A N 1
ATOM 2802 C CA . TYR A 1 358 ? 7.399 -2.743 -0.355 1.00 80.56 358 TYR A CA 1
ATOM 2803 C C . TYR A 1 358 ? 6.821 -2.685 -1.773 1.00 80.56 358 TYR A C 1
ATOM 2805 O O . TYR A 1 358 ? 7.163 -1.789 -2.546 1.00 80.56 358 TYR A O 1
ATOM 2813 N N . VAL A 1 359 ? 5.879 -3.569 -2.101 1.00 85.31 359 VAL A N 1
ATOM 2814 C CA . VAL A 1 359 ? 5.240 -3.595 -3.424 1.00 85.31 359 VAL A CA 1
ATOM 2815 C C . VAL A 1 359 ? 4.436 -2.315 -3.695 1.00 85.31 359 VAL A C 1
ATOM 2817 O O . VAL A 1 359 ? 4.381 -1.842 -4.830 1.00 85.31 359 VAL A O 1
ATOM 2820 N N . LYS A 1 360 ? 3.892 -1.662 -2.660 1.00 83.75 360 LYS A N 1
ATOM 2821 C CA . LYS A 1 360 ? 3.300 -0.322 -2.809 1.00 83.75 360 LYS A CA 1
ATOM 2822 C C . LYS A 1 360 ? 4.316 0.725 -3.274 1.00 83.75 360 LYS A C 1
ATOM 2824 O O . LYS A 1 360 ? 3.964 1.583 -4.080 1.00 83.75 360 LYS A O 1
ATOM 2829 N N . VAL A 1 361 ? 5.564 0.657 -2.802 1.00 83.12 361 VAL A N 1
ATOM 2830 C CA . VAL A 1 361 ? 6.644 1.557 -3.249 1.00 83.12 361 VAL A CA 1
ATOM 2831 C C . VAL A 1 361 ? 6.997 1.283 -4.710 1.00 83.12 361 VAL A C 1
ATOM 2833 O O . VAL A 1 361 ? 7.123 2.228 -5.489 1.00 83.12 361 VAL A O 1
ATOM 2836 N N . LEU A 1 362 ? 7.084 0.005 -5.101 1.00 87.44 362 LEU A N 1
ATOM 2837 C CA . LEU A 1 362 ? 7.296 -0.399 -6.496 1.00 87.44 362 LEU A CA 1
ATOM 2838 C C . LEU A 1 362 ? 6.255 0.199 -7.444 1.00 87.44 362 LEU A C 1
ATOM 2840 O O . LEU A 1 362 ? 6.616 0.734 -8.488 1.00 87.44 362 LEU A O 1
ATOM 2844 N N . ALA A 1 363 ? 4.984 0.123 -7.049 1.00 89.88 363 ALA A N 1
ATOM 2845 C CA . ALA A 1 363 ? 3.827 0.553 -7.829 1.00 89.88 363 ALA A CA 1
ATOM 2846 C C . ALA A 1 363 ? 3.586 2.077 -7.838 1.00 89.88 363 ALA A C 1
ATOM 2848 O O . ALA A 1 363 ? 2.610 2.529 -8.434 1.00 89.88 363 ALA A O 1
ATOM 2849 N N . SER A 1 364 ? 4.433 2.870 -7.168 1.00 89.19 364 SER A N 1
ATOM 2850 C CA . SER A 1 364 ? 4.190 4.304 -6.929 1.00 89.19 364 SER A CA 1
ATOM 2851 C C . SER A 1 364 ? 5.371 5.210 -7.290 1.00 89.19 364 SER A C 1
ATOM 2853 O O . SER A 1 364 ? 5.508 6.300 -6.732 1.00 89.19 364 SER A O 1
ATOM 2855 N N . GLY A 1 365 ? 6.248 4.773 -8.196 1.00 90.75 365 GLY A N 1
ATOM 2856 C CA . GLY A 1 365 ? 7.451 5.525 -8.560 1.00 90.75 365 GLY A CA 1
ATOM 2857 C C . GLY A 1 365 ? 7.216 6.727 -9.486 1.00 90.75 365 GLY A C 1
ATOM 2858 O O . GLY A 1 365 ? 8.092 7.580 -9.595 1.00 90.75 365 GLY A O 1
ATOM 2859 N N . VAL A 1 366 ? 6.061 6.862 -10.141 1.00 91.75 366 VAL A N 1
ATOM 2860 C CA . VAL A 1 366 ? 5.754 8.033 -10.985 1.00 91.75 366 VAL A CA 1
ATOM 2861 C C . VAL A 1 366 ? 5.023 9.100 -10.178 1.00 91.75 366 VAL A C 1
ATOM 2863 O O . VAL A 1 366 ? 3.936 8.880 -9.637 1.00 91.75 366 VAL A O 1
ATOM 2866 N N . LYS A 1 367 ? 5.603 10.301 -10.132 1.00 87.81 367 LYS A N 1
ATOM 2867 C CA . LYS A 1 367 ? 5.014 11.467 -9.468 1.00 87.81 367 LYS A CA 1
ATOM 2868 C C . LYS A 1 367 ? 4.028 12.180 -10.394 1.00 87.81 367 LYS A C 1
ATOM 2870 O O . LYS A 1 367 ? 4.328 12.470 -11.549 1.00 87.81 367 LYS A O 1
ATOM 2875 N N . LYS A 1 368 ? 2.859 12.547 -9.855 1.00 72.06 368 LYS A N 1
ATOM 2876 C CA . LYS A 1 368 ? 1.907 13.440 -10.537 1.00 72.06 368 LYS A CA 1
ATOM 2877 C C . LYS A 1 368 ? 2.362 14.898 -10.343 1.00 72.06 368 LYS A C 1
ATOM 2879 O O . LYS A 1 368 ? 2.600 15.306 -9.205 1.00 72.06 368 LYS A O 1
ATOM 2884 N N . PRO A 1 369 ? 2.524 15.694 -11.412 1.00 59.38 369 PRO A N 1
ATOM 2885 C CA . PRO A 1 369 ? 3.015 17.064 -11.297 1.00 59.38 369 PRO A CA 1
ATOM 2886 C C . PRO A 1 369 ? 1.987 17.976 -10.616 1.00 59.38 369 PRO A C 1
ATOM 2888 O O . PRO A 1 369 ? 0.832 18.059 -11.026 1.00 59.38 369 PRO A O 1
ATOM 2891 N N . ASN A 1 370 ? 2.426 18.727 -9.605 1.00 47.19 370 ASN A N 1
ATOM 2892 C CA . ASN A 1 370 ? 1.631 19.784 -8.977 1.00 47.19 370 ASN A CA 1
ATOM 2893 C C . ASN A 1 370 ? 1.782 21.100 -9.767 1.00 47.19 370 ASN A C 1
ATOM 2895 O O . ASN A 1 370 ? 2.457 22.024 -9.316 1.00 47.19 370 ASN A O 1
ATOM 2899 N N . GLY A 1 371 ? 1.197 21.185 -10.968 1.00 51.47 371 GLY A N 1
ATOM 2900 C CA . GLY A 1 371 ? 1.200 22.408 -11.786 1.00 51.47 371 GLY A CA 1
ATOM 2901 C C . GLY A 1 371 ? 1.273 22.167 -13.297 1.00 51.47 371 GLY A C 1
ATOM 2902 O O . GLY A 1 371 ? 1.155 21.039 -13.765 1.00 51.47 371 GLY A O 1
ATOM 2903 N N . LEU A 1 372 ? 1.467 23.243 -14.069 1.00 48.03 372 LEU A N 1
ATOM 2904 C CA . LEU A 1 372 ? 1.738 23.149 -15.507 1.00 48.03 372 LEU A CA 1
ATOM 2905 C C . LEU A 1 372 ? 3.145 22.571 -15.708 1.00 48.03 372 LEU A C 1
ATOM 2907 O O . LEU A 1 372 ? 4.131 23.235 -15.386 1.00 48.03 372 LEU A O 1
ATOM 2911 N N . LEU A 1 373 ? 3.232 21.349 -16.237 1.00 57.53 373 LEU A N 1
ATOM 2912 C CA . LEU A 1 373 ? 4.486 20.804 -16.754 1.00 57.53 373 LEU A CA 1
ATOM 2913 C C . LEU A 1 373 ? 5.076 21.753 -17.806 1.00 57.53 373 LEU A C 1
ATOM 2915 O O . LEU A 1 373 ? 4.345 22.416 -18.552 1.00 57.53 373 LEU A O 1
ATOM 2919 N N . LYS A 1 374 ? 6.409 21.784 -17.898 1.00 62.62 374 LYS A N 1
ATOM 2920 C CA . LYS A 1 374 ? 7.096 22.344 -19.066 1.00 62.62 374 LYS A CA 1
ATOM 2921 C C . LYS A 1 374 ? 6.554 21.603 -20.294 1.00 62.62 374 LYS A C 1
ATOM 2923 O O . LYS A 1 374 ? 6.528 20.378 -20.297 1.00 62.62 374 LYS A O 1
ATOM 2928 N N . GLN A 1 375 ? 6.052 22.331 -21.293 1.00 66.88 375 GLN A N 1
ATOM 2929 C CA . GLN A 1 375 ? 5.505 21.692 -22.491 1.00 66.88 375 GLN A CA 1
ATOM 2930 C C . GLN A 1 375 ? 6.620 20.928 -23.206 1.00 66.88 375 GLN A C 1
ATOM 2932 O O . GLN A 1 375 ? 7.545 21.542 -23.740 1.00 66.88 375 GLN A O 1
ATOM 2937 N N . VAL A 1 376 ? 6.519 19.602 -23.206 1.00 80.75 376 VAL A N 1
ATOM 2938 C CA . VAL A 1 376 ? 7.372 18.728 -24.005 1.00 80.75 376 VAL A CA 1
ATOM 2939 C C . VAL A 1 376 ? 6.900 18.795 -25.459 1.00 80.75 376 VAL A C 1
ATOM 2941 O O . VAL A 1 376 ? 5.707 18.961 -25.745 1.00 80.75 376 VAL A O 1
ATOM 2944 N N . LYS A 1 377 ? 7.843 18.727 -26.402 1.00 89.06 377 LYS A N 1
ATOM 2945 C CA . LYS A 1 377 ? 7.527 18.694 -27.833 1.00 89.06 377 LYS A CA 1
ATOM 2946 C C . LYS A 1 377 ? 6.660 17.466 -28.113 1.00 89.06 377 LYS A C 1
ATOM 2948 O O . LYS A 1 377 ? 7.032 16.364 -27.741 1.00 89.06 377 LYS A O 1
ATOM 2953 N N . LYS A 1 378 ? 5.542 17.643 -28.816 1.00 90.00 378 LYS A N 1
ATOM 2954 C CA . LYS A 1 378 ? 4.726 16.520 -29.294 1.00 90.00 378 LYS A CA 1
ATOM 2955 C C . LYS A 1 378 ? 5.117 16.157 -30.716 1.00 90.00 378 LYS A C 1
ATOM 2957 O O . LYS A 1 378 ? 5.178 17.039 -31.576 1.00 90.00 378 LYS A O 1
ATOM 2962 N N . VAL A 1 379 ? 5.377 14.878 -30.954 1.00 92.25 379 VAL A N 1
ATOM 2963 C CA . VAL A 1 379 ? 5.666 14.343 -32.288 1.00 92.25 379 VAL A CA 1
ATOM 2964 C C . VAL A 1 379 ? 4.416 13.670 -32.845 1.00 92.25 379 VAL A C 1
ATOM 2966 O O . VAL A 1 379 ? 3.690 12.982 -32.132 1.00 92.25 379 VAL A O 1
ATOM 2969 N N . VAL A 1 380 ? 4.161 13.912 -34.131 1.00 91.56 380 VAL A N 1
ATOM 2970 C CA . VAL A 1 380 ? 3.075 13.298 -34.897 1.00 91.56 380 VAL A CA 1
ATOM 2971 C C . VAL A 1 380 ? 3.674 12.743 -36.184 1.00 91.56 380 VAL A C 1
ATOM 2973 O O . VAL A 1 380 ? 4.338 13.462 -36.932 1.00 91.56 380 VAL A O 1
ATOM 2976 N N . HIS A 1 381 ? 3.442 11.461 -36.419 1.00 91.62 381 HIS A N 1
ATOM 2977 C CA . HIS A 1 381 ? 3.826 10.703 -37.599 1.00 91.62 381 HIS A CA 1
ATOM 2978 C C . HIS A 1 381 ? 2.723 10.732 -38.657 1.00 91.62 381 HIS A C 1
ATOM 2980 O O . HIS A 1 381 ? 1.535 10.814 -38.337 1.00 91.62 381 HIS A O 1
ATOM 2986 N N . ASP A 1 382 ? 3.125 10.624 -39.925 1.00 87.56 382 ASP A N 1
ATOM 2987 C CA . ASP A 1 382 ? 2.193 10.407 -41.033 1.00 87.56 382 ASP A CA 1
ATOM 2988 C C . ASP A 1 382 ? 1.515 9.029 -40.896 1.00 87.56 382 ASP A C 1
ATOM 2990 O O . ASP A 1 382 ? 2.195 8.013 -40.754 1.00 87.56 382 ASP A O 1
ATOM 2994 N N . GLU A 1 383 ? 0.180 9.000 -40.938 1.00 84.19 383 GLU A N 1
ATOM 2995 C CA . GLU A 1 383 ? -0.643 7.791 -40.774 1.00 84.19 383 GLU A CA 1
ATOM 2996 C C . GLU A 1 383 ? -0.811 6.972 -42.065 1.00 84.19 383 GLU A C 1
ATOM 2998 O O . GLU A 1 383 ? -1.587 6.019 -42.089 1.00 84.19 383 GLU A O 1
ATOM 3003 N N . ASN A 1 384 ? -0.105 7.322 -43.143 1.00 83.12 384 ASN A N 1
ATOM 3004 C CA . ASN A 1 384 ? -0.151 6.588 -44.412 1.00 83.12 384 ASN A CA 1
ATOM 3005 C C . ASN A 1 384 ? 0.625 5.253 -44.402 1.00 83.12 384 ASN A C 1
ATOM 3007 O O . ASN A 1 384 ? 0.656 4.565 -45.422 1.00 83.12 384 ASN A O 1
ATOM 3011 N N . GLU A 1 385 ? 1.278 4.894 -43.295 1.00 85.62 385 GLU A N 1
ATOM 3012 C CA . GLU A 1 385 ? 2.026 3.640 -43.158 1.00 85.62 385 GLU A CA 1
ATOM 3013 C C . GLU A 1 385 ? 1.139 2.490 -42.661 1.00 85.62 385 GLU A C 1
ATOM 3015 O O . GLU A 1 385 ? 0.362 2.640 -41.717 1.00 85.62 385 GLU A O 1
ATOM 3020 N N . ASP A 1 386 ? 1.289 1.318 -43.286 1.00 92.06 386 ASP A N 1
ATOM 3021 C CA . ASP A 1 386 ? 0.576 0.103 -42.892 1.00 92.06 386 ASP A CA 1
ATOM 3022 C C . ASP A 1 386 ? 1.121 -0.431 -41.559 1.00 92.06 386 ASP A C 1
ATOM 3024 O O . ASP A 1 386 ? 2.250 -0.917 -41.472 1.00 92.06 386 ASP A O 1
ATOM 3028 N N . ILE A 1 387 ? 0.295 -0.367 -40.514 1.00 96.56 387 ILE A N 1
ATOM 3029 C CA . ILE A 1 387 ? 0.614 -0.899 -39.187 1.00 96.56 387 ILE A CA 1
ATOM 3030 C C . ILE A 1 387 ? 0.208 -2.387 -39.131 1.00 96.56 387 ILE A C 1
ATOM 3032 O O . ILE A 1 387 ? -0.972 -2.695 -39.328 1.00 96.56 387 ILE A O 1
ATOM 3036 N N . PRO A 1 388 ? 1.132 -3.328 -38.846 1.00 97.25 388 PRO A N 1
ATOM 3037 C CA . PRO A 1 388 ? 0.809 -4.749 -38.728 1.00 97.25 388 PRO A CA 1
ATOM 3038 C C . PRO A 1 388 ? -0.077 -5.043 -37.506 1.00 97.25 388 PRO A C 1
ATOM 3040 O O . PRO A 1 388 ? -0.061 -4.313 -36.514 1.00 97.25 388 PRO A O 1
ATOM 3043 N N . GLU A 1 389 ? -0.825 -6.153 -37.546 1.00 97.56 389 GLU A N 1
ATOM 3044 C CA . GLU A 1 389 ? -1.704 -6.572 -36.437 1.00 97.56 389 GLU A CA 1
ATOM 3045 C C . GLU A 1 389 ? -0.927 -6.848 -35.139 1.00 97.56 389 GLU A C 1
ATOM 3047 O O . GLU A 1 389 ? -1.407 -6.527 -34.049 1.00 97.56 389 GLU A O 1
ATOM 3052 N N . SER A 1 390 ? 0.292 -7.378 -35.263 1.00 98.50 390 SER A N 1
ATOM 3053 C CA . SER A 1 390 ? 1.225 -7.608 -34.163 1.00 98.50 390 SER A CA 1
ATOM 3054 C C . SER A 1 390 ? 2.622 -7.112 -34.507 1.00 98.50 390 SER A C 1
ATOM 3056 O O . SER A 1 390 ? 3.052 -7.184 -35.660 1.00 98.50 390 SER A O 1
ATOM 3058 N N . PHE A 1 391 ? 3.345 -6.662 -33.491 1.00 98.75 391 PHE A N 1
ATOM 3059 C CA . PHE A 1 391 ? 4.723 -6.212 -33.599 1.00 98.75 391 PHE A CA 1
ATOM 3060 C C . PHE A 1 391 ? 5.463 -6.507 -32.299 1.00 98.75 391 PHE A C 1
ATOM 3062 O O . PHE A 1 391 ? 4.950 -6.224 -31.217 1.00 98.75 391 PHE A O 1
ATOM 3069 N N . ASP A 1 392 ? 6.682 -7.022 -32.411 1.00 98.81 392 ASP A N 1
ATOM 3070 C CA . ASP A 1 392 ? 7.603 -7.209 -31.295 1.00 98.81 392 ASP A CA 1
ATOM 3071 C C . ASP A 1 392 ? 8.969 -6.644 -31.691 1.00 98.81 392 ASP A C 1
ATOM 3073 O O . ASP A 1 392 ? 9.606 -7.121 -32.637 1.00 98.81 392 ASP A O 1
ATOM 3077 N N . ALA A 1 393 ? 9.436 -5.620 -30.974 1.00 98.81 393 ALA A N 1
ATOM 3078 C CA . ALA A 1 393 ? 10.719 -4.984 -31.258 1.00 98.81 393 ALA A CA 1
ATOM 3079 C C . ALA A 1 393 ? 11.903 -5.970 -31.206 1.00 98.81 393 ALA A C 1
ATOM 3081 O O . ALA A 1 393 ? 12.891 -5.790 -31.921 1.00 98.81 393 ALA A O 1
ATOM 3082 N N . ARG A 1 394 ? 11.814 -7.041 -30.410 1.00 98.69 394 ARG A N 1
ATOM 3083 C CA . ARG A 1 394 ? 12.872 -8.063 -30.319 1.00 98.69 394 ARG A CA 1
ATOM 3084 C C . ARG A 1 394 ? 13.013 -8.834 -31.629 1.00 98.69 394 ARG A C 1
ATOM 3086 O O . ARG A 1 394 ? 14.123 -9.194 -32.015 1.00 98.69 394 ARG A O 1
ATOM 3093 N N . GLU A 1 395 ? 11.900 -9.051 -32.324 1.00 98.62 395 GLU A N 1
ATOM 3094 C CA . GLU A 1 395 ? 11.866 -9.718 -33.627 1.00 98.62 395 GLU A CA 1
ATOM 3095 C C . GLU A 1 395 ? 12.210 -8.756 -34.767 1.00 98.62 395 GLU A C 1
ATOM 3097 O O . GLU A 1 395 ? 12.922 -9.132 -35.699 1.00 98.62 395 GLU A O 1
ATOM 3102 N N . ALA A 1 396 ? 11.749 -7.505 -34.680 1.00 98.31 396 ALA A N 1
ATOM 3103 C CA . ALA A 1 396 ? 12.011 -6.480 -35.689 1.00 98.31 396 ALA A CA 1
ATOM 3104 C C . ALA A 1 396 ? 13.497 -6.082 -35.758 1.00 98.31 396 ALA A C 1
ATOM 3106 O O . ALA A 1 396 ? 14.024 -5.834 -36.846 1.00 98.31 396 ALA A O 1
ATOM 3107 N N . TRP A 1 397 ? 14.196 -6.075 -34.616 1.00 98.62 397 TRP A N 1
ATOM 3108 C CA . TRP A 1 397 ? 15.624 -5.756 -34.529 1.00 98.62 397 TRP A CA 1
ATOM 3109 C C . TRP A 1 397 ? 16.428 -6.902 -33.900 1.00 98.62 397 TRP A C 1
ATOM 3111 O O . TRP A 1 397 ? 16.951 -6.762 -32.792 1.00 98.62 397 TRP A O 1
ATOM 3121 N N . PRO A 1 398 ? 16.646 -8.018 -34.623 1.00 98.25 398 PRO A N 1
ATOM 3122 C CA . PRO A 1 398 ? 17.254 -9.226 -34.059 1.00 98.25 398 PRO A CA 1
ATOM 3123 C C . PRO A 1 398 ? 18.700 -9.019 -33.587 1.00 98.25 398 PRO A C 1
ATOM 3125 O O . PRO A 1 398 ? 19.150 -9.668 -32.649 1.00 98.25 398 PRO A O 1
ATOM 3128 N N . LYS A 1 399 ? 19.442 -8.072 -34.182 1.00 98.56 399 LYS A N 1
ATOM 3129 C CA . LYS A 1 399 ? 20.789 -7.702 -33.703 1.00 98.56 399 LYS A CA 1
ATOM 3130 C C . LYS A 1 399 ? 20.773 -7.073 -32.305 1.00 98.56 399 LYS A C 1
ATOM 3132 O O . LYS A 1 399 ? 21.787 -7.128 -31.612 1.00 98.56 399 LYS A O 1
ATOM 3137 N N . CYS A 1 400 ? 19.647 -6.482 -31.920 1.00 98.75 400 CYS A N 1
ATOM 3138 C CA . CYS A 1 400 ? 19.421 -5.791 -30.656 1.00 98.75 400 CYS A CA 1
ATOM 3139 C C . CYS A 1 400 ? 18.502 -6.569 -29.711 1.00 98.75 400 CYS A C 1
ATOM 3141 O O . CYS A 1 400 ? 18.206 -6.063 -28.633 1.00 98.75 400 CYS A O 1
ATOM 3143 N N . ALA A 1 401 ? 18.086 -7.789 -30.075 1.00 98.50 401 ALA A N 1
ATOM 3144 C CA . ALA A 1 401 ? 17.141 -8.590 -29.300 1.00 98.50 401 ALA A CA 1
ATOM 3145 C C . ALA A 1 401 ? 17.584 -8.788 -27.843 1.00 98.50 401 ALA A C 1
ATOM 3147 O O . ALA A 1 401 ? 16.756 -8.680 -26.949 1.00 98.50 401 ALA A O 1
ATOM 3148 N N . ASP A 1 402 ? 18.883 -8.983 -27.590 1.00 96.94 402 ASP A N 1
ATOM 3149 C CA . ASP A 1 402 ? 19.414 -9.161 -26.228 1.00 96.94 402 ASP A CA 1
ATOM 3150 C C . ASP A 1 402 ? 19.339 -7.880 -25.373 1.00 96.94 402 ASP A C 1
ATOM 3152 O O . ASP A 1 402 ? 19.303 -7.957 -24.150 1.00 96.94 402 ASP A O 1
ATOM 3156 N N . VAL A 1 403 ? 19.354 -6.700 -26.007 1.00 98.12 403 VAL A N 1
ATOM 3157 C CA . VAL A 1 403 ? 19.248 -5.398 -25.321 1.00 98.12 403 VAL A CA 1
ATOM 3158 C C . VAL A 1 403 ? 17.773 -5.079 -25.080 1.00 98.12 403 VAL A C 1
ATOM 3160 O O . VAL A 1 403 ? 17.368 -4.875 -23.939 1.00 98.12 403 VAL A O 1
ATOM 3163 N N . ILE A 1 404 ? 16.958 -5.184 -26.136 1.00 98.75 404 ILE A N 1
ATOM 3164 C CA . ILE A 1 404 ? 15.504 -4.957 -26.100 1.00 98.75 404 ILE A CA 1
ATOM 3165 C C . ILE A 1 404 ? 14.821 -5.927 -25.134 1.00 98.75 404 ILE A C 1
ATOM 3167 O O . ILE A 1 404 ? 13.917 -5.554 -24.384 1.00 98.75 404 ILE A O 1
ATOM 3171 N N . GLY A 1 405 ? 15.267 -7.181 -25.147 1.00 97.81 405 GLY A N 1
ATOM 3172 C CA . GLY A 1 405 ? 14.741 -8.265 -24.334 1.00 97.81 405 GLY A CA 1
ATOM 3173 C C . GLY A 1 405 ? 15.221 -8.274 -22.883 1.00 97.81 405 GLY A C 1
ATOM 3174 O O . GLY A 1 405 ? 14.784 -9.128 -22.122 1.00 97.81 405 GLY A O 1
ATOM 3175 N N . MET A 1 406 ? 16.114 -7.369 -22.480 1.00 97.38 406 MET A N 1
ATOM 3176 C CA . MET A 1 406 ? 16.621 -7.346 -21.111 1.00 97.38 406 MET A CA 1
ATOM 3177 C C . MET A 1 406 ? 15.548 -6.836 -20.144 1.00 97.38 406 MET A C 1
ATOM 3179 O O . MET A 1 406 ? 15.102 -5.695 -20.266 1.00 97.38 406 MET A O 1
ATOM 3183 N N . ILE A 1 407 ? 15.192 -7.663 -19.161 1.00 97.75 407 ILE A N 1
ATOM 3184 C CA . ILE A 1 407 ? 14.389 -7.270 -18.000 1.00 97.75 407 ILE A CA 1
ATOM 3185 C C . ILE A 1 407 ? 15.324 -6.827 -16.876 1.00 97.75 407 ILE A C 1
ATOM 3187 O O . ILE A 1 407 ? 16.354 -7.455 -16.617 1.00 97.75 407 ILE A O 1
ATOM 3191 N N . ARG A 1 408 ? 14.975 -5.728 -16.206 1.00 96.81 408 ARG A N 1
ATOM 3192 C CA . ARG A 1 408 ? 15.731 -5.194 -15.068 1.00 96.81 408 ARG A CA 1
ATOM 3193 C C . ARG A 1 408 ? 14.911 -5.273 -13.774 1.00 96.81 408 ARG A C 1
ATOM 3195 O O . ARG A 1 408 ? 13.749 -5.673 -13.771 1.00 96.81 408 ARG A O 1
ATOM 3202 N N . ASP A 1 409 ? 15.541 -4.910 -12.659 1.00 95.00 409 ASP A N 1
ATOM 3203 C CA . ASP A 1 409 ? 14.925 -4.913 -11.331 1.00 95.00 409 ASP A CA 1
ATOM 3204 C C . ASP A 1 409 ? 15.229 -3.600 -10.598 1.00 95.00 409 ASP A C 1
ATOM 3206 O O . ASP A 1 409 ? 16.389 -3.303 -10.302 1.00 95.00 409 ASP A O 1
ATOM 3210 N N . GLN A 1 410 ? 14.190 -2.813 -10.315 1.00 93.62 410 GLN A N 1
ATOM 3211 C CA . GLN A 1 410 ? 14.289 -1.582 -9.525 1.00 93.62 410 GLN A CA 1
ATOM 3212 C C . GLN A 1 410 ? 14.359 -1.848 -8.014 1.00 93.62 410 GLN A C 1
ATOM 3214 O O . GLN A 1 410 ? 14.597 -0.920 -7.235 1.00 93.62 410 GLN A O 1
ATOM 3219 N N . SER A 1 411 ? 14.160 -3.101 -7.587 1.00 91.12 411 SER A N 1
ATOM 3220 C CA . SER A 1 411 ? 14.188 -3.521 -6.188 1.00 91.12 411 SER A CA 1
ATOM 3221 C C . SER A 1 411 ? 13.284 -2.619 -5.331 1.00 91.12 411 SER A C 1
ATOM 3223 O O . SER A 1 411 ? 12.295 -2.077 -5.802 1.00 91.12 411 SER A O 1
ATOM 3225 N N . ARG A 1 412 ? 13.587 -2.407 -4.056 1.00 87.69 412 ARG A N 1
ATOM 3226 C CA . ARG A 1 412 ? 12.808 -1.575 -3.111 1.00 87.69 412 ARG A CA 1
ATOM 3227 C C . ARG A 1 412 ? 12.900 -0.055 -3.283 1.00 87.69 412 ARG A C 1
ATOM 3229 O O . ARG A 1 412 ? 12.632 0.685 -2.341 1.00 87.69 412 ARG A O 1
ATOM 3236 N N . CYS A 1 413 ? 13.251 0.417 -4.474 1.00 91.62 413 CYS A N 1
ATOM 3237 C CA . CYS A 1 413 ? 13.332 1.833 -4.817 1.00 91.62 413 CYS A CA 1
ATOM 3238 C C . CYS A 1 413 ? 12.249 2.183 -5.851 1.00 91.62 413 CYS A C 1
ATOM 3240 O O . CYS A 1 413 ? 12.127 1.517 -6.881 1.00 91.62 413 CYS A O 1
ATOM 3242 N N . GLY A 1 414 ? 11.480 3.253 -5.620 1.00 93.94 414 GLY A N 1
ATOM 3243 C CA . GLY A 1 414 ? 10.466 3.784 -6.544 1.00 93.94 414 GLY A CA 1
ATOM 3244 C C . GLY A 1 414 ? 11.074 4.470 -7.774 1.00 93.94 414 GLY A C 1
ATOM 3245 O O . GLY A 1 414 ? 10.746 5.610 -8.083 1.00 93.94 414 GLY A O 1
ATOM 3246 N N . SER A 1 415 ? 12.003 3.800 -8.455 1.00 96.31 415 SER A N 1
ATOM 3247 C CA . SER A 1 415 ? 12.819 4.345 -9.548 1.00 96.31 415 SER A CA 1
ATOM 3248 C C . SER A 1 415 ? 12.370 3.911 -10.943 1.00 96.31 415 SER A C 1
ATOM 3250 O O . SER A 1 415 ? 13.105 4.114 -11.900 1.00 96.31 415 SER A O 1
ATOM 3252 N N . CYS A 1 416 ? 11.158 3.368 -11.092 1.00 97.38 416 CYS A N 1
ATOM 3253 C CA . CYS A 1 416 ? 10.601 2.920 -12.376 1.00 97.38 416 CYS A CA 1
ATOM 3254 C C . CYS A 1 416 ? 10.748 3.948 -13.515 1.00 97.38 416 CYS A C 1
ATOM 3256 O O . CYS A 1 416 ? 11.069 3.579 -14.637 1.00 97.38 416 CYS A O 1
ATOM 3258 N N . TRP A 1 417 ? 10.605 5.241 -13.204 1.00 97.31 417 TRP A N 1
ATOM 3259 C CA . TRP A 1 417 ? 10.772 6.375 -14.125 1.00 97.31 417 TRP A CA 1
ATOM 3260 C C . TRP A 1 417 ? 12.200 6.520 -14.681 1.00 97.31 417 TRP A C 1
ATOM 3262 O O . TRP A 1 417 ? 12.412 7.138 -15.715 1.00 97.31 417 TRP A O 1
ATOM 3272 N N . ALA A 1 418 ? 13.208 6.000 -13.978 1.00 98.25 418 ALA A N 1
ATOM 3273 C CA . ALA A 1 418 ? 14.580 5.938 -14.469 1.00 98.25 418 ALA A CA 1
ATOM 3274 C C . ALA A 1 418 ? 14.816 4.657 -15.279 1.00 98.25 418 ALA A C 1
ATOM 3276 O O . ALA A 1 418 ? 15.623 4.650 -16.207 1.00 98.25 418 ALA A O 1
ATOM 3277 N N . PHE A 1 419 ? 14.123 3.570 -14.927 1.00 98.50 419 PHE A N 1
ATOM 3278 C CA . PHE A 1 419 ? 14.243 2.277 -15.595 1.00 98.50 419 PHE A CA 1
ATOM 3279 C C . PHE A 1 419 ? 13.589 2.287 -16.975 1.00 98.50 419 PHE A C 1
ATOM 3281 O O . PHE A 1 419 ? 14.284 2.002 -17.948 1.00 98.50 419 PHE A O 1
ATOM 3288 N N . GLY A 1 420 ? 12.317 2.686 -17.084 1.00 98.12 420 GLY A N 1
ATOM 3289 C CA . GLY A 1 420 ? 11.616 2.777 -18.370 1.00 98.12 420 GLY A CA 1
ATOM 3290 C C . GLY A 1 420 ? 12.376 3.648 -19.378 1.00 98.12 420 GLY A C 1
ATOM 3291 O O . GLY A 1 420 ? 12.604 3.231 -20.520 1.00 98.12 420 GLY A O 1
ATOM 3292 N N . ALA A 1 421 ? 12.866 4.802 -18.918 1.00 98.50 421 ALA A N 1
ATOM 3293 C CA . ALA A 1 421 ? 13.733 5.702 -19.666 1.00 98.50 421 ALA A CA 1
ATOM 3294 C C . ALA A 1 421 ? 15.042 5.025 -20.102 1.00 98.50 421 ALA A C 1
ATOM 3296 O O . ALA A 1 421 ? 15.316 4.909 -21.297 1.00 98.50 421 ALA A O 1
ATOM 3297 N N . ALA A 1 422 ? 15.858 4.545 -19.156 1.00 98.69 422 ALA A N 1
ATOM 3298 C CA . ALA A 1 422 ? 17.180 3.994 -19.455 1.00 98.69 422 ALA A CA 1
ATOM 3299 C C . ALA A 1 422 ? 17.117 2.725 -20.323 1.00 98.69 422 ALA A C 1
ATOM 3301 O O . ALA A 1 422 ? 17.977 2.521 -21.184 1.00 98.69 422 ALA A O 1
ATOM 3302 N N . GLU A 1 423 ? 16.107 1.876 -20.135 1.00 98.81 423 GLU A N 1
ATOM 3303 C CA . GLU A 1 423 ? 15.867 0.707 -20.983 1.00 98.81 423 GLU A CA 1
ATOM 3304 C C . GLU A 1 423 ? 15.547 1.131 -22.418 1.00 98.81 423 GLU A C 1
ATOM 3306 O O . GLU A 1 423 ? 16.226 0.700 -23.350 1.00 98.81 423 GLU A O 1
ATOM 3311 N N . SER A 1 424 ? 14.597 2.050 -22.600 1.00 98.75 424 SER A N 1
ATOM 3312 C CA . SER A 1 424 ? 14.216 2.550 -23.927 1.00 98.75 424 SER A CA 1
ATOM 3313 C C . SER A 1 424 ? 15.374 3.278 -24.620 1.00 98.75 424 SER A C 1
ATOM 3315 O O . SER A 1 424 ? 15.613 3.083 -25.812 1.00 98.75 424 SER A O 1
ATOM 3317 N N . MET A 1 425 ? 16.163 4.070 -23.886 1.00 98.69 425 MET A N 1
ATOM 3318 C CA . MET A 1 425 ? 17.371 4.718 -24.415 1.00 98.69 425 MET A CA 1
ATOM 3319 C C . MET A 1 425 ? 18.409 3.689 -24.882 1.00 98.69 425 MET A C 1
ATOM 3321 O O . MET A 1 425 ? 18.976 3.845 -25.964 1.00 98.69 425 MET A O 1
ATOM 3325 N N . SER A 1 426 ? 18.639 2.624 -24.104 1.00 98.81 426 SER A N 1
ATOM 3326 C CA . SER A 1 426 ? 19.571 1.538 -24.461 1.00 98.81 426 SER A CA 1
ATOM 3327 C C . SER A 1 426 ? 19.154 0.855 -25.765 1.00 98.81 426 SER A C 1
ATOM 3329 O O . SER A 1 426 ? 19.969 0.667 -26.674 1.00 98.81 426 SER A O 1
ATOM 3331 N N . ASP A 1 427 ? 17.862 0.547 -25.880 1.00 98.88 427 ASP A N 1
ATOM 3332 C CA . ASP A 1 427 ? 17.278 -0.104 -27.051 1.00 98.88 427 ASP A CA 1
ATOM 3333 C C . ASP A 1 427 ? 17.463 0.765 -28.295 1.00 98.88 427 ASP A C 1
ATOM 3335 O O . ASP A 1 427 ? 17.954 0.303 -29.329 1.00 98.88 427 ASP A O 1
ATOM 3339 N N . ARG A 1 428 ? 17.163 2.060 -28.173 1.00 98.75 428 ARG A N 1
ATOM 3340 C CA . ARG A 1 428 ? 17.287 3.035 -29.261 1.00 98.75 428 ARG A CA 1
ATOM 3341 C C . ARG A 1 428 ? 18.734 3.275 -29.676 1.00 98.75 428 ARG A C 1
ATOM 3343 O O . ARG A 1 428 ? 19.003 3.385 -30.871 1.00 98.75 428 ARG A O 1
ATOM 3350 N N . ILE A 1 429 ? 19.689 3.290 -28.747 1.00 98.75 429 ILE A N 1
ATOM 3351 C CA . ILE A 1 429 ? 21.121 3.344 -29.092 1.00 98.75 429 ILE A CA 1
ATOM 3352 C C . ILE A 1 429 ? 21.505 2.145 -29.967 1.00 98.75 429 ILE A C 1
ATOM 3354 O O . ILE A 1 429 ? 22.191 2.314 -30.980 1.00 98.75 429 ILE A O 1
ATOM 3358 N N . CYS A 1 430 ? 21.036 0.944 -29.626 1.00 98.81 430 CYS A N 1
ATOM 3359 C CA . CYS A 1 430 ? 21.305 -0.245 -30.428 1.00 98.81 430 CYS A CA 1
ATOM 3360 C C . CYS A 1 430 ? 20.633 -0.183 -31.803 1.00 98.81 430 CYS A C 1
ATOM 3362 O O . CYS A 1 430 ? 21.292 -0.401 -32.823 1.00 98.81 430 CYS A O 1
ATOM 3364 N N . ILE A 1 431 ? 19.348 0.166 -31.849 1.00 98.75 431 ILE A N 1
ATOM 3365 C CA . ILE A 1 431 ? 18.560 0.229 -33.086 1.00 98.75 431 ILE A CA 1
ATOM 3366 C C . ILE A 1 431 ? 19.158 1.245 -34.064 1.00 98.75 431 ILE A C 1
ATOM 3368 O O . ILE A 1 431 ? 19.469 0.898 -35.205 1.00 98.75 431 ILE A O 1
ATOM 3372 N N . HIS A 1 432 ? 19.405 2.475 -33.608 1.00 98.44 432 HIS A N 1
ATOM 3373 C CA . HIS A 1 432 ? 19.892 3.564 -34.464 1.00 98.44 432 HIS A CA 1
ATOM 3374 C C . HIS A 1 432 ? 21.389 3.465 -34.789 1.00 98.44 432 HIS A C 1
ATOM 3376 O O . HIS A 1 432 ? 21.864 4.147 -35.693 1.00 98.44 432 HIS A O 1
ATOM 3382 N N . SER A 1 433 ? 22.127 2.573 -34.119 1.00 98.12 433 SER A N 1
ATOM 3383 C CA . SER A 1 433 ? 23.480 2.163 -34.526 1.00 98.12 433 SER A CA 1
ATOM 3384 C C . SER A 1 433 ? 23.495 0.885 -35.375 1.00 98.12 433 SER A C 1
ATOM 3386 O O . SER A 1 433 ? 24.561 0.330 -35.627 1.00 98.12 433 SER A O 1
ATOM 3388 N N . ASN A 1 434 ? 22.333 0.376 -35.810 1.00 97.50 434 ASN A N 1
ATOM 3389 C CA . ASN A 1 434 ? 22.204 -0.874 -36.576 1.00 97.50 434 ASN A CA 1
ATOM 3390 C C . ASN A 1 434 ? 22.875 -2.089 -35.889 1.00 97.50 434 ASN A C 1
ATOM 3392 O O . ASN A 1 434 ? 23.421 -2.991 -36.542 1.00 97.50 434 ASN A O 1
ATOM 3396 N N . GLY A 1 435 ? 22.832 -2.109 -34.555 1.00 97.50 435 GLY A N 1
ATOM 3397 C CA . GLY A 1 435 ? 23.420 -3.143 -33.707 1.00 97.50 435 GLY A CA 1
ATOM 3398 C C . GLY A 1 435 ? 24.917 -2.995 -33.428 1.00 97.50 435 GLY A C 1
ATOM 3399 O O . GLY A 1 435 ? 25.483 -3.880 -32.789 1.00 97.50 435 GLY A O 1
ATOM 3400 N N . GLU A 1 436 ? 25.572 -1.922 -33.885 1.00 97.56 436 GLU A N 1
ATOM 3401 C CA . GLU A 1 436 ? 27.006 -1.700 -33.641 1.00 97.56 436 GLU A CA 1
ATOM 3402 C C . GLU A 1 436 ? 27.307 -1.290 -32.192 1.00 97.56 436 GLU A C 1
ATOM 3404 O O . GLU A 1 436 ? 28.360 -1.644 -31.658 1.00 97.56 436 GLU A O 1
ATOM 3409 N N . LYS A 1 437 ? 26.389 -0.574 -31.531 1.00 96.81 437 LYS A N 1
ATOM 3410 C CA . LYS A 1 437 ? 26.522 -0.156 -30.128 1.00 96.81 437 LYS A CA 1
ATOM 3411 C C . LYS A 1 437 ? 25.428 -0.800 -29.277 1.00 96.81 437 LYS A C 1
ATOM 3413 O O . LYS A 1 437 ? 24.280 -0.383 -29.325 1.00 96.81 437 LYS A O 1
ATOM 3418 N N . LYS A 1 438 ? 25.791 -1.770 -28.435 1.00 97.12 438 LYS A N 1
ATOM 3419 C CA . LYS A 1 438 ? 24.892 -2.399 -27.442 1.00 97.12 438 LYS A CA 1
ATOM 3420 C C . LYS A 1 438 ? 25.017 -1.760 -26.048 1.00 97.12 438 LYS A C 1
ATOM 3422 O O . LYS A 1 438 ? 25.065 -2.461 -25.042 1.00 97.12 438 LYS A O 1
ATOM 3427 N N . THR A 1 439 ? 25.162 -0.436 -25.989 1.00 97.12 439 THR A N 1
ATOM 3428 C CA . THR A 1 439 ? 25.388 0.290 -24.729 1.00 97.12 439 THR A CA 1
ATOM 3429 C C . THR A 1 439 ? 24.139 0.258 -23.854 1.00 97.12 439 THR A C 1
ATOM 3431 O O . THR A 1 439 ? 23.076 0.698 -24.282 1.00 97.12 439 THR A O 1
ATOM 3434 N N . LEU A 1 440 ? 24.288 -0.203 -22.612 1.00 98.50 440 LEU A N 1
ATOM 3435 C CA . LEU A 1 440 ? 23.257 -0.082 -21.586 1.00 98.50 440 LEU A CA 1
ATOM 3436 C C . LEU A 1 440 ? 23.376 1.286 -20.921 1.00 98.50 440 LEU A C 1
ATOM 3438 O O . LEU A 1 440 ? 24.452 1.628 -20.444 1.00 98.50 440 LEU A O 1
ATOM 3442 N N . VAL A 1 441 ? 22.299 2.063 -20.888 1.00 98.56 441 VAL A N 1
ATOM 3443 C CA . VAL A 1 441 ? 22.225 3.329 -20.150 1.00 98.56 441 VAL A CA 1
ATOM 3444 C C . VAL A 1 441 ? 21.990 3.038 -18.668 1.00 98.56 441 VAL A C 1
ATOM 3446 O O . VAL A 1 441 ? 21.164 2.188 -18.306 1.00 98.56 441 VAL A O 1
ATOM 3449 N N . SER A 1 442 ? 22.737 3.736 -17.812 1.00 98.50 442 SER A N 1
ATOM 3450 C CA . SER A 1 442 ? 22.707 3.543 -16.367 1.00 98.50 442 SER A CA 1
ATOM 3451 C C . SER A 1 442 ? 21.447 4.147 -15.750 1.00 98.50 442 SER A C 1
ATOM 3453 O O . SER A 1 442 ? 21.321 5.366 -15.625 1.00 98.50 442 SER A O 1
ATOM 3455 N N . ALA A 1 443 ? 20.547 3.284 -15.276 1.00 98.19 443 ALA A N 1
ATOM 3456 C CA . ALA A 1 443 ? 19.443 3.716 -14.419 1.00 98.19 443 ALA A CA 1
ATOM 3457 C C . ALA A 1 443 ? 19.964 4.302 -13.091 1.00 98.19 443 ALA A C 1
ATOM 3459 O O . ALA A 1 443 ? 19.314 5.166 -12.517 1.00 98.19 443 ALA A O 1
ATOM 3460 N N . GLN A 1 444 ? 21.154 3.884 -12.630 1.00 97.81 444 GLN A N 1
ATOM 3461 C CA . GLN A 1 444 ? 21.793 4.412 -11.420 1.00 97.81 444 GLN A CA 1
ATOM 3462 C C . GLN A 1 444 ? 22.186 5.880 -11.567 1.00 97.81 444 GLN A C 1
ATOM 3464 O O . GLN A 1 444 ? 21.864 6.693 -10.707 1.00 97.81 444 GLN A O 1
ATOM 3469 N N . ASP A 1 445 ? 22.897 6.213 -12.644 1.00 98.38 445 ASP A N 1
ATOM 3470 C CA . ASP A 1 445 ? 23.353 7.582 -12.894 1.00 98.38 445 ASP A CA 1
ATOM 3471 C C . ASP A 1 445 ? 22.166 8.518 -13.132 1.00 98.38 445 ASP A C 1
ATOM 3473 O O . ASP A 1 445 ? 22.130 9.628 -12.608 1.00 98.38 445 ASP A O 1
ATOM 3477 N N . LEU A 1 446 ? 21.144 8.045 -13.848 1.00 98.06 446 LEU A N 1
ATOM 3478 C CA . LEU A 1 446 ? 19.899 8.784 -14.014 1.00 98.06 446 LEU A CA 1
ATOM 3479 C C . LEU A 1 446 ? 19.167 9.000 -12.678 1.00 98.06 446 LEU A C 1
ATOM 3481 O O . LEU A 1 446 ? 18.719 10.114 -12.408 1.00 98.06 446 LEU A O 1
ATOM 3485 N N . LEU A 1 447 ? 19.086 7.964 -11.837 1.00 97.69 447 LEU A N 1
ATOM 3486 C CA . LEU A 1 447 ? 18.446 8.010 -10.521 1.00 97.69 447 LEU A CA 1
ATOM 3487 C C . LEU A 1 447 ? 19.115 9.014 -9.576 1.00 97.69 447 LEU A C 1
ATOM 3489 O O . LEU A 1 447 ? 18.410 9.739 -8.880 1.00 97.69 447 LEU A O 1
ATOM 3493 N N . THR A 1 448 ? 20.448 9.041 -9.504 1.00 97.12 448 THR A N 1
ATOM 3494 C CA . THR A 1 448 ? 21.150 9.835 -8.478 1.00 97.12 448 THR A CA 1
ATOM 3495 C C . THR A 1 448 ? 21.682 11.165 -8.988 1.00 97.12 448 THR A C 1
ATOM 3497 O O . THR A 1 448 ? 21.742 12.124 -8.222 1.00 97.12 448 THR A O 1
ATOM 3500 N N . CYS A 1 449 ? 22.068 11.254 -10.262 1.00 97.06 449 CYS A N 1
ATOM 3501 C CA . CYS A 1 449 ? 22.683 12.445 -10.848 1.00 97.06 449 CYS A CA 1
ATOM 3502 C C . CYS A 1 449 ? 21.762 13.215 -11.807 1.00 97.06 449 CYS A C 1
ATOM 3504 O O . CYS A 1 449 ? 22.102 14.345 -12.172 1.00 97.06 449 CYS A O 1
ATOM 3506 N N . GLY A 1 450 ? 20.629 12.633 -12.215 1.00 92.88 450 GLY A N 1
ATOM 3507 C CA . GLY A 1 450 ? 19.595 13.307 -13.000 1.00 92.88 450 GLY A CA 1
ATOM 3508 C C . GLY A 1 450 ? 18.733 14.263 -12.167 1.00 92.88 450 GLY A C 1
ATOM 3509 O O . GLY A 1 450 ? 18.811 14.307 -10.942 1.00 92.88 450 GLY A O 1
ATOM 3510 N N . SER A 1 451 ? 17.880 15.045 -12.834 1.00 89.25 451 SER A N 1
ATOM 3511 C CA . SER A 1 451 ? 16.974 16.012 -12.180 1.00 89.25 451 SER A CA 1
ATOM 3512 C C . SER A 1 451 ? 15.521 15.535 -12.083 1.00 89.25 451 SER A C 1
ATOM 3514 O O . SER A 1 451 ? 14.625 16.322 -11.781 1.00 89.25 451 SER A O 1
ATOM 3516 N N . ALA A 1 452 ? 15.275 14.258 -12.371 1.00 91.69 452 ALA A N 1
ATOM 3517 C CA . ALA A 1 452 ? 13.938 13.720 -12.586 1.00 91.69 452 ALA A CA 1
ATOM 3518 C C . ALA A 1 452 ? 13.275 13.133 -11.331 1.00 91.69 452 ALA A C 1
ATOM 3520 O O . ALA A 1 452 ? 12.046 13.089 -11.274 1.00 91.69 452 ALA A O 1
ATOM 3521 N N . GLY A 1 453 ? 14.035 12.737 -10.308 1.00 92.75 453 GLY A N 1
ATOM 3522 C CA . GLY A 1 453 ? 13.470 12.181 -9.079 1.00 92.75 453 GLY A CA 1
ATOM 3523 C C . GLY A 1 453 ? 14.472 11.409 -8.229 1.00 92.75 453 GLY A C 1
ATOM 3524 O O . GLY A 1 453 ? 15.677 11.582 -8.375 1.00 92.75 453 GLY A O 1
ATOM 3525 N N . GLY A 1 454 ? 13.944 10.557 -7.348 1.00 94.94 454 GLY A N 1
ATOM 3526 C CA . GLY A 1 454 ? 14.701 9.648 -6.487 1.00 94.94 454 GLY A CA 1
ATOM 3527 C C . GLY A 1 454 ? 13.956 8.328 -6.250 1.00 94.94 454 GLY A C 1
ATOM 3528 O O . GLY A 1 454 ? 13.046 7.972 -7.004 1.00 94.94 454 GLY A O 1
ATOM 3529 N N . CYS A 1 455 ? 14.306 7.613 -5.177 1.00 93.50 455 CYS A N 1
ATOM 3530 C CA . CYS A 1 455 ? 13.599 6.404 -4.737 1.00 93.50 455 CYS A CA 1
ATOM 3531 C C . CYS A 1 455 ? 12.193 6.668 -4.177 1.00 93.50 455 CYS A C 1
ATOM 3533 O O . CYS A 1 455 ? 11.404 5.733 -4.066 1.00 93.50 455 CYS A O 1
ATOM 3535 N N . ASP A 1 456 ? 11.858 7.923 -3.876 1.00 90.62 456 ASP A N 1
ATOM 3536 C CA . ASP A 1 456 ? 10.510 8.379 -3.520 1.00 90.62 456 ASP A CA 1
ATOM 3537 C C . ASP A 1 456 ? 9.642 8.703 -4.754 1.00 90.62 456 ASP A C 1
ATOM 3539 O O . ASP A 1 456 ? 8.526 9.210 -4.623 1.00 90.62 456 ASP A O 1
ATOM 3543 N N . GLY A 1 457 ? 10.177 8.466 -5.953 1.00 92.94 457 GLY A N 1
ATOM 3544 C CA . GLY A 1 457 ? 9.523 8.679 -7.233 1.00 92.94 457 GLY A CA 1
ATOM 3545 C C . GLY A 1 457 ? 10.084 9.847 -8.042 1.00 92.94 457 GLY A C 1
ATOM 3546 O O . GLY A 1 457 ? 10.849 10.688 -7.552 1.00 92.94 457 GLY A O 1
ATOM 3547 N N . GLY A 1 458 ? 9.664 9.925 -9.300 1.00 93.31 458 GLY A N 1
ATOM 3548 C CA . GLY A 1 458 ? 10.168 10.882 -10.278 1.00 93.31 458 GLY A CA 1
ATOM 3549 C C . GLY A 1 458 ? 9.240 11.100 -11.465 1.00 93.31 458 GLY A C 1
ATOM 3550 O O . GLY A 1 458 ? 8.118 10.594 -11.503 1.00 93.31 458 GLY A O 1
ATOM 3551 N N . TYR A 1 459 ? 9.710 11.910 -12.408 1.00 93.25 459 TYR A N 1
ATOM 3552 C CA . TYR A 1 459 ? 8.969 12.354 -13.585 1.00 93.25 459 TYR A CA 1
ATOM 3553 C C . TYR A 1 459 ? 9.633 11.805 -14.860 1.00 93.25 459 TYR A C 1
ATOM 3555 O O . TYR A 1 459 ? 10.736 12.255 -15.184 1.00 93.25 459 TYR A O 1
ATOM 3563 N N . PRO A 1 460 ? 8.982 10.880 -15.589 1.00 94.25 460 PRO A N 1
ATOM 3564 C CA . PRO A 1 460 ? 9.514 10.286 -16.822 1.00 94.25 460 PRO A CA 1
ATOM 3565 C C . PRO A 1 460 ? 10.006 11.317 -17.850 1.00 94.25 460 PRO A C 1
ATOM 3567 O O . PRO A 1 460 ? 11.157 11.274 -18.278 1.00 94.25 460 PRO A O 1
ATOM 3570 N N . SER A 1 461 ? 9.227 12.361 -18.132 1.00 91.31 461 SER A N 1
ATOM 3571 C CA . SER A 1 461 ? 9.635 13.414 -19.075 1.00 91.31 461 SER A CA 1
ATOM 3572 C C . SER A 1 461 ? 10.945 14.131 -18.705 1.00 91.31 461 SER A C 1
ATOM 3574 O O . SER A 1 461 ? 11.740 14.479 -19.586 1.00 91.31 461 SER A O 1
ATOM 3576 N N . TYR A 1 462 ? 11.236 14.305 -17.410 1.00 93.12 462 TYR A N 1
ATOM 3577 C CA . TYR A 1 462 ? 12.508 14.872 -16.944 1.00 93.12 462 TYR A CA 1
ATOM 3578 C C . TYR A 1 462 ? 13.672 13.879 -17.017 1.00 93.12 462 TYR A C 1
ATOM 3580 O O . TYR A 1 462 ? 14.835 14.300 -17.048 1.00 93.12 462 TYR A O 1
ATOM 3588 N N . ALA A 1 463 ? 13.404 12.571 -17.054 1.00 96.31 463 ALA A N 1
ATOM 3589 C CA . ALA A 1 463 ? 14.446 11.581 -17.292 1.00 96.31 463 ALA A CA 1
ATOM 3590 C C . ALA A 1 463 ? 14.984 11.691 -18.723 1.00 96.31 463 ALA A C 1
ATOM 3592 O O . ALA A 1 463 ? 16.200 11.762 -18.925 1.00 96.31 463 ALA A O 1
ATOM 3593 N N . TRP A 1 464 ? 14.094 11.824 -19.708 1.00 96.94 464 TRP A N 1
ATOM 3594 C CA . TRP A 1 464 ? 14.483 12.085 -21.096 1.00 96.94 464 TRP A CA 1
ATOM 3595 C C . TRP A 1 464 ? 15.147 13.453 -21.273 1.00 96.94 464 TRP A C 1
ATOM 3597 O O . TRP A 1 464 ? 16.140 13.562 -21.995 1.00 96.94 464 TRP A O 1
ATOM 3607 N N . GLU A 1 465 ? 14.672 14.485 -20.569 1.00 94.88 465 GLU A N 1
ATOM 3608 C CA . GLU A 1 465 ? 15.340 15.795 -20.538 1.00 94.88 465 GLU A CA 1
ATOM 3609 C C . GLU A 1 465 ? 16.770 15.689 -19.980 1.00 94.88 465 GLU A C 1
ATOM 3611 O O . GLU A 1 465 ? 17.696 16.262 -20.552 1.00 94.88 465 GLU A O 1
ATOM 3616 N N . SER A 1 466 ? 16.993 14.893 -18.927 1.00 96.00 466 SER A N 1
ATOM 3617 C CA . SER A 1 466 ? 18.333 14.666 -18.363 1.00 96.00 466 SER A CA 1
ATOM 3618 C C . SER A 1 466 ? 19.280 14.019 -19.381 1.00 96.00 466 SER A C 1
ATOM 3620 O O . SER A 1 466 ? 20.450 14.406 -19.476 1.00 96.00 466 SER A O 1
ATOM 3622 N N . TRP A 1 467 ? 18.783 13.079 -20.191 1.00 97.44 467 TRP A N 1
ATOM 3623 C CA . TRP A 1 467 ? 19.564 12.467 -21.269 1.00 97.44 467 TRP A CA 1
ATOM 3624 C C . TRP A 1 467 ? 19.930 13.462 -22.376 1.00 97.44 467 TRP A C 1
ATOM 3626 O O . TRP A 1 467 ? 21.054 13.438 -22.881 1.00 97.44 467 TRP A O 1
ATOM 3636 N N . TYR A 1 468 ? 19.009 14.360 -22.727 1.00 95.00 468 TYR A N 1
ATOM 3637 C CA . TYR A 1 468 ? 19.230 15.414 -23.718 1.00 95.00 468 TYR A CA 1
ATOM 3638 C C . TYR A 1 468 ? 20.194 16.509 -23.218 1.00 95.00 468 TYR A C 1
ATOM 3640 O O . TYR A 1 468 ? 21.164 16.847 -23.902 1.00 95.00 468 TYR A O 1
ATOM 3648 N N . GLU A 1 469 ? 19.967 17.057 -22.022 1.00 94.06 469 GLU A N 1
ATOM 3649 C CA . GLU A 1 469 ? 20.701 18.227 -21.523 1.00 94.06 469 GLU A CA 1
ATOM 3650 C C . GLU A 1 469 ? 22.044 17.870 -20.870 1.00 94.06 469 GLU A C 1
ATOM 3652 O O . GLU A 1 469 ? 23.031 18.593 -21.031 1.00 94.06 469 GLU A O 1
ATOM 3657 N N . GLN A 1 470 ? 22.099 16.770 -20.113 1.00 94.75 470 GLN A N 1
ATOM 3658 C CA . GLN A 1 470 ? 23.237 16.450 -19.240 1.00 94.75 470 GLN A CA 1
ATOM 3659 C C . GLN A 1 470 ? 24.019 15.217 -19.702 1.00 94.75 470 GLN A C 1
ATOM 3661 O O . GLN A 1 470 ? 25.232 15.132 -19.455 1.00 94.75 470 GLN A O 1
ATOM 3666 N N . GLY A 1 471 ? 23.337 14.285 -20.368 1.00 97.06 471 GLY A N 1
ATOM 3667 C CA . GLY A 1 471 ? 23.843 12.971 -20.750 1.00 97.06 471 GLY A CA 1
ATOM 3668 C C . GLY A 1 471 ? 23.994 12.022 -19.561 1.00 97.06 471 GLY A C 1
ATOM 3669 O O . GLY A 1 471 ? 24.330 12.446 -18.450 1.00 97.06 471 GLY A O 1
ATOM 3670 N N . ILE A 1 472 ? 23.792 10.732 -19.812 1.00 98.31 472 ILE A N 1
ATOM 3671 C CA . ILE A 1 472 ? 23.755 9.666 -18.798 1.00 98.31 472 ILE A CA 1
ATOM 3672 C C . ILE A 1 472 ? 24.815 8.627 -19.144 1.00 98.31 472 ILE A C 1
ATOM 3674 O O . ILE A 1 472 ? 24.939 8.244 -20.313 1.00 98.31 472 ILE A O 1
ATOM 3678 N N . VAL A 1 473 ? 25.597 8.181 -18.161 1.00 98.44 473 VAL A N 1
ATOM 3679 C CA . VAL A 1 473 ? 26.656 7.193 -18.415 1.00 98.44 473 VAL A CA 1
ATOM 3680 C C . VAL A 1 473 ? 26.118 5.794 -18.714 1.00 98.44 473 VAL A C 1
ATOM 3682 O O . VAL A 1 473 ? 24.966 5.464 -18.429 1.00 98.44 473 VAL A O 1
ATOM 3685 N N . SER A 1 474 ? 26.975 4.947 -19.283 1.00 98.38 474 SER A N 1
ATOM 3686 C CA . SER A 1 474 ? 26.700 3.520 -19.430 1.00 98.38 474 SER A CA 1
ATOM 3687 C C . SER A 1 474 ? 26.563 2.818 -18.070 1.00 98.38 474 SER A C 1
ATOM 3689 O O . SER A 1 474 ? 27.184 3.218 -17.084 1.00 98.38 474 SER A O 1
ATOM 3691 N N . GLY A 1 475 ? 25.771 1.755 -17.990 1.00 97.25 475 GLY A N 1
ATOM 3692 C CA . GLY A 1 475 ? 25.589 0.999 -16.757 1.00 97.25 475 GLY A CA 1
ATOM 3693 C C . GLY A 1 475 ? 24.494 -0.053 -16.839 1.00 97.25 475 GLY A C 1
ATOM 3694 O O . GLY A 1 475 ? 23.446 0.174 -17.445 1.00 97.25 475 GLY A O 1
ATOM 3695 N N . GLY A 1 476 ? 24.749 -1.204 -16.224 1.00 94.00 476 GLY A N 1
ATOM 3696 C CA . GLY A 1 476 ? 23.869 -2.365 -16.285 1.00 94.00 476 GLY A CA 1
ATOM 3697 C C . GLY A 1 476 ? 23.248 -2.749 -14.947 1.00 94.00 476 GLY A C 1
ATOM 3698 O O . GLY A 1 476 ? 22.951 -1.909 -14.094 1.00 94.00 476 GLY A O 1
ATOM 3699 N N . LEU A 1 477 ? 23.030 -4.052 -14.800 1.00 95.00 477 LEU A N 1
ATOM 3700 C CA . LEU A 1 477 ? 22.368 -4.669 -13.656 1.00 95.00 477 LEU A CA 1
ATOM 3701 C C . LEU A 1 477 ? 23.201 -4.537 -12.372 1.00 95.00 477 LEU A C 1
ATOM 3703 O O . LEU A 1 477 ? 24.374 -4.158 -12.394 1.00 95.00 477 LEU A O 1
ATOM 3707 N N . TYR A 1 478 ? 22.587 -4.881 -11.242 1.00 93.19 478 TYR A N 1
ATOM 3708 C CA . TYR A 1 478 ? 23.249 -4.877 -9.943 1.00 93.19 478 TYR A CA 1
ATOM 3709 C C . TYR A 1 478 ? 24.575 -5.649 -9.955 1.00 93.19 478 TYR A C 1
ATOM 3711 O O . TYR A 1 478 ? 24.631 -6.803 -10.379 1.00 93.19 478 TYR A O 1
ATOM 3719 N N . ASN A 1 479 ? 25.630 -5.006 -9.445 1.00 88.00 479 ASN A N 1
ATOM 3720 C CA . ASN A 1 479 ? 26.969 -5.582 -9.289 1.00 88.00 479 ASN A CA 1
ATOM 3721 C C . ASN A 1 479 ? 27.596 -6.121 -10.598 1.00 88.00 479 ASN A C 1
ATOM 3723 O O . ASN A 1 479 ? 28.337 -7.107 -10.588 1.00 88.00 479 ASN A O 1
ATOM 3727 N N . ARG A 1 480 ? 27.296 -5.487 -11.740 1.00 92.44 480 ARG A N 1
ATOM 3728 C CA . ARG A 1 480 ? 27.835 -5.838 -13.064 1.00 92.44 480 ARG A CA 1
ATOM 3729 C C . ARG A 1 480 ? 28.730 -4.734 -13.620 1.00 92.44 480 ARG A C 1
ATOM 3731 O O . ARG A 1 480 ? 28.364 -4.015 -14.546 1.00 92.44 480 ARG A O 1
ATOM 3738 N N . THR A 1 481 ? 29.948 -4.642 -13.089 1.00 90.50 481 THR A N 1
ATOM 3739 C CA . THR A 1 481 ? 30.956 -3.663 -13.539 1.00 90.50 481 THR A CA 1
ATOM 3740 C C . THR A 1 481 ? 31.429 -3.889 -14.979 1.00 90.50 481 THR A C 1
ATOM 3742 O O . THR A 1 481 ? 31.972 -2.984 -15.602 1.00 90.50 481 THR A O 1
ATOM 3745 N N . ASP A 1 482 ? 31.178 -5.071 -15.547 1.00 92.12 482 ASP A N 1
ATOM 3746 C CA . ASP A 1 482 ? 31.414 -5.390 -16.956 1.00 92.12 482 ASP A CA 1
ATOM 3747 C C . ASP A 1 482 ? 30.344 -4.814 -17.904 1.00 92.12 482 ASP A C 1
ATOM 3749 O O . ASP A 1 482 ? 30.494 -4.896 -19.123 1.00 92.12 482 ASP A O 1
ATOM 3753 N N . GLN A 1 483 ? 29.269 -4.226 -17.367 1.00 94.56 483 GLN A N 1
ATOM 3754 C CA . GLN A 1 483 ? 28.129 -3.704 -18.128 1.00 94.56 483 GLN A CA 1
ATOM 3755 C C . GLN A 1 483 ? 28.089 -2.168 -18.226 1.00 94.56 483 GLN A C 1
ATOM 3757 O O . GLN A 1 483 ? 27.061 -1.596 -18.594 1.00 94.56 483 GLN A O 1
ATOM 3762 N N . GLY A 1 484 ? 29.196 -1.486 -17.926 1.00 95.88 484 GLY A N 1
ATOM 3763 C CA . GLY A 1 484 ? 29.347 -0.046 -18.132 1.00 95.88 484 GLY A CA 1
ATOM 3764 C C . GLY A 1 484 ? 29.934 0.683 -16.929 1.00 95.88 484 GLY A C 1
ATOM 3765 O O . GLY A 1 484 ? 30.525 0.085 -16.037 1.00 95.88 484 GLY A O 1
ATOM 3766 N N . CYS A 1 485 ? 29.775 2.003 -16.919 1.00 97.88 485 CYS A N 1
ATOM 3767 C CA . CYS A 1 485 ? 30.329 2.887 -15.901 1.00 97.88 485 CYS A CA 1
ATOM 3768 C C . CYS A 1 485 ? 29.682 2.713 -14.524 1.00 97.88 485 CYS A C 1
ATOM 3770 O O . CYS A 1 485 ? 30.408 2.616 -13.537 1.00 97.88 485 CYS A O 1
ATOM 3772 N N . LYS A 1 486 ? 28.345 2.713 -14.440 1.00 97.56 486 LYS A N 1
ATOM 3773 C CA . LYS A 1 486 ? 27.612 2.707 -13.163 1.00 97.56 486 LYS A CA 1
ATOM 3774 C C . LYS A 1 486 ? 26.540 1.624 -13.100 1.00 97.56 486 LYS A C 1
ATOM 3776 O O . LYS A 1 486 ? 25.477 1.766 -13.706 1.00 97.56 486 LYS A O 1
ATOM 3781 N N . SER A 1 487 ? 26.807 0.570 -12.341 1.00 96.69 487 SER A N 1
ATOM 3782 C CA . SER A 1 487 ? 25.862 -0.515 -12.057 1.00 96.69 487 SER A CA 1
ATOM 3783 C C . SER A 1 487 ? 24.758 -0.043 -11.113 1.00 96.69 487 SER A C 1
ATOM 3785 O O . SER A 1 487 ? 24.971 0.859 -10.301 1.00 96.69 487 SER A O 1
ATOM 3787 N N . TYR A 1 488 ? 23.585 -0.673 -11.177 1.00 96.81 488 TYR A N 1
ATOM 3788 C CA . TYR A 1 488 ? 22.531 -0.406 -10.197 1.00 96.81 488 TYR A CA 1
ATOM 3789 C C . TYR A 1 488 ? 22.966 -0.798 -8.776 1.00 96.81 488 TYR A C 1
ATOM 3791 O O . TYR A 1 488 ? 23.633 -1.815 -8.588 1.00 96.81 488 TYR A O 1
ATOM 3799 N N . PHE A 1 489 ? 22.619 0.010 -7.770 1.00 92.12 489 PHE A N 1
ATOM 3800 C CA . PHE A 1 489 ? 23.137 -0.157 -6.404 1.00 92.12 489 PHE A CA 1
ATOM 3801 C C . PHE A 1 489 ? 22.389 -1.187 -5.547 1.00 92.12 489 PHE A C 1
ATOM 3803 O O . PHE A 1 489 ? 22.947 -1.673 -4.562 1.00 92.12 489 PHE A O 1
ATOM 3810 N N . LEU A 1 490 ? 21.138 -1.511 -5.889 1.00 90.62 490 LEU A N 1
ATOM 3811 C CA . LEU A 1 490 ? 20.305 -2.406 -5.086 1.00 90.62 490 LEU A CA 1
ATOM 3812 C C . LEU A 1 490 ? 20.297 -3.833 -5.639 1.00 90.62 490 LEU A C 1
ATOM 3814 O O . LEU A 1 490 ? 20.061 -4.009 -6.834 1.00 90.62 490 LEU A O 1
ATOM 3818 N N . PRO A 1 491 ? 20.494 -4.853 -4.782 1.00 88.62 491 PRO A N 1
ATOM 3819 C CA . PRO A 1 491 ? 20.256 -6.239 -5.162 1.00 88.62 491 PRO A CA 1
ATOM 3820 C C . PRO A 1 491 ? 18.765 -6.496 -5.395 1.00 88.62 491 PRO A C 1
ATOM 3822 O O . PRO A 1 491 ? 17.906 -5.772 -4.880 1.00 88.62 491 PRO A O 1
ATOM 3825 N N . THR A 1 492 ? 18.463 -7.575 -6.118 1.00 84.19 492 THR A N 1
ATOM 3826 C CA . THR A 1 492 ? 17.092 -8.084 -6.214 1.00 84.19 492 THR A CA 1
ATOM 3827 C C . THR A 1 492 ? 16.560 -8.480 -4.837 1.00 84.19 492 THR A C 1
ATOM 3829 O O . THR A 1 492 ? 17.305 -8.966 -3.980 1.00 84.19 492 THR A O 1
ATOM 3832 N N . CYS A 1 493 ? 15.265 -8.264 -4.622 1.00 77.94 493 CYS A N 1
ATOM 3833 C CA . CYS A 1 493 ? 14.606 -8.599 -3.364 1.00 77.94 493 CYS A CA 1
ATOM 3834 C C . CYS A 1 493 ? 14.337 -10.094 -3.192 1.00 77.94 493 CYS A C 1
ATOM 3836 O O . CYS A 1 493 ? 14.266 -10.575 -2.063 1.00 77.94 493 CYS A O 1
ATOM 3838 N N . ASP A 1 494 ? 14.300 -10.834 -4.297 1.00 68.81 494 ASP A N 1
ATOM 3839 C CA . ASP A 1 494 ? 14.055 -12.273 -4.320 1.00 68.81 494 ASP A CA 1
ATOM 3840 C C . ASP A 1 494 ? 15.199 -13.120 -3.740 1.00 68.81 494 ASP A C 1
ATOM 3842 O O . ASP A 1 494 ? 14.976 -14.244 -3.289 1.00 68.81 494 ASP A O 1
ATOM 3846 N N . ASP A 1 495 ? 16.424 -12.588 -3.761 1.00 57.91 495 ASP A N 1
ATOM 3847 C CA . ASP A 1 495 ? 17.641 -13.269 -3.302 1.00 57.91 495 ASP A CA 1
ATOM 3848 C C . ASP A 1 495 ? 18.229 -12.599 -2.039 1.00 57.91 495 ASP A C 1
ATOM 3850 O O . ASP A 1 495 ? 19.373 -12.859 -1.649 1.00 57.91 495 ASP A O 1
ATOM 3854 N N . HIS A 1 496 ? 17.462 -11.715 -1.386 1.00 52.94 496 HIS A N 1
ATOM 3855 C CA . HIS A 1 496 ? 17.924 -10.955 -0.226 1.00 52.94 496 HIS A CA 1
ATOM 3856 C C . HIS A 1 496 ? 17.908 -11.819 1.061 1.00 52.94 496 HIS A C 1
ATOM 3858 O O . HIS A 1 496 ? 16.921 -12.499 1.346 1.00 52.94 496 HIS A O 1
ATOM 3864 N N . PRO A 1 497 ? 18.975 -11.801 1.892 1.00 49.72 497 PRO A N 1
ATOM 3865 C CA . PRO A 1 497 ? 19.062 -12.615 3.115 1.00 49.72 497 PRO A CA 1
ATOM 3866 C C . PRO A 1 497 ? 18.076 -12.199 4.224 1.00 49.72 497 PRO A C 1
ATOM 3868 O O . PRO A 1 497 ? 17.791 -12.982 5.128 1.00 49.72 497 PRO A O 1
ATOM 3871 N N . THR A 1 498 ? 17.549 -10.977 4.157 1.00 55.53 498 THR A N 1
ATOM 3872 C CA . THR A 1 498 ? 16.413 -10.475 4.954 1.00 55.53 498 THR A CA 1
ATOM 3873 C C . THR A 1 498 ? 15.310 -9.991 4.012 1.00 55.53 498 THR A C 1
ATOM 3875 O O . THR A 1 498 ? 15.602 -9.631 2.881 1.00 55.53 498 THR A O 1
ATOM 3878 N N . LYS A 1 499 ? 14.039 -9.959 4.413 1.00 61.62 499 LYS A N 1
ATOM 3879 C CA . LYS A 1 499 ? 12.987 -9.470 3.503 1.00 61.62 499 LYS A CA 1
ATOM 3880 C C . LYS A 1 499 ? 13.195 -7.982 3.176 1.00 61.62 499 LYS A C 1
ATOM 3882 O O . LYS A 1 499 ? 13.616 -7.220 4.045 1.00 61.62 499 LYS A O 1
ATOM 3887 N N . CYS A 1 500 ? 12.919 -7.574 1.935 1.00 68.06 500 CYS A N 1
ATOM 3888 C CA . CYS A 1 500 ? 13.026 -6.192 1.440 1.00 68.06 500 CYS A CA 1
ATOM 3889 C C . CYS A 1 500 ? 11.947 -5.259 2.028 1.00 68.06 500 CYS A C 1
ATOM 3891 O O . CYS A 1 500 ? 11.213 -4.607 1.297 1.00 68.06 500 CYS A O 1
ATOM 3893 N N . THR A 1 501 ? 11.801 -5.197 3.349 1.00 62.22 501 THR A N 1
ATOM 3894 C CA . THR A 1 501 ? 10.687 -4.479 3.989 1.00 62.22 501 THR A CA 1
ATOM 3895 C C . THR A 1 501 ? 10.969 -3.003 4.245 1.00 62.22 501 THR A C 1
ATOM 3897 O O . THR A 1 501 ? 10.025 -2.230 4.391 1.00 62.22 501 THR A O 1
ATOM 3900 N N . ASP A 1 502 ? 12.240 -2.591 4.280 1.00 65.69 502 ASP A N 1
ATOM 3901 C CA . ASP A 1 502 ? 12.591 -1.217 4.650 1.00 65.69 502 ASP A CA 1
ATOM 3902 C C . ASP A 1 502 ? 12.694 -0.308 3.425 1.00 65.69 502 ASP A C 1
ATOM 3904 O O . ASP A 1 502 ? 13.289 -0.679 2.409 1.00 65.69 502 ASP A O 1
ATOM 3908 N N . TYR A 1 503 ? 12.175 0.912 3.552 1.00 69.50 503 TYR A N 1
ATOM 3909 C CA . TYR A 1 503 ? 12.375 1.980 2.576 1.00 69.50 503 TYR A CA 1
ATOM 3910 C C . TYR A 1 503 ? 13.870 2.296 2.392 1.00 69.50 503 TYR A C 1
ATOM 3912 O O . TYR A 1 503 ? 14.655 2.211 3.339 1.00 69.50 503 TYR A O 1
ATOM 3920 N N . VAL A 1 504 ? 14.257 2.681 1.174 1.00 80.69 504 VAL A N 1
ATOM 3921 C CA . VAL A 1 504 ? 15.634 3.058 0.838 1.00 80.69 504 VAL A CA 1
ATOM 3922 C C . VAL A 1 504 ? 15.689 4.509 0.393 1.00 80.69 504 VAL A C 1
ATOM 3924 O O . VAL A 1 504 ? 14.994 4.910 -0.539 1.00 80.69 504 VAL A O 1
ATOM 3927 N N . ASP A 1 505 ? 16.565 5.274 1.039 1.00 87.56 505 ASP A N 1
ATOM 3928 C CA . ASP A 1 505 ? 16.900 6.625 0.611 1.00 87.56 505 ASP A CA 1
ATOM 3929 C C . ASP A 1 505 ? 17.688 6.607 -0.703 1.00 87.56 505 ASP A C 1
ATOM 3931 O O . ASP A 1 505 ? 18.536 5.742 -0.936 1.00 87.56 505 ASP A O 1
ATOM 3935 N N . THR A 1 506 ? 17.431 7.598 -1.556 1.00 92.19 506 THR A N 1
ATOM 3936 C CA . THR A 1 506 ? 18.199 7.800 -2.787 1.00 92.19 506 THR A CA 1
ATOM 3937 C C . THR A 1 506 ? 19.674 8.033 -2.438 1.00 92.19 506 THR A C 1
ATOM 3939 O O . THR A 1 506 ? 19.963 8.951 -1.667 1.00 92.19 506 THR A O 1
ATOM 3942 N N . PRO A 1 507 ? 20.618 7.253 -2.995 1.00 91.88 507 PRO A N 1
ATOM 3943 C CA . PRO A 1 507 ? 22.038 7.498 -2.782 1.00 91.88 507 PRO A CA 1
ATOM 3944 C C . PRO A 1 507 ? 22.479 8.851 -3.346 1.00 91.88 507 PRO A C 1
ATOM 3946 O O . PRO A 1 507 ? 21.879 9.382 -4.280 1.00 91.88 507 PRO A O 1
ATOM 3949 N N . GLU A 1 508 ? 23.584 9.372 -2.820 1.00 95.12 508 GLU A N 1
ATOM 3950 C CA . GLU A 1 508 ? 24.225 10.572 -3.357 1.00 95.12 508 GLU A CA 1
ATOM 3951 C C . GLU A 1 508 ? 24.740 10.352 -4.792 1.00 95.12 508 GLU A C 1
ATOM 3953 O O . GLU A 1 508 ? 25.122 9.248 -5.192 1.00 95.12 508 GLU A O 1
ATOM 3958 N N . CYS A 1 509 ? 24.785 11.430 -5.578 1.00 96.50 509 CYS A N 1
ATOM 3959 C CA . CYS A 1 509 ? 25.344 11.400 -6.928 1.00 96.50 509 CYS A CA 1
ATOM 3960 C C . CYS A 1 509 ? 26.867 11.205 -6.903 1.00 96.50 509 CYS A C 1
ATOM 3962 O O . CYS A 1 509 ? 27.617 12.088 -6.478 1.00 96.50 509 CYS A O 1
ATOM 3964 N N . GLU A 1 510 ? 27.341 10.096 -7.473 1.00 95.94 510 GLU A N 1
ATOM 3965 C CA . GLU A 1 510 ? 28.765 9.802 -7.627 1.00 95.94 510 GLU A CA 1
ATOM 3966 C C . GLU A 1 510 ? 29.214 9.850 -9.093 1.00 95.94 510 GLU A C 1
ATOM 3968 O O . GLU A 1 510 ? 29.010 8.911 -9.863 1.00 95.94 510 GLU A O 1
ATOM 3973 N N . LYS A 1 511 ? 29.924 10.919 -9.474 1.00 96.56 511 LYS A N 1
ATOM 3974 C CA . LYS A 1 511 ? 30.438 11.124 -10.844 1.00 96.56 511 LYS A CA 1
ATOM 3975 C C . LYS A 1 511 ? 31.762 10.394 -11.112 1.00 96.56 511 LYS A C 1
ATOM 3977 O O . LYS A 1 511 ? 32.743 11.004 -11.541 1.00 96.56 511 LYS A O 1
ATOM 3982 N N . GLN A 1 512 ? 31.791 9.096 -10.831 1.00 96.75 512 GLN A N 1
ATOM 3983 C CA . GLN A 1 512 ? 32.932 8.191 -11.020 1.00 96.75 512 GLN A CA 1
ATOM 3984 C C . GLN A 1 512 ? 32.430 6.818 -11.471 1.00 96.75 512 GLN A C 1
ATOM 3986 O O . GLN A 1 512 ? 31.391 6.390 -10.992 1.00 96.75 512 GLN A O 1
ATOM 3991 N N . CYS A 1 513 ? 33.126 6.111 -12.361 1.00 97.75 513 CYS A N 1
ATOM 3992 C CA . CYS A 1 513 ? 32.720 4.747 -12.715 1.00 97.75 513 CYS A CA 1
ATOM 3993 C C . CYS A 1 513 ? 33.072 3.753 -11.600 1.00 97.75 513 CYS A C 1
ATOM 3995 O O . CYS A 1 513 ? 34.012 3.983 -10.841 1.00 97.75 513 CYS A O 1
ATOM 3997 N N . ASP A 1 514 ? 32.320 2.656 -11.509 1.00 95.62 514 ASP A N 1
ATOM 3998 C CA . ASP A 1 514 ? 32.590 1.558 -10.575 1.00 95.62 514 ASP A CA 1
ATOM 3999 C C . ASP A 1 514 ? 33.886 0.829 -10.957 1.00 95.62 514 ASP A C 1
ATOM 4001 O O . ASP A 1 514 ? 34.691 0.478 -10.095 1.00 95.62 514 ASP A O 1
ATOM 4005 N N . ASP A 1 515 ? 34.124 0.659 -12.263 1.00 93.94 515 ASP A N 1
ATOM 4006 C CA . ASP A 1 515 ? 35.434 0.285 -12.781 1.00 93.94 515 ASP A CA 1
ATOM 4007 C C . ASP A 1 515 ? 36.303 1.532 -12.987 1.00 93.94 515 ASP A C 1
ATOM 4009 O O . ASP A 1 515 ? 36.071 2.348 -13.880 1.00 93.94 515 ASP A O 1
ATOM 4013 N N . SER A 1 516 ? 37.358 1.633 -12.180 1.00 92.38 516 SER A N 1
ATOM 4014 C CA . SER A 1 516 ? 38.386 2.675 -12.270 1.00 92.38 516 SER A CA 1
ATOM 4015 C C . SER A 1 516 ? 39.110 2.762 -13.624 1.00 92.38 516 SER A C 1
ATOM 4017 O O . SER A 1 516 ? 39.778 3.765 -13.882 1.00 92.38 516 SER A O 1
ATOM 4019 N N . SER A 1 517 ? 39.006 1.741 -14.485 1.00 94.38 517 SER A N 1
ATOM 4020 C CA . SER A 1 517 ? 39.543 1.769 -15.851 1.00 94.38 517 SER A CA 1
ATOM 4021 C C . SER A 1 517 ? 38.728 2.657 -16.803 1.00 94.38 517 SER A C 1
ATOM 4023 O O . SER A 1 517 ? 39.252 3.116 -17.821 1.00 94.38 517 SER A O 1
ATOM 4025 N N . LEU A 1 518 ? 37.466 2.938 -16.461 1.00 95.69 518 LEU A N 1
ATOM 4026 C CA . LEU A 1 518 ? 36.550 3.756 -17.246 1.00 95.69 518 LEU A CA 1
ATOM 4027 C C . LEU A 1 518 ? 36.533 5.207 -16.750 1.00 95.69 518 LEU A C 1
ATOM 4029 O O . LEU A 1 518 ? 36.541 5.492 -15.553 1.00 95.69 518 LEU A O 1
ATOM 4033 N N . THR A 1 519 ? 36.438 6.151 -17.688 1.00 96.38 519 THR A N 1
ATOM 4034 C CA . THR A 1 519 ? 36.293 7.578 -17.369 1.00 96.38 519 THR A CA 1
ATOM 4035 C C . THR A 1 519 ? 34.827 7.985 -17.450 1.00 96.38 519 THR A C 1
ATOM 4037 O O . THR A 1 519 ? 34.226 7.910 -18.515 1.00 96.38 519 THR A O 1
ATOM 4040 N N . TYR A 1 520 ? 34.262 8.490 -16.348 1.00 97.06 520 TYR A N 1
ATOM 4041 C CA . TYR A 1 520 ? 32.837 8.847 -16.250 1.00 97.06 520 TYR A CA 1
ATOM 4042 C C . TYR A 1 520 ? 32.347 9.745 -17.398 1.00 97.06 520 TYR A C 1
ATOM 4044 O O . TYR A 1 520 ? 31.303 9.491 -17.988 1.00 97.06 520 TYR A O 1
ATOM 4052 N N . LYS A 1 521 ? 33.120 10.775 -17.766 1.00 95.88 521 LYS A N 1
ATOM 4053 C CA . LYS A 1 521 ? 32.745 11.686 -18.861 1.00 95.88 521 LYS A CA 1
ATOM 4054 C C . LYS A 1 521 ? 32.696 10.997 -20.226 1.00 95.88 521 LYS A C 1
ATOM 4056 O O . LYS A 1 521 ? 31.801 11.306 -21.001 1.00 95.88 521 LYS A O 1
ATOM 4061 N N . ASP A 1 522 ? 33.606 10.063 -20.479 1.00 95.56 522 ASP A N 1
ATOM 4062 C CA . ASP A 1 522 ? 33.725 9.352 -21.759 1.00 95.56 522 ASP A CA 1
ATOM 4063 C C . ASP A 1 522 ? 32.665 8.252 -21.904 1.00 95.56 522 ASP A C 1
ATOM 4065 O O . ASP A 1 522 ? 32.489 7.685 -22.975 1.00 95.56 522 ASP A O 1
ATOM 4069 N N . GLN A 1 523 ? 31.972 7.917 -20.814 1.00 96.81 523 GLN A N 1
ATOM 4070 C CA . GLN A 1 523 ? 30.902 6.923 -20.804 1.00 96.81 523 GLN A CA 1
ATOM 4071 C C . GLN A 1 523 ? 29.516 7.537 -21.007 1.00 96.81 523 GLN A C 1
ATOM 4073 O O . GLN A 1 523 ? 28.537 6.792 -21.054 1.00 96.81 523 GLN A O 1
ATOM 4078 N N . LYS A 1 524 ? 29.411 8.868 -21.106 1.00 97.19 524 LYS A N 1
ATOM 4079 C CA . LYS A 1 524 ? 28.130 9.550 -21.293 1.00 97.19 524 LYS A CA 1
ATOM 4080 C C . LYS A 1 524 ? 27.534 9.266 -22.666 1.00 97.19 524 LYS A C 1
ATOM 4082 O O . LYS A 1 524 ? 28.197 9.351 -23.690 1.00 97.19 524 LYS A O 1
ATOM 4087 N N . THR A 1 525 ? 26.238 9.003 -22.659 1.00 97.88 525 THR A N 1
ATOM 4088 C CA . THR A 1 525 ? 25.371 8.942 -23.832 1.00 97.88 525 THR A CA 1
ATOM 4089 C C . THR A 1 525 ? 24.413 10.125 -23.793 1.00 97.88 525 THR A C 1
ATOM 4091 O O . THR A 1 525 ? 24.058 10.600 -22.710 1.00 97.88 525 THR A O 1
ATOM 4094 N N . TYR A 1 526 ? 23.997 10.603 -24.963 1.00 98.12 526 TYR A N 1
ATOM 4095 C CA . TYR A 1 526 ? 23.168 11.800 -25.095 1.00 98.12 526 TYR A CA 1
ATOM 4096 C C . TYR A 1 526 ? 21.970 11.550 -26.003 1.00 98.12 526 TYR A C 1
ATOM 4098 O O . TYR A 1 526 ? 22.079 10.806 -26.981 1.00 98.12 526 TYR A O 1
ATOM 4106 N N . GLY A 1 527 ? 20.859 12.216 -25.700 1.00 96.88 527 GLY A N 1
ATOM 4107 C CA . GLY A 1 527 ? 19.714 12.344 -26.599 1.00 96.88 527 GLY A CA 1
ATOM 4108 C C . GLY A 1 527 ? 19.839 13.573 -27.506 1.00 96.88 527 GLY A C 1
ATOM 4109 O O . GLY A 1 527 ? 20.458 14.567 -27.131 1.00 96.88 527 GLY A O 1
ATOM 4110 N N . LEU A 1 528 ? 19.237 13.520 -28.695 1.00 95.31 528 LEU A N 1
ATOM 4111 C CA . LEU A 1 528 ? 19.096 14.653 -29.620 1.00 95.31 528 LEU A CA 1
ATOM 4112 C C . LEU A 1 528 ? 17.998 15.617 -29.177 1.00 95.31 528 LEU A C 1
ATOM 4114 O O . LEU A 1 528 ? 18.122 16.825 -29.352 1.00 95.31 528 LEU A O 1
ATOM 4118 N N . GLU A 1 529 ? 16.916 15.059 -28.649 1.00 90.62 529 GLU A N 1
ATOM 4119 C CA . GLU A 1 529 ? 15.748 15.760 -28.134 1.00 90.62 529 GLU A CA 1
ATOM 4120 C C . GLU A 1 529 ? 14.924 14.803 -27.267 1.00 90.62 529 GLU A C 1
ATOM 4122 O O . GLU A 1 529 ? 15.062 13.581 -27.384 1.00 90.62 529 GLU A O 1
ATOM 4127 N N . ASN A 1 530 ? 14.054 15.367 -26.431 1.00 93.50 530 ASN A N 1
ATOM 4128 C CA . ASN A 1 530 ? 12.988 14.657 -25.734 1.00 93.50 530 ASN A CA 1
ATOM 4129 C C . ASN A 1 530 ? 11.622 15.100 -26.278 1.00 93.50 530 ASN A C 1
ATOM 4131 O O . ASN A 1 530 ? 11.389 16.289 -26.524 1.00 93.50 530 ASN A O 1
ATOM 4135 N N . TYR A 1 531 ? 10.725 14.143 -26.487 1.00 95.31 531 TYR A N 1
ATOM 4136 C CA . TYR A 1 531 ? 9.387 14.390 -27.010 1.00 95.31 531 TYR A CA 1
ATOM 4137 C C . TYR A 1 531 ? 8.366 13.388 -26.475 1.00 95.31 531 TYR A C 1
ATOM 4139 O O . TYR A 1 531 ? 8.713 12.300 -26.027 1.00 95.31 531 TYR A O 1
ATOM 4147 N N . GLU A 1 532 ? 7.096 13.761 -26.589 1.00 94.75 532 GLU A N 1
ATOM 4148 C CA . GLU A 1 532 ? 5.952 12.917 -26.266 1.00 94.75 532 GLU A CA 1
ATOM 4149 C C . GLU A 1 532 ? 5.223 12.470 -27.536 1.00 94.75 532 GLU A C 1
ATOM 4151 O O . GLU A 1 532 ? 5.094 13.224 -28.513 1.00 94.75 532 GLU A O 1
ATOM 4156 N N . VAL A 1 533 ? 4.663 11.266 -27.479 1.00 93.94 533 VAL A N 1
ATOM 4157 C CA . VAL A 1 533 ? 3.740 10.714 -28.473 1.00 93.94 533 VAL A CA 1
ATOM 4158 C C . VAL A 1 533 ? 2.419 10.372 -27.780 1.00 93.94 533 VAL A C 1
ATOM 4160 O O . VAL A 1 533 ? 2.372 10.049 -26.594 1.00 93.94 533 VAL A O 1
ATOM 4163 N N . THR A 1 534 ? 1.293 10.525 -28.477 1.00 90.19 534 THR A N 1
ATOM 4164 C CA . THR A 1 534 ? -0.036 10.278 -27.893 1.00 90.19 534 THR A CA 1
ATOM 4165 C C . THR A 1 534 ? -0.968 9.645 -28.916 1.00 90.19 534 THR A C 1
ATOM 4167 O O . THR A 1 534 ? -1.051 10.113 -30.052 1.00 90.19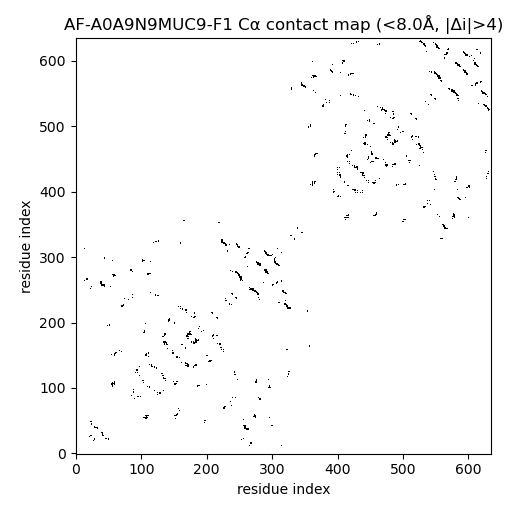 534 THR A O 1
ATOM 4170 N N . GLY A 1 535 ? -1.720 8.635 -28.475 1.00 89.69 535 GLY A N 1
ATOM 4171 C CA . GLY A 1 535 ? -2.734 7.938 -29.267 1.00 89.69 535 GLY A CA 1
ATOM 4172 C C . GLY A 1 535 ? -2.232 6.641 -29.906 1.00 89.69 535 GLY A C 1
ATOM 4173 O O . GLY A 1 535 ? -1.095 6.573 -30.370 1.00 89.69 535 GLY A O 1
ATOM 4174 N N . GLU A 1 536 ? -3.114 5.631 -29.959 1.00 95.06 536 GLU A N 1
ATOM 4175 C CA . GLU A 1 536 ? -2.822 4.243 -30.373 1.00 95.06 536 GLU A CA 1
ATOM 4176 C C . GLU A 1 536 ? -1.907 4.170 -31.604 1.00 95.06 536 GLU A C 1
ATOM 4178 O O . GLU A 1 536 ? -0.777 3.694 -31.516 1.00 95.06 536 GLU A O 1
ATOM 4183 N N . LYS A 1 537 ? -2.357 4.707 -32.743 1.00 95.31 537 LYS A N 1
ATOM 4184 C CA . LYS A 1 537 ? -1.600 4.632 -34.001 1.00 95.31 537 LYS A CA 1
ATOM 4185 C C . LYS A 1 537 ? -0.262 5.361 -33.949 1.00 95.31 537 LYS A C 1
ATOM 4187 O O . LYS A 1 537 ? 0.718 4.879 -34.501 1.00 95.31 537 LYS A O 1
ATOM 4192 N N . GLN A 1 538 ? -0.220 6.529 -33.316 1.00 96.12 538 GLN A N 1
ATOM 4193 C CA . GLN A 1 538 ? 0.986 7.355 -33.258 1.00 96.12 538 GLN A CA 1
ATOM 4194 C C . GLN A 1 538 ? 2.076 6.663 -32.440 1.00 96.12 538 GLN A C 1
ATOM 4196 O O . GLN A 1 538 ? 3.236 6.655 -32.847 1.00 96.12 538 GLN A O 1
ATOM 4201 N N . ILE A 1 539 ? 1.686 6.008 -31.345 1.00 98.12 539 ILE A N 1
ATOM 4202 C CA . ILE A 1 539 ? 2.578 5.185 -30.527 1.00 98.12 539 ILE A CA 1
ATOM 4203 C C . ILE A 1 539 ? 3.071 3.964 -31.323 1.00 98.12 539 ILE A C 1
ATOM 4205 O O . ILE A 1 539 ? 4.267 3.682 -31.316 1.00 98.12 539 ILE A O 1
ATOM 4209 N N . GLN A 1 540 ? 2.193 3.279 -32.071 1.00 98.31 540 GLN A N 1
ATOM 4210 C CA . GLN A 1 540 ? 2.605 2.164 -32.942 1.00 98.31 540 GLN A CA 1
ATOM 4211 C C . GLN A 1 540 ? 3.639 2.608 -33.985 1.00 98.31 540 GLN A C 1
ATOM 4213 O O . GLN A 1 540 ? 4.671 1.957 -34.141 1.00 98.31 540 GLN A O 1
ATOM 4218 N N . LEU A 1 541 ? 3.391 3.733 -34.665 1.00 97.75 541 LEU A N 1
ATOM 4219 C CA . LEU A 1 541 ? 4.303 4.295 -35.666 1.00 97.75 541 LEU A CA 1
ATOM 4220 C C . LEU A 1 541 ? 5.644 4.706 -35.053 1.00 97.75 541 LEU A C 1
ATOM 4222 O O . LEU A 1 541 ? 6.688 4.439 -35.646 1.00 97.75 541 LEU A O 1
ATOM 4226 N N . GLU A 1 542 ? 5.630 5.315 -33.867 1.00 98.00 542 GLU A N 1
ATOM 4227 C CA . GLU A 1 542 ? 6.853 5.663 -33.144 1.00 98.00 542 GLU A CA 1
ATOM 4228 C C . GLU A 1 542 ? 7.685 4.418 -32.829 1.00 98.00 542 GLU A C 1
ATOM 4230 O O . GLU A 1 542 ? 8.873 4.376 -33.153 1.00 98.00 542 GLU A O 1
ATOM 4235 N N . ILE A 1 543 ? 7.059 3.382 -32.265 1.00 98.62 543 ILE A N 1
ATOM 4236 C CA . ILE A 1 543 ? 7.750 2.138 -31.922 1.00 98.62 543 ILE A CA 1
ATOM 4237 C C . ILE A 1 543 ? 8.302 1.463 -33.178 1.00 98.62 543 ILE A C 1
ATOM 4239 O O . ILE A 1 543 ? 9.466 1.078 -33.176 1.00 98.62 543 ILE A O 1
ATOM 4243 N N . MET A 1 544 ? 7.523 1.366 -34.261 1.00 97.81 544 MET A N 1
ATOM 4244 C CA . MET A 1 544 ? 7.959 0.769 -35.534 1.00 97.81 544 MET A CA 1
ATOM 4245 C C . MET A 1 544 ? 9.162 1.472 -36.157 1.00 97.81 544 MET A C 1
ATOM 4247 O O . MET A 1 544 ? 10.030 0.813 -36.728 1.00 97.81 544 MET A O 1
ATOM 4251 N N . LYS A 1 545 ? 9.202 2.803 -36.086 1.00 96.75 545 LYS A N 1
ATOM 4252 C CA . LYS A 1 545 ? 10.251 3.602 -36.728 1.00 96.75 545 LYS A CA 1
ATOM 4253 C C . LYS A 1 545 ? 11.512 3.671 -35.890 1.00 96.75 545 LYS A C 1
ATOM 4255 O O . LYS A 1 545 ? 12.615 3.594 -36.428 1.00 96.75 545 LYS A O 1
ATOM 4260 N N . ASN A 1 546 ? 11.339 3.852 -34.585 1.00 98.25 546 ASN A N 1
ATOM 4261 C CA . ASN A 1 546 ? 12.408 4.323 -33.719 1.00 98.25 546 ASN A CA 1
ATOM 4262 C C . ASN A 1 546 ? 12.742 3.365 -32.577 1.00 98.25 546 ASN A C 1
ATOM 4264 O O . ASN A 1 546 ? 13.779 3.568 -31.948 1.00 98.25 546 ASN A O 1
ATOM 4268 N N . GLY A 1 547 ? 11.934 2.331 -32.335 1.00 98.62 547 GLY A N 1
ATOM 4269 C CA . GLY A 1 547 ? 12.120 1.367 -31.255 1.00 98.62 547 GLY A CA 1
ATOM 4270 C C . GLY A 1 547 ? 11.292 1.664 -29.999 1.00 98.62 547 GLY A C 1
ATOM 4271 O O . GLY A 1 547 ? 10.510 2.617 -29.979 1.00 98.62 547 GLY A O 1
ATOM 4272 N N . PRO A 1 548 ? 11.467 0.858 -28.935 1.00 98.81 548 PRO A N 1
ATOM 4273 C CA . PRO A 1 548 ? 10.691 0.952 -27.696 1.00 98.81 548 PRO A CA 1
ATOM 4274 C C . PRO A 1 548 ? 10.627 2.359 -27.086 1.00 98.81 548 PRO A C 1
ATOM 4276 O O . PRO A 1 548 ? 11.545 3.164 -27.257 1.00 98.81 548 PRO A O 1
ATOM 4279 N N . VAL A 1 549 ? 9.535 2.647 -26.384 1.00 98.75 549 VAL A N 1
ATOM 4280 C CA . VAL A 1 549 ? 9.226 3.940 -25.743 1.00 98.75 549 VAL A CA 1
ATOM 4281 C C . VAL A 1 549 ? 8.958 3.751 -24.254 1.00 98.75 549 VAL A C 1
ATOM 4283 O O . VAL A 1 549 ? 8.617 2.648 -23.821 1.00 98.75 549 VAL A O 1
ATOM 4286 N N . GLU A 1 550 ? 9.060 4.826 -23.477 1.00 98.56 550 GLU A N 1
ATOM 4287 C CA . GLU A 1 550 ? 8.642 4.814 -22.078 1.00 98.56 550 GLU A CA 1
ATOM 4288 C C . GLU A 1 550 ? 7.181 5.259 -21.965 1.00 98.56 550 GLU A C 1
ATOM 4290 O O . GLU A 1 550 ? 6.787 6.300 -22.485 1.00 98.56 550 GLU A O 1
ATOM 4295 N N . ALA A 1 551 ? 6.371 4.472 -21.267 1.00 97.00 551 ALA A N 1
ATOM 4296 C CA . ALA A 1 551 ? 4.988 4.799 -20.951 1.00 97.00 551 ALA A CA 1
ATOM 4297 C C . ALA A 1 551 ? 4.785 4.806 -19.434 1.00 97.00 551 ALA A C 1
ATOM 4299 O O . ALA A 1 551 ? 5.550 4.198 -18.687 1.00 97.00 551 ALA A O 1
ATOM 4300 N N . SER A 1 552 ? 3.730 5.476 -18.979 1.00 95.00 552 SER A N 1
ATOM 4301 C CA . SER A 1 552 ? 3.301 5.449 -17.580 1.00 95.00 552 SER A CA 1
ATOM 4302 C C . SER A 1 552 ? 1.881 4.919 -17.471 1.00 95.00 552 SER A C 1
ATOM 4304 O O . SER A 1 552 ? 1.052 5.202 -18.329 1.00 95.00 552 SER A O 1
ATOM 4306 N N . MET A 1 553 ? 1.590 4.191 -16.399 1.00 93.88 553 MET A N 1
ATOM 4307 C CA . MET A 1 553 ? 0.239 3.745 -16.064 1.00 93.88 553 MET A CA 1
ATOM 4308 C C . MET A 1 553 ? -0.087 3.974 -14.595 1.00 93.88 553 MET A C 1
ATOM 4310 O O . MET A 1 553 ? 0.790 3.957 -13.731 1.00 93.88 553 MET A O 1
ATOM 4314 N N . ASP A 1 554 ? -1.373 4.137 -14.318 1.00 92.56 554 ASP A N 1
ATOM 4315 C CA . ASP A 1 554 ? -1.931 4.022 -12.980 1.00 92.56 554 ASP A CA 1
ATOM 4316 C C . ASP A 1 554 ? -1.969 2.528 -12.581 1.00 92.56 554 ASP A C 1
ATOM 4318 O O . ASP A 1 554 ? -2.554 1.686 -13.262 1.00 92.56 554 ASP A O 1
ATOM 4322 N N . VAL A 1 555 ? -1.331 2.173 -11.469 1.00 94.00 555 VAL A N 1
ATOM 4323 C CA . VAL A 1 555 ? -1.321 0.809 -10.932 1.00 94.00 555 VAL A CA 1
ATOM 4324 C C . VAL A 1 555 ? -2.430 0.651 -9.906 1.00 94.00 555 VAL A C 1
ATOM 4326 O O . VAL A 1 555 ? -2.590 1.474 -9.003 1.00 94.00 555 VAL A O 1
ATOM 4329 N N . TYR A 1 556 ? -3.159 -0.451 -10.027 1.00 89.44 556 TYR A N 1
ATOM 4330 C CA . TYR A 1 556 ? -4.203 -0.873 -9.103 1.00 89.44 556 TYR A CA 1
ATOM 4331 C C . TYR A 1 556 ? -3.773 -2.151 -8.375 1.00 89.44 556 TYR A C 1
ATOM 4333 O O . TYR A 1 556 ? -2.871 -2.865 -8.816 1.00 89.44 556 TYR A O 1
ATOM 4341 N N . GLU A 1 557 ? -4.395 -2.426 -7.232 1.00 89.00 557 GLU A N 1
ATOM 4342 C CA . GLU A 1 557 ? -4.033 -3.545 -6.350 1.00 89.00 557 GLU A CA 1
ATOM 4343 C C . GLU A 1 557 ? -4.022 -4.929 -7.017 1.00 89.00 557 GLU A C 1
ATOM 4345 O O . GLU A 1 557 ? -3.197 -5.783 -6.690 1.00 89.00 557 GLU A O 1
ATOM 4350 N N . ASP A 1 558 ? -4.912 -5.160 -7.973 1.00 90.50 558 ASP A N 1
ATOM 4351 C CA . ASP A 1 558 ? -5.020 -6.410 -8.718 1.00 90.50 558 ASP A CA 1
ATOM 4352 C C . ASP A 1 558 ? -3.842 -6.644 -9.667 1.00 90.50 558 ASP A C 1
ATOM 4354 O O . ASP A 1 558 ? -3.401 -7.790 -9.797 1.00 90.50 558 ASP A O 1
ATOM 4358 N N . PHE A 1 559 ? -3.272 -5.587 -10.255 1.00 96.81 559 PHE A N 1
ATOM 4359 C CA . PHE A 1 559 ? -2.119 -5.683 -11.159 1.00 96.81 559 PHE A CA 1
ATOM 4360 C C . PHE A 1 559 ? -0.912 -6.379 -10.523 1.00 96.81 559 PHE A C 1
ATOM 4362 O O . PHE A 1 559 ? -0.170 -7.091 -11.202 1.00 96.81 559 PHE A O 1
ATOM 4369 N N . LEU A 1 560 ? -0.741 -6.244 -9.203 1.00 94.56 560 LEU A N 1
ATOM 4370 C CA . LEU A 1 560 ? 0.335 -6.903 -8.457 1.00 94.56 560 LEU A CA 1
ATOM 4371 C C . LEU A 1 560 ? 0.330 -8.429 -8.656 1.00 94.56 560 LEU A C 1
ATOM 4373 O O . LEU A 1 560 ? 1.380 -9.072 -8.613 1.00 94.56 560 LEU A O 1
ATOM 4377 N N . ASN A 1 561 ? -0.843 -9.001 -8.931 1.00 95.31 561 ASN A N 1
ATOM 4378 C CA . ASN A 1 561 ? -1.067 -10.429 -9.118 1.00 95.31 561 ASN A CA 1
ATOM 4379 C C . ASN A 1 561 ? -1.105 -10.854 -10.594 1.00 95.31 561 ASN A C 1
ATOM 4381 O O . ASN A 1 561 ? -1.485 -11.987 -10.881 1.00 95.31 561 ASN A O 1
ATOM 4385 N N . TYR A 1 562 ? -0.760 -9.993 -11.553 1.00 97.81 562 TYR A N 1
ATOM 4386 C CA . TYR A 1 562 ? -0.755 -10.372 -12.969 1.00 97.81 562 TYR A CA 1
ATOM 4387 C C . TYR A 1 562 ? 0.173 -11.569 -13.239 1.00 97.81 562 TYR A C 1
ATOM 4389 O O . TYR A 1 562 ? 1.339 -11.559 -12.841 1.00 97.81 562 TYR A O 1
ATOM 4397 N N . LYS A 1 563 ? -0.320 -12.593 -13.950 1.00 97.12 563 LYS A N 1
ATOM 4398 C CA . LYS A 1 563 ? 0.505 -13.721 -14.424 1.00 97.12 563 LYS A CA 1
ATOM 4399 C C . LYS A 1 563 ? 0.503 -13.923 -15.931 1.00 97.12 563 LYS A C 1
ATOM 4401 O O . LYS A 1 563 ? 1.511 -14.365 -16.460 1.00 97.12 563 LYS A O 1
ATOM 4406 N N . SER A 1 564 ? -0.623 -13.705 -16.605 1.00 97.94 564 SER A N 1
ATOM 4407 C CA . SER A 1 564 ? -0.739 -13.895 -18.061 1.00 97.94 564 SER A CA 1
ATOM 4408 C C . SER A 1 564 ? -2.055 -13.338 -18.601 1.00 97.94 564 SER A C 1
ATOM 4410 O O . SER A 1 564 ? -2.993 -13.120 -17.831 1.00 97.94 564 SER A O 1
ATOM 4412 N N . GLY A 1 565 ? -2.145 -13.192 -19.923 1.00 98.00 565 GLY A N 1
ATOM 4413 C CA . GLY A 1 565 ? -3.328 -12.704 -20.638 1.00 98.00 565 GLY A CA 1
ATOM 4414 C C . GLY A 1 565 ? -3.272 -11.201 -20.887 1.00 98.00 565 GLY A C 1
ATOM 4415 O O . GLY A 1 565 ? -2.207 -10.611 -20.825 1.00 98.00 565 GLY A O 1
ATOM 4416 N N . VAL A 1 566 ? -4.401 -10.557 -21.178 1.00 98.44 566 VAL A N 1
ATOM 4417 C CA . VAL A 1 566 ? -4.449 -9.106 -21.422 1.00 98.44 566 VAL A CA 1
ATOM 4418 C C . VAL A 1 566 ? -5.043 -8.409 -20.206 1.00 98.44 566 VAL A C 1
ATOM 4420 O O . VAL A 1 566 ? -6.250 -8.494 -19.962 1.00 98.44 566 VAL A O 1
ATOM 4423 N N . TYR A 1 567 ? -4.186 -7.732 -19.441 1.00 98.06 567 TYR A N 1
ATOM 4424 C CA . TYR A 1 567 ? -4.570 -7.010 -18.236 1.00 98.06 567 TYR A CA 1
ATOM 4425 C C . TYR A 1 567 ? -5.606 -5.925 -18.541 1.00 98.06 567 TYR A C 1
ATOM 4427 O O . TYR A 1 567 ? -5.458 -5.135 -19.478 1.00 98.06 567 TYR A O 1
ATOM 4435 N N . GLN A 1 568 ? -6.646 -5.921 -17.714 1.00 94.25 568 GLN A N 1
ATOM 4436 C CA . GLN A 1 568 ? -7.687 -4.907 -17.608 1.00 94.25 568 GLN A CA 1
ATOM 4437 C C . GLN A 1 568 ? -7.981 -4.736 -16.123 1.00 94.25 568 GLN A C 1
ATOM 4439 O O . GLN A 1 568 ? -8.092 -5.741 -15.407 1.00 94.25 568 GLN A O 1
ATOM 4444 N N . VAL A 1 569 ? -8.096 -3.488 -15.687 1.00 87.56 569 VAL A N 1
ATOM 4445 C CA . VAL A 1 569 ? -8.329 -3.107 -14.299 1.00 87.56 569 VAL A CA 1
ATOM 4446 C C . VAL A 1 569 ? -9.652 -3.707 -13.836 1.00 87.56 569 VAL A C 1
ATOM 4448 O O . VAL A 1 569 ? -10.718 -3.467 -14.406 1.00 87.56 569 VAL A O 1
ATOM 4451 N N . TYR A 1 570 ? -9.576 -4.501 -12.778 1.00 82.12 570 TYR A N 1
ATOM 4452 C CA . TYR A 1 570 ? -10.720 -5.037 -12.058 1.00 82.12 570 TYR A CA 1
ATOM 4453 C C . TYR A 1 570 ? -10.853 -4.385 -10.671 1.00 82.12 570 TYR A C 1
ATOM 4455 O O . TYR A 1 570 ? -11.974 -4.131 -10.219 1.00 82.12 570 TYR A O 1
ATOM 4463 N N . SER A 1 571 ? -9.736 -4.094 -9.993 1.00 74.00 571 SER A N 1
ATOM 4464 C CA . SER A 1 571 ? -9.752 -3.434 -8.682 1.00 74.00 571 SER A CA 1
ATOM 4465 C C . SER A 1 571 ? -10.134 -1.957 -8.776 1.00 74.00 571 SER A C 1
ATOM 4467 O O . SER A 1 571 ? -9.756 -1.252 -9.706 1.00 74.00 571 SER A O 1
ATOM 4469 N N . ALA A 1 572 ? -10.844 -1.460 -7.761 1.00 62.84 572 ALA A N 1
ATOM 4470 C CA . ALA A 1 572 ? -11.121 -0.031 -7.613 1.00 62.84 572 ALA A CA 1
ATOM 4471 C C . ALA A 1 572 ? -10.009 0.722 -6.858 1.00 62.84 572 ALA A C 1
ATOM 4473 O O . ALA A 1 572 ? -10.008 1.954 -6.842 1.00 62.84 572 ALA A O 1
ATOM 4474 N N . ASP A 1 573 ? -9.095 -0.001 -6.205 1.00 76.38 573 ASP A N 1
ATOM 4475 C CA . ASP A 1 573 ? -8.127 0.574 -5.274 1.00 76.38 573 ASP A CA 1
ATOM 4476 C C . ASP A 1 573 ? -6.800 0.882 -6.003 1.00 76.38 573 ASP A C 1
ATOM 4478 O O . ASP A 1 573 ? -6.063 -0.009 -6.432 1.00 76.38 573 ASP A O 1
ATOM 4482 N N . TYR A 1 574 ? -6.550 2.183 -6.193 1.00 82.19 574 TYR A N 1
ATOM 4483 C CA . TYR A 1 574 ? -5.379 2.756 -6.867 1.00 82.19 574 TYR A CA 1
ATOM 4484 C C . TYR A 1 574 ? -4.179 2.827 -5.917 1.00 82.19 574 TYR A C 1
ATOM 4486 O O . TYR A 1 574 ? -4.288 3.376 -4.819 1.00 82.19 574 TYR A O 1
ATOM 4494 N N . LEU A 1 575 ? -3.026 2.330 -6.363 1.00 83.06 575 LEU A N 1
ATOM 4495 C CA . LEU A 1 575 ? -1.782 2.334 -5.594 1.00 83.06 575 LEU A CA 1
ATOM 4496 C C . LEU A 1 575 ? -0.903 3.541 -5.916 1.00 83.06 575 LEU A C 1
ATOM 4498 O O . LEU A 1 575 ? -0.433 4.223 -5.006 1.00 83.06 575 LEU A O 1
ATOM 4502 N N . GLY A 1 576 ? -0.696 3.828 -7.198 1.00 87.38 576 GLY A N 1
ATOM 4503 C CA . GLY A 1 576 ? 0.287 4.817 -7.620 1.00 87.38 576 GLY A CA 1
ATOM 4504 C C . GLY A 1 576 ? 0.497 4.835 -9.127 1.00 87.38 576 GLY A C 1
ATOM 4505 O O . GLY A 1 576 ? -0.147 4.092 -9.859 1.00 87.38 576 GLY A O 1
ATOM 4506 N N . GLY A 1 577 ? 1.378 5.718 -9.592 1.00 91.75 577 GLY A N 1
ATOM 4507 C CA . GLY A 1 577 ? 1.822 5.714 -10.982 1.00 91.75 577 GLY A CA 1
ATOM 4508 C C . GLY A 1 577 ? 3.089 4.875 -11.135 1.00 91.75 577 GLY A C 1
ATOM 4509 O O . GLY A 1 577 ? 3.977 4.936 -10.280 1.00 91.75 577 GLY A O 1
ATOM 4510 N N . HIS A 1 578 ? 3.208 4.151 -12.242 1.00 96.44 578 HIS A N 1
ATOM 4511 C CA . HIS A 1 578 ? 4.356 3.304 -12.563 1.00 96.44 578 HIS A CA 1
ATOM 4512 C C . HIS A 1 578 ? 4.790 3.508 -14.014 1.00 96.44 578 HIS A C 1
ATOM 4514 O O . HIS A 1 578 ? 3.944 3.611 -14.900 1.00 96.44 578 HIS A O 1
ATOM 4520 N N . ALA A 1 579 ? 6.099 3.585 -14.245 1.00 97.31 579 ALA A N 1
ATOM 4521 C CA . ALA A 1 579 ? 6.686 3.781 -15.569 1.00 97.31 579 ALA A CA 1
ATOM 4522 C C . ALA A 1 579 ? 7.295 2.475 -16.071 1.00 97.31 579 ALA A C 1
ATOM 4524 O O . ALA A 1 579 ? 7.851 1.699 -15.296 1.00 97.31 579 ALA A O 1
ATOM 4525 N N . ILE A 1 580 ? 7.163 2.236 -17.368 1.00 96.94 580 ILE A N 1
ATOM 4526 C CA . ILE A 1 580 ? 7.424 0.946 -18.001 1.00 96.94 580 ILE A CA 1
ATOM 4527 C C . ILE A 1 580 ? 7.859 1.130 -19.447 1.00 96.94 580 ILE A C 1
ATOM 4529 O O . ILE A 1 580 ? 7.538 2.127 -20.096 1.00 96.94 580 ILE A O 1
ATOM 4533 N N . LYS A 1 581 ? 8.545 0.123 -19.982 1.00 98.69 581 LYS A N 1
ATOM 4534 C CA . LYS A 1 581 ? 8.945 0.099 -21.385 1.00 98.69 581 LYS A CA 1
ATOM 4535 C C . LYS A 1 581 ? 7.868 -0.561 -22.247 1.00 98.69 581 LYS A C 1
ATOM 4537 O O . LYS A 1 581 ? 7.510 -1.718 -22.030 1.00 98.69 581 LYS A O 1
ATOM 4542 N N . MET A 1 582 ? 7.398 0.147 -23.271 1.00 98.81 582 MET A N 1
ATOM 4543 C CA . MET A 1 582 ? 6.496 -0.368 -24.304 1.00 98.81 582 MET A CA 1
ATOM 4544 C C . MET A 1 582 ? 7.299 -0.751 -25.548 1.00 98.81 582 MET A C 1
ATOM 4546 O O . MET A 1 582 ? 7.981 0.092 -26.133 1.00 98.81 582 MET A O 1
ATOM 4550 N N . LEU A 1 583 ? 7.219 -2.016 -25.970 1.00 98.75 583 LEU A N 1
ATOM 4551 C CA . LEU A 1 583 ? 8.071 -2.557 -27.042 1.00 98.75 583 LEU A CA 1
ATOM 4552 C C . LEU A 1 583 ? 7.310 -3.240 -28.186 1.00 98.75 583 LEU A C 1
ATOM 4554 O O . LEU A 1 583 ? 7.931 -3.746 -29.121 1.00 98.75 583 LEU A O 1
ATOM 4558 N N . GLY A 1 584 ? 5.982 -3.284 -28.129 1.00 98.75 584 GLY A N 1
ATOM 4559 C CA . GLY A 1 584 ? 5.203 -3.956 -29.161 1.00 98.75 584 GLY A CA 1
ATOM 4560 C C . GLY A 1 584 ? 3.709 -3.983 -28.894 1.00 98.75 584 GLY A C 1
ATOM 4561 O O . GLY A 1 584 ? 3.218 -3.353 -27.961 1.00 98.75 584 GLY A O 1
ATOM 4562 N N . TRP A 1 585 ? 2.981 -4.721 -29.722 1.00 98.81 585 TRP A N 1
ATOM 4563 C CA . TRP A 1 585 ? 1.536 -4.913 -29.612 1.00 98.81 585 TRP A CA 1
ATOM 4564 C C . TRP A 1 585 ? 1.096 -6.207 -30.289 1.00 98.81 585 TRP A C 1
ATOM 4566 O O . TRP A 1 585 ? 1.842 -6.831 -31.044 1.00 98.81 585 TRP A O 1
ATOM 4576 N N . GLY A 1 586 ? -0.156 -6.584 -30.063 1.00 98.62 586 GLY A N 1
ATOM 4577 C CA . GLY A 1 586 ? -0.789 -7.678 -30.784 1.00 98.62 586 GLY A CA 1
ATOM 4578 C C . GLY A 1 586 ? -2.278 -7.778 -30.508 1.00 98.62 586 GLY A C 1
ATOM 4579 O O . GLY A 1 586 ? -2.914 -6.822 -30.042 1.00 98.62 586 GLY A O 1
ATOM 4580 N N . VAL A 1 587 ? -2.817 -8.955 -30.813 1.00 98.06 587 VAL A N 1
ATOM 4581 C CA . VAL A 1 587 ? -4.185 -9.364 -30.506 1.00 98.06 587 VAL A CA 1
ATOM 4582 C C . VAL A 1 587 ? -4.133 -10.760 -29.891 1.00 98.06 587 VAL A C 1
ATOM 4584 O O . VAL A 1 587 ? -3.588 -11.684 -30.489 1.00 98.06 587 VAL A O 1
ATOM 4587 N N . GLU A 1 588 ? -4.710 -10.928 -28.705 1.00 95.81 588 GLU A N 1
ATOM 4588 C CA . GLU A 1 588 ? -4.827 -12.219 -28.026 1.00 95.81 588 GLU A CA 1
ATOM 4589 C C . GLU A 1 588 ? -6.305 -12.490 -27.741 1.00 95.81 588 GLU A C 1
ATOM 4591 O O . GLU A 1 588 ? -6.984 -11.677 -27.119 1.00 95.81 588 GLU A O 1
ATOM 4596 N N . ASN A 1 589 ? -6.835 -13.614 -28.235 1.00 92.94 589 ASN A N 1
ATOM 4597 C CA . ASN A 1 589 ? -8.250 -13.983 -28.079 1.00 92.94 589 ASN A CA 1
ATOM 4598 C C . ASN A 1 589 ? -9.240 -12.875 -28.509 1.00 92.94 589 ASN A C 1
ATOM 4600 O O . ASN A 1 589 ? -10.301 -12.708 -27.913 1.00 92.94 589 ASN A O 1
ATOM 4604 N N . GLY A 1 590 ? -8.888 -12.109 -29.548 1.00 92.88 590 GLY A N 1
ATOM 4605 C CA . GLY A 1 590 ? -9.690 -10.988 -30.051 1.00 92.88 590 GLY A CA 1
ATOM 4606 C C . GLY A 1 590 ? -9.533 -9.676 -29.271 1.00 92.88 590 GLY A C 1
ATOM 4607 O O . GLY A 1 590 ? -10.158 -8.686 -29.642 1.00 92.88 590 GLY A O 1
ATOM 4608 N N . VAL A 1 591 ? -8.693 -9.640 -28.233 1.00 96.00 591 VAL A N 1
ATOM 4609 C CA . VAL A 1 591 ? -8.400 -8.441 -27.438 1.00 96.00 591 VAL A CA 1
ATOM 4610 C C . VAL A 1 591 ? -7.065 -7.848 -27.881 1.00 96.00 591 VAL A C 1
ATOM 4612 O O . VAL A 1 591 ? -6.033 -8.519 -27.849 1.00 96.00 591 VAL A O 1
ATOM 4615 N N . LYS A 1 592 ? -7.078 -6.582 -28.303 1.00 98.19 592 LYS A N 1
ATOM 4616 C CA . LYS A 1 592 ? -5.862 -5.831 -28.635 1.00 98.19 592 LYS A CA 1
ATOM 4617 C C . LYS A 1 592 ? -5.042 -5.566 -27.373 1.00 98.19 592 LYS A C 1
ATOM 4619 O O . LYS A 1 592 ? -5.603 -5.161 -26.358 1.00 98.19 592 LYS A O 1
ATOM 4624 N N . TYR A 1 593 ? -3.723 -5.699 -27.461 1.00 98.69 593 TYR A N 1
ATOM 4625 C CA . TYR A 1 593 ? -2.834 -5.397 -26.341 1.00 98.69 593 TYR A CA 1
ATOM 4626 C C . TYR A 1 593 ? -1.589 -4.609 -26.746 1.00 98.69 593 TYR A C 1
ATOM 4628 O O . TYR A 1 593 ? -1.166 -4.668 -27.905 1.00 98.69 593 TYR A O 1
ATOM 4636 N N . TRP A 1 594 ? -1.002 -3.912 -25.775 1.00 98.81 594 TRP A N 1
ATOM 4637 C CA . TRP A 1 594 ? 0.384 -3.444 -25.778 1.00 98.81 594 TRP A CA 1
ATOM 4638 C C . TRP A 1 594 ? 1.279 -4.469 -25.084 1.00 98.81 594 TRP A C 1
ATOM 4640 O O . TRP A 1 594 ? 0.884 -5.023 -24.059 1.00 98.81 594 TRP A O 1
ATOM 4650 N N . LEU A 1 595 ? 2.455 -4.746 -25.649 1.00 98.88 595 LEU A N 1
ATOM 4651 C CA . LEU A 1 595 ? 3.486 -5.597 -25.056 1.00 98.88 595 LEU A CA 1
ATOM 4652 C C . LEU A 1 595 ? 4.449 -4.730 -24.247 1.00 98.88 595 LEU A C 1
ATOM 4654 O O . LEU A 1 595 ? 5.114 -3.849 -24.806 1.00 98.88 595 LEU A O 1
ATOM 4658 N N . MET A 1 596 ? 4.537 -5.022 -22.954 1.00 98.62 596 MET A N 1
ATOM 4659 C CA . MET A 1 596 ? 5.233 -4.201 -21.972 1.00 98.62 596 MET A CA 1
ATOM 4660 C C . MET A 1 596 ? 6.316 -5.011 -21.263 1.00 98.62 596 MET A C 1
ATOM 4662 O O . MET A 1 596 ? 6.101 -6.179 -20.933 1.00 98.62 596 MET A O 1
ATOM 4666 N N . ALA A 1 597 ? 7.459 -4.384 -21.000 1.00 98.69 597 ALA A N 1
ATOM 4667 C CA . ALA A 1 597 ? 8.497 -4.896 -20.113 1.00 98.69 597 ALA A CA 1
ATOM 4668 C C . ALA A 1 597 ? 8.426 -4.143 -18.780 1.00 98.69 597 ALA A C 1
ATOM 4670 O O . ALA A 1 597 ? 8.436 -2.909 -18.754 1.00 98.69 597 ALA A O 1
ATOM 4671 N N . ASN A 1 598 ? 8.307 -4.895 -17.688 1.00 97.75 598 ASN A N 1
ATOM 4672 C CA . ASN A 1 598 ? 8.280 -4.362 -16.334 1.00 97.75 598 ASN A CA 1
ATOM 4673 C C . ASN A 1 598 ? 9.698 -4.335 -15.735 1.00 97.75 598 ASN A C 1
ATOM 4675 O O . ASN A 1 598 ? 10.603 -5.023 -16.203 1.00 97.75 598 ASN A O 1
ATOM 4679 N N . SER A 1 599 ? 9.872 -3.575 -14.658 1.00 96.75 599 SER A N 1
ATOM 4680 C CA . SER A 1 599 ? 11.132 -3.393 -13.928 1.00 96.75 599 SER A CA 1
ATOM 4681 C C . SER A 1 599 ? 11.128 -4.099 -12.566 1.00 96.75 599 SER A C 1
ATOM 4683 O O . SER A 1 599 ? 11.799 -3.662 -11.632 1.00 96.75 599 SER A O 1
ATOM 4685 N N . TRP A 1 600 ? 10.339 -5.170 -12.428 1.00 95.06 600 TRP A N 1
ATOM 4686 C CA . TRP A 1 600 ? 10.186 -5.972 -11.203 1.00 95.06 600 TRP A CA 1
ATOM 4687 C C . TRP A 1 600 ? 10.742 -7.388 -11.381 1.00 95.06 600 TRP A C 1
ATOM 4689 O O . TRP A 1 600 ? 10.164 -8.337 -10.865 1.00 95.06 600 TRP A O 1
ATOM 4699 N N . ASN A 1 601 ? 11.839 -7.514 -12.136 1.00 93.62 601 ASN A N 1
ATOM 4700 C CA . ASN A 1 601 ? 12.532 -8.761 -12.459 1.00 93.62 601 ASN A CA 1
ATOM 4701 C C . ASN A 1 601 ? 11.731 -9.794 -13.285 1.00 93.62 601 ASN A C 1
ATOM 4703 O O . ASN A 1 601 ? 10.561 -9.623 -13.618 1.00 93.62 601 ASN A O 1
ATOM 4707 N N . GLU A 1 602 ? 12.416 -10.876 -13.667 1.00 94.38 602 GLU A N 1
ATOM 4708 C CA . GLU A 1 602 ? 11.894 -11.926 -14.552 1.00 94.38 602 GLU A CA 1
ATOM 4709 C C . GLU A 1 602 ? 10.954 -12.929 -13.854 1.00 94.38 602 GLU A C 1
ATOM 4711 O O . GLU A 1 602 ? 10.333 -13.750 -14.521 1.00 94.38 602 GLU A O 1
ATOM 4716 N N . ARG A 1 603 ? 10.829 -12.926 -12.522 1.00 92.19 603 ARG A N 1
ATOM 4717 C CA . ARG A 1 603 ? 9.916 -13.831 -11.792 1.00 92.19 603 ARG A CA 1
ATOM 4718 C C . ARG A 1 603 ? 8.479 -13.312 -11.774 1.00 92.19 603 ARG A C 1
ATOM 4720 O O . ARG A 1 603 ? 7.541 -14.098 -11.595 1.00 92.19 603 ARG A O 1
ATOM 4727 N N . TRP A 1 604 ? 8.304 -12.008 -11.962 1.00 95.38 604 TRP A N 1
ATOM 4728 C CA . TRP A 1 604 ? 6.999 -11.368 -12.036 1.00 95.38 604 TRP A CA 1
ATOM 4729 C C . TRP A 1 604 ? 6.351 -11.559 -13.420 1.00 95.38 604 TRP A C 1
ATOM 4731 O O . TRP A 1 604 ? 7.021 -11.492 -14.449 1.00 95.38 604 TRP A O 1
ATOM 4741 N N . GLY A 1 605 ? 5.031 -11.771 -13.463 1.00 96.31 605 GLY A N 1
ATOM 4742 C CA . GLY A 1 605 ? 4.266 -11.797 -14.718 1.00 96.31 605 GLY A CA 1
ATOM 4743 C C . GLY A 1 605 ? 4.696 -12.891 -15.706 1.00 96.31 605 GLY A C 1
ATOM 4744 O O . GLY A 1 605 ? 4.938 -14.038 -15.324 1.00 96.31 605 GLY A O 1
ATOM 4745 N N . GLU A 1 606 ? 4.776 -12.537 -16.991 1.00 97.31 606 GLU A N 1
ATOM 4746 C CA . GLU A 1 606 ? 5.224 -13.410 -18.084 1.00 97.31 606 GLU A CA 1
ATOM 4747 C C . GLU A 1 606 ? 6.733 -13.238 -18.314 1.00 97.31 606 GLU A C 1
ATOM 4749 O O . GLU A 1 606 ? 7.157 -12.656 -19.309 1.00 97.31 606 GLU A O 1
ATOM 4754 N N . ALA A 1 607 ? 7.554 -13.730 -17.383 1.00 96.69 607 ALA A N 1
ATOM 4755 C CA . ALA A 1 607 ? 9.012 -13.572 -17.418 1.00 96.69 607 ALA A CA 1
ATOM 4756 C C . ALA A 1 607 ? 9.475 -12.097 -17.402 1.00 96.69 607 ALA A C 1
ATOM 4758 O O . ALA A 1 607 ? 10.344 -11.701 -18.175 1.00 96.69 607 ALA A O 1
ATOM 4759 N N . GLY A 1 608 ? 8.847 -11.265 -16.566 1.00 97.12 608 GLY A N 1
ATOM 4760 C CA . GLY A 1 608 ? 9.068 -9.815 -16.486 1.00 97.12 608 GLY A CA 1
ATOM 4761 C C . GLY A 1 608 ? 8.247 -8.989 -17.478 1.00 97.12 608 GLY A C 1
ATOM 4762 O O . GLY A 1 608 ? 8.219 -7.761 -17.388 1.00 97.12 608 GLY A O 1
ATOM 4763 N N . TYR A 1 609 ? 7.535 -9.639 -18.399 1.00 98.69 609 TYR A N 1
ATOM 4764 C CA . TYR A 1 609 ? 6.636 -8.980 -19.342 1.00 98.69 609 TYR A CA 1
ATOM 4765 C C . TYR A 1 609 ? 5.181 -9.044 -18.891 1.00 98.69 609 TYR A C 1
ATOM 4767 O O . TYR A 1 609 ? 4.777 -9.880 -18.078 1.00 98.69 609 TYR A O 1
ATOM 4775 N N . PHE A 1 610 ? 4.369 -8.175 -19.481 1.00 98.69 610 PHE A N 1
ATOM 4776 C CA . PHE A 1 610 ? 2.920 -8.270 -19.417 1.00 98.69 610 PHE A CA 1
ATOM 4777 C C . PHE A 1 610 ? 2.271 -7.654 -20.651 1.00 98.69 610 PHE A C 1
ATOM 4779 O O . PHE A 1 610 ? 2.914 -6.958 -21.446 1.00 98.69 610 PHE A O 1
ATOM 4786 N N . LYS A 1 611 ? 0.975 -7.912 -20.801 1.00 98.75 611 LYS A N 1
ATOM 4787 C CA . LYS A 1 611 ? 0.141 -7.318 -21.840 1.00 98.75 611 LYS A CA 1
ATOM 4788 C C . LYS A 1 611 ? -0.978 -6.526 -21.182 1.00 98.75 611 LYS A C 1
ATOM 4790 O O . LYS A 1 611 ? -1.590 -7.005 -20.232 1.00 98.75 611 LYS A O 1
ATOM 4795 N N . ILE A 1 612 ? -1.270 -5.339 -21.699 1.00 98.31 612 ILE A N 1
ATOM 4796 C CA . ILE A 1 612 ? -2.356 -4.467 -21.220 1.00 98.31 612 ILE A CA 1
ATOM 4797 C C . ILE A 1 612 ? -3.254 -4.060 -22.383 1.00 98.31 612 ILE A C 1
ATOM 4799 O O . ILE A 1 612 ? -2.777 -3.952 -23.515 1.00 98.31 612 ILE A O 1
ATOM 4803 N N . LEU A 1 613 ? -4.549 -3.878 -22.117 1.00 97.88 613 LEU A N 1
ATOM 4804 C CA . LEU A 1 613 ? -5.537 -3.487 -23.121 1.00 97.88 613 LEU A CA 1
ATOM 4805 C C . LEU A 1 613 ? -5.088 -2.239 -23.899 1.00 97.88 613 LEU A C 1
ATOM 4807 O O . LEU A 1 613 ? -4.723 -1.217 -23.323 1.00 97.88 613 LEU A O 1
ATOM 4811 N N . ARG A 1 614 ? -5.136 -2.343 -25.229 1.00 97.81 614 ARG A N 1
ATOM 4812 C CA . ARG A 1 614 ? -4.740 -1.294 -26.177 1.00 97.81 614 ARG A CA 1
ATOM 4813 C C . ARG A 1 614 ? -5.946 -0.719 -26.914 1.00 97.81 614 ARG A C 1
ATOM 4815 O O . ARG A 1 614 ? -6.810 -1.475 -27.356 1.00 97.81 614 ARG A O 1
ATOM 4822 N N . GLY A 1 615 ? -5.929 0.591 -27.138 1.00 93.44 615 GLY A N 1
ATOM 4823 C CA . GLY A 1 615 ? -6.919 1.373 -27.883 1.00 93.44 615 GLY A CA 1
ATOM 4824 C C . GLY A 1 615 ? -7.958 2.076 -27.006 1.00 93.44 615 GLY A C 1
ATOM 4825 O O . GLY A 1 615 ? -8.751 2.857 -27.522 1.00 93.44 615 GLY A O 1
ATOM 4826 N N . GLU A 1 616 ? -7.947 1.819 -25.697 1.00 93.06 616 GLU A N 1
ATOM 4827 C CA . GLU A 1 616 ? -8.921 2.353 -24.730 1.00 93.06 616 GLU A CA 1
ATOM 4828 C C . GLU A 1 616 ? -8.257 3.235 -23.658 1.00 93.06 616 GLU A C 1
ATOM 4830 O O . GLU A 1 616 ? -8.910 3.654 -22.704 1.00 93.06 616 GLU A O 1
ATOM 4835 N N . ASN A 1 617 ? -6.955 3.525 -23.800 1.00 90.69 617 ASN A N 1
ATOM 4836 C CA 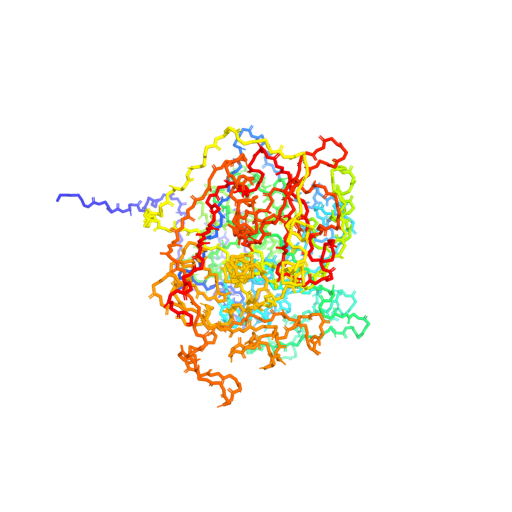. ASN A 1 617 ? -6.155 4.221 -22.791 1.00 90.69 617 ASN A CA 1
ATOM 4837 C C . ASN A 1 617 ? -6.299 3.604 -21.380 1.00 90.69 617 ASN A C 1
ATOM 4839 O O . ASN A 1 617 ? -6.402 4.318 -20.378 1.00 90.69 617 ASN A O 1
ATOM 4843 N N . GLU A 1 618 ? -6.335 2.269 -21.314 1.00 92.62 618 GLU A N 1
ATOM 4844 C CA . GLU A 1 618 ? -6.485 1.505 -20.074 1.00 92.62 618 GLU A CA 1
ATOM 4845 C C . GLU A 1 618 ? -5.412 1.917 -19.063 1.00 92.62 618 GLU A C 1
ATOM 4847 O O . GLU A 1 618 ? -4.228 1.979 -19.396 1.00 92.62 618 GLU A O 1
ATOM 4852 N N . ALA A 1 619 ? -5.823 2.238 -17.833 1.00 90.00 619 ALA A N 1
ATOM 4853 C CA . ALA A 1 619 ? -4.929 2.746 -16.790 1.00 90.00 619 ALA A CA 1
ATOM 4854 C C . ALA A 1 619 ? -4.069 3.966 -17.209 1.00 90.00 619 ALA A C 1
ATOM 4856 O O . ALA A 1 619 ? -3.010 4.211 -16.636 1.00 90.00 619 ALA A O 1
ATOM 4857 N N . GLY A 1 620 ? -4.502 4.740 -18.211 1.00 90.19 620 GLY A N 1
ATOM 4858 C CA . GLY A 1 620 ? -3.777 5.913 -18.706 1.00 90.19 620 GLY A CA 1
ATOM 4859 C C . GLY A 1 620 ? -2.570 5.608 -19.598 1.00 90.19 620 GLY A C 1
ATOM 4860 O O . GLY A 1 620 ? -1.816 6.531 -19.900 1.00 90.19 620 GLY A O 1
ATOM 4861 N N . ILE A 1 621 ? -2.391 4.354 -20.036 1.00 93.31 621 ILE A N 1
ATOM 4862 C CA . ILE A 1 621 ? -1.148 3.874 -20.662 1.00 93.31 621 ILE A CA 1
ATOM 4863 C C . ILE A 1 621 ? -0.766 4.551 -21.991 1.00 93.31 621 ILE A C 1
ATOM 4865 O O . ILE A 1 621 ? 0.389 4.502 -22.412 1.00 93.31 621 ILE A O 1
ATOM 4869 N N . GLU A 1 622 ? -1.715 5.190 -22.673 1.00 93.00 622 GLU A N 1
ATOM 4870 C CA . GLU A 1 622 ? -1.519 5.813 -23.993 1.00 93.00 622 GLU A CA 1
ATOM 4871 C C . GLU A 1 622 ? -1.330 7.333 -23.910 1.00 93.00 622 GLU A C 1
ATOM 4873 O O . GLU A 1 622 ? -1.261 8.020 -24.939 1.00 93.00 622 GLU A O 1
ATOM 4878 N N . TYR A 1 623 ? -1.262 7.871 -22.691 1.00 84.81 623 TYR A N 1
ATOM 4879 C CA . TYR A 1 623 ? -1.080 9.289 -22.430 1.00 84.81 623 TYR A CA 1
ATOM 4880 C C . TYR A 1 623 ? 0.341 9.593 -21.948 1.00 84.81 623 TYR A C 1
ATOM 4882 O O . TYR A 1 623 ? 0.822 8.983 -21.001 1.00 84.81 623 TYR A O 1
ATOM 4890 N N . GLY A 1 624 ? 0.986 10.594 -22.560 1.00 76.62 624 GLY A N 1
ATOM 4891 C CA . GLY A 1 624 ? 2.315 11.049 -22.133 1.00 76.62 624 GLY A CA 1
ATOM 4892 C C . GLY A 1 624 ? 3.394 9.980 -22.309 1.00 76.62 624 GLY A C 1
ATOM 4893 O O . GLY A 1 624 ? 4.158 9.729 -21.387 1.00 76.62 624 GLY A O 1
ATOM 4894 N N . VAL A 1 625 ? 3.415 9.319 -23.472 1.00 95.00 625 VAL A N 1
ATOM 4895 C CA . VAL A 1 625 ? 4.456 8.346 -23.825 1.00 95.00 625 VAL A CA 1
ATOM 4896 C C . VAL A 1 625 ? 5.711 9.113 -24.231 1.00 95.00 625 VAL A C 1
ATOM 4898 O O . VAL A 1 625 ? 5.701 9.810 -25.249 1.00 95.00 625 VAL A O 1
ATOM 4901 N N . ASP A 1 626 ? 6.764 8.998 -23.429 1.00 96.19 626 ASP A N 1
ATOM 4902 C CA . ASP A 1 626 ? 8.013 9.735 -23.574 1.00 96.19 626 ASP A CA 1
ATOM 4903 C C . ASP A 1 626 ? 9.027 8.970 -24.440 1.00 96.19 626 ASP A C 1
ATOM 4905 O O . ASP A 1 626 ? 9.171 7.741 -24.381 1.00 96.19 626 ASP A O 1
ATOM 4909 N N . ALA A 1 627 ? 9.749 9.721 -25.268 1.00 97.69 627 ALA A N 1
ATOM 4910 C CA . ALA A 1 627 ? 10.752 9.192 -26.175 1.00 97.69 627 ALA A CA 1
ATOM 4911 C C . ALA A 1 627 ? 11.820 10.235 -26.547 1.00 97.69 627 ALA A C 1
ATOM 4913 O O . ALA A 1 627 ? 11.732 11.431 -26.258 1.00 97.69 627 ALA A O 1
ATOM 4914 N N . GLY A 1 628 ? 12.856 9.756 -27.230 1.00 96.88 628 GLY A N 1
ATOM 4915 C CA . GLY A 1 628 ? 13.977 10.542 -27.728 1.00 96.88 628 GLY A CA 1
ATOM 4916 C C . GLY A 1 628 ? 14.809 9.728 -28.714 1.00 96.88 628 GLY A C 1
ATOM 4917 O O . GLY A 1 628 ? 14.635 8.514 -28.831 1.00 96.88 628 GLY A O 1
ATOM 4918 N N . LEU A 1 629 ? 15.711 10.382 -29.443 1.00 97.56 629 LEU A N 1
ATOM 4919 C CA . LEU A 1 629 ? 16.652 9.721 -30.359 1.00 97.56 629 LEU A CA 1
ATOM 4920 C C . LEU A 1 629 ? 18.092 9.914 -29.875 1.00 97.56 629 LEU A C 1
ATOM 4922 O O . LEU A 1 629 ? 18.385 10.977 -29.333 1.00 97.56 629 LEU A O 1
ATOM 4926 N N . PRO A 1 630 ? 19.001 8.942 -30.068 1.00 97.75 630 PRO A N 1
ATOM 4927 C CA . PRO A 1 630 ? 20.388 9.076 -29.627 1.00 97.75 630 PRO A CA 1
ATOM 4928 C C . PRO A 1 630 ? 21.173 10.104 -30.457 1.00 97.75 630 PRO A C 1
ATOM 4930 O O . PRO A 1 630 ? 21.077 10.140 -31.683 1.00 97.75 630 PRO A O 1
ATOM 4933 N N . ASP A 1 631 ? 22.001 10.909 -29.790 1.00 97.69 631 ASP A N 1
ATOM 4934 C CA . ASP A 1 631 ? 22.909 11.892 -30.394 1.00 97.69 631 ASP A CA 1
ATOM 4935 C C . ASP A 1 631 ? 24.322 11.320 -30.533 1.00 97.69 631 ASP A C 1
ATOM 4937 O O . ASP A 1 631 ? 25.204 11.595 -29.720 1.00 97.69 631 ASP A O 1
ATOM 4941 N N . PHE A 1 632 ? 24.561 10.548 -31.595 1.00 95.50 632 PHE A N 1
ATOM 4942 C CA . PHE A 1 632 ? 25.875 9.950 -31.865 1.00 95.50 632 PHE A CA 1
ATOM 4943 C C . PHE A 1 632 ? 27.001 10.961 -32.123 1.00 95.50 632 PHE A C 1
ATOM 4945 O O . PHE A 1 632 ? 28.163 10.561 -32.145 1.00 95.50 632 PHE A O 1
ATOM 4952 N N . SER A 1 633 ? 26.706 12.255 -32.296 1.00 93.81 633 SER A N 1
ATOM 4953 C CA . SER A 1 633 ? 27.754 13.274 -32.447 1.00 93.81 633 SER A CA 1
ATOM 4954 C C . SER A 1 633 ? 28.503 13.562 -31.140 1.00 93.81 633 SER A C 1
ATOM 4956 O O . SER A 1 633 ? 29.590 14.141 -31.174 1.00 93.81 633 SER A O 1
ATOM 4958 N N . LYS A 1 634 ? 27.935 13.138 -30.004 1.00 87.50 634 LYS A N 1
ATOM 4959 C CA . LYS A 1 634 ? 28.494 13.291 -28.653 1.00 87.50 634 LYS A CA 1
ATOM 4960 C C . LYS A 1 634 ? 28.894 11.958 -28.003 1.00 87.50 634 LYS A C 1
ATOM 4962 O O . LYS A 1 634 ? 29.086 11.928 -26.790 1.00 87.50 634 LYS A O 1
ATOM 4967 N N . PHE A 1 635 ? 28.949 10.877 -28.785 1.00 71.50 635 PHE A N 1
ATOM 4968 C CA . PHE A 1 635 ? 29.367 9.542 -28.331 1.00 71.50 635 PHE A CA 1
ATOM 4969 C C . PHE A 1 635 ? 30.876 9.335 -28.392 1.00 71.50 635 PHE A C 1
ATOM 4971 O O . PHE A 1 635 ? 31.542 10.004 -29.216 1.00 71.50 635 PHE A O 1
#

Foldseek 3Di:
DDDDDPDPPDDDAPPADADPDQLQDPVVQVVVVVRDDQFHFAHPDDSLCVVLVLLQQAQADDDPDDDDPAAADDDDLPDDFDQKDFLCVVQVLQVCLLVDAAAPASFSLLLLVQLQSQVQSLVCVVVSNPDNFRFDSLQLQAVLDVQAGHSSHGHNQSSLVCLAQQFTFTEEYDPPLVGTFDYDPHDAQVPDPVGSNDHDDGDHNDQGGPDNVDHSLVRGHHFDGKHKYFDDSRQSVCCSPRNKWKWKFWDASRQQRTAAGADARRHPHTSHMGIWIFGMWHADPNFTWTKIAANRALSPHPRRIYIYGPDPCGRVGTMTMDGDHDPQLQDPVVQVVVVVPDDQFHFAHPDDSSCVSLVLLQQAQADDDPDDDDDFAADFDDLPDDFDQKDFLCVVQVLQNCLLVDAAAPASFSLLLLVQLQSFQQSLVCVVVSNPDNFRFDSLLLQAVFPAYHSSHGHNLSSQVCQAPPFTFTEEEDPCLVRTFDYDPDDAQVPDPDHSSDHDGGDHNDQGGPPNVDHSLLRGWHFNGKHFYFAQSRQSVCCSPRNKWKWKFFDASRLNRTAAGADADPHPHTSHMGIWIFGMWHADPNFTWTKTAANNALSPHPRRIYIYGGRPCGRVGRPGTMDTHIDPVSD